Protein AF-A0A7J6L6B4-F1 (afdb_monomer)

Foldseek 3Di:
DDDDDDDDDDDPPDDDDDDPPPDDPDPDDDPDPLVVVVVVLLVVLVVLLVVLVVLLVVLVVLLVVLVVVVVPPPDDPDDDPPPDDDPNPVSLVVSVVSLVVSVVSLVVSVVSLVVLVVSLVVDPDPVSNVVSVVSSVVSVVSSVVSVVSSVVSVVSSVVSVVVVVVVVVVVVVVVVVVVVVPPPDDDDDDDDDDDDDDDDDDDDDDDDDDDDDDDDDDDDDDDDDDDDDDDDDDDPDPPVVVVVVVVVVVVVVVVVVVVVVVVVVVVVVVVVVVVVVVVVVVVPPPPVVVVVVVVVVVVPPPDDDDDPVVVVVVVVVVVVVVVVVVVVVVVVVVVVVVVVVVVVVVVVVVVVVVVVVVVVVVVVVVVVVVVVVVVVVVVVVVVVVVVVVVVVVVVVVVVVVVD

Secondary structure (DSSP, 8-state):
-----PPP------------------------HHHHHHHHHHHHHHHHHHHHHHHHHHHHHHHHHHHHHHHTTSS------S--SSHHHHHHHHHHHHHHHHHHHHHHHHHHHHHHHHHHHT-SSHHHHHHHHHHHHHHHHHHHHHHHHHHHHHHHHHHHHHHHHHHHHHHHHHHHHHHHTS-SS-----------------------------------------------------THHHHHHHHHHHHHHHHHHHHHHHHHHHHHHHHHHHHHHHHHHHH--STTHHHHHHHHHHHGGGS----HHHHHHHHHHHHHHHHHHHHHHHHHHHHHHHHHHHHHHHHHHHHHHHHHHHHHHHHHHHHHHHHHHHHHHHHHHHHHHHHHHHHHHHHHHHHHHT-

Mean predicted aligned error: 19.88 Å

Radius of gyration: 38.62 Å; Cα contacts (8 Å, |Δi|>4): 68; chains: 1; bounding box: 104×87×115 Å

Sequence (403 aa):
MSYYQHPSFEGGRGRAADNPYDDDGYGGGGRSSADSFYIKDSRTLQKEIRDINQHIISISKRLDDNATTTSSGGGGNVELSSYSSSSGGYALDDVRSMIDKAVTLTSCAQKDVNEFKEYVCNAPTPQDAMNRQQMLNKFTNNVSTLAKQLEDVVRRYATLKKETAAAAEQQQGYSNKKKKTNKRGNSGGPRSTTSSSSSRSHHHHSTTATTTSSIRSSSTSRRRGNDDSSRNSDSKIGGDGLWQQQHKNISSVISQNSNAVYEYGERKLRSTAAAAAELLKSSTSPIQREEHHQDRQQQQQMGGGIDLEEGLSRDKLDDIKRIGAEMGELQDIYTTLNSDMARQQDNIDSIHDAMLRTLDTTQRTNIELQQATDKRDTSLKRKVYAFTALAATAGLYMLISSI

Organism: Perkinsus olseni (NCBI:txid32597)

Solvent-accessible surface area (backbone atoms only — not comparable to full-atom values): 24856 Å² total; per-residue (Å²): 143,78,86,84,82,79,85,81,81,80,83,80,82,78,76,86,74,86,75,96,77,90,80,77,90,69,88,69,76,80,71,57,74,69,59,59,54,54,58,49,52,55,51,51,49,53,49,50,56,50,53,36,50,53,42,51,53,55,46,50,52,53,52,52,56,52,52,56,63,64,64,68,77,77,79,74,95,68,79,86,73,90,85,75,86,75,73,72,64,61,56,57,54,49,46,48,55,49,48,55,50,34,52,50,48,50,53,50,47,53,50,50,53,56,55,50,50,55,55,29,75,66,38,93,40,75,68,51,24,52,56,41,45,55,50,50,54,51,51,53,52,50,54,54,53,51,51,53,53,46,50,53,50,52,52,51,51,53,52,54,53,50,52,54,50,52,52,52,52,55,58,52,55,59,57,55,60,68,56,66,76,72,71,85,79,84,86,86,81,89,84,83,88,82,86,81,88,76,90,81,85,89,81,90,83,88,82,88,80,86,81,86,80,86,83,79,88,80,89,78,85,89,80,83,87,80,92,84,82,89,80,91,75,94,70,95,67,68,72,68,58,58,56,55,51,50,51,52,50,51,54,49,52,53,51,52,52,54,49,54,54,49,55,50,51,52,53,51,52,52,52,51,52,51,52,53,50,50,56,51,60,74,67,68,60,71,78,68,53,60,65,62,52,58,62,54,61,70,63,59,82,79,62,82,89,68,59,67,66,61,55,54,52,50,56,52,51,52,51,52,51,49,52,53,50,54,51,50,54,51,51,52,50,52,50,52,52,52,54,52,51,52,54,50,49,56,51,50,53,53,51,51,53,51,49,52,53,51,49,53,52,48,53,51,52,50,53,54,49,50,53,49,49,54,53,50,54,53,51,49,51,54,52,52,52,53,50,52,51,52,52,51,52,51,52,50,51,54,53,61,74,71,109

Nearest PDB structures (foldseek):
  4r61-assembly1_A  TM=6.062E-01  e=2.867E-02  Human immunodeficiency virus 1
  6jx6-assembly1_C  TM=5.828E-01  e=3.038E-02  Homo sapiens
  4tx5-assembly1_A  TM=6.049E-01  e=6.829E-02  Homo sapiens
  6jx6-assembly1_D  TM=5.675E-01  e=6.445E-02  Homo sapiens
  6jx6-assembly1_A  TM=5.749E-01  e=7.667E-02  Homo sapiens

pLDDT: mean 73.4, std 21.58, range [32.62, 97.75]

InterPro domains:
  IPR000727 Target SNARE coiled-coil homology domain [PS50192] (310-372)

Structure (mmCIF, N/CA/C/O backbone):
data_AF-A0A7J6L6B4-F1
#
_entry.id   AF-A0A7J6L6B4-F1
#
loop_
_atom_site.group_PDB
_atom_site.id
_atom_site.type_symbol
_atom_site.label_atom_id
_atom_site.label_alt_id
_atom_site.label_comp_id
_atom_site.label_asym_id
_atom_site.label_entity_id
_atom_site.label_seq_id
_atom_site.pdbx_PDB_ins_code
_atom_site.Cartn_x
_atom_site.Cartn_y
_atom_site.Cartn_z
_atom_site.occupancy
_atom_site.B_iso_or_equiv
_atom_site.auth_seq_id
_atom_site.auth_comp_id
_atom_site.auth_asym_id
_atom_site.auth_atom_id
_atom_site.pdbx_PDB_model_num
ATOM 1 N N . MET A 1 1 ? -1.569 55.464 7.670 1.00 43.09 1 MET A N 1
ATOM 2 C CA . MET A 1 1 ? -1.915 55.620 6.241 1.00 43.09 1 MET A CA 1
ATOM 3 C C . MET A 1 1 ? -0.910 54.829 5.421 1.00 43.09 1 MET A C 1
ATOM 5 O O . MET A 1 1 ? 0.197 55.299 5.219 1.00 43.09 1 MET A O 1
ATOM 9 N N . SER A 1 2 ? -1.262 53.605 5.039 1.00 41.06 2 SER A N 1
ATOM 10 C CA . SER A 1 2 ? -0.493 52.783 4.102 1.00 41.06 2 SER A CA 1
ATOM 11 C C . SER A 1 2 ? -1.519 52.080 3.218 1.00 41.06 2 SER A C 1
ATOM 13 O O . SER A 1 2 ? -2.385 51.375 3.736 1.00 41.06 2 SER A O 1
ATOM 15 N N . TYR A 1 3 ? -1.515 52.397 1.926 1.00 45.34 3 TYR A N 1
ATOM 16 C CA . TYR A 1 3 ? -2.482 51.893 0.955 1.00 45.34 3 TYR A CA 1
ATOM 17 C C . TYR A 1 3 ? -2.045 50.500 0.497 1.00 45.34 3 TYR A C 1
ATOM 19 O O . TYR A 1 3 ? -1.002 50.357 -0.134 1.00 45.34 3 TYR A O 1
ATOM 27 N N . TYR A 1 4 ? -2.842 49.478 0.812 1.00 49.94 4 TYR A N 1
ATOM 28 C CA . TYR A 1 4 ? -2.687 48.152 0.220 1.00 49.94 4 TYR A CA 1
ATOM 29 C C . TYR A 1 4 ? -3.412 48.109 -1.124 1.00 49.94 4 TYR A C 1
ATOM 31 O O . TYR A 1 4 ? -4.627 48.286 -1.212 1.00 49.94 4 TYR A O 1
ATOM 39 N N . GLN A 1 5 ? -2.622 47.891 -2.167 1.00 49.38 5 GLN A N 1
ATOM 40 C CA . GLN A 1 5 ? -3.044 47.778 -3.550 1.00 49.38 5 GLN A CA 1
ATOM 41 C C . GLN A 1 5 ? -3.452 46.325 -3.829 1.00 49.38 5 GLN A C 1
ATOM 43 O O . GLN A 1 5 ? -2.629 45.415 -3.753 1.00 49.38 5 GLN A O 1
ATOM 48 N N . HIS A 1 6 ? -4.738 46.105 -4.105 1.00 46.09 6 HIS A N 1
ATOM 49 C CA . HIS A 1 6 ? -5.274 44.810 -4.530 1.00 46.09 6 HIS A CA 1
ATOM 50 C C . HIS A 1 6 ? -4.918 44.532 -6.002 1.00 46.09 6 HIS A C 1
ATOM 52 O O . HIS A 1 6 ? -5.145 45.407 -6.839 1.00 46.09 6 HIS A O 1
ATOM 58 N N . PRO A 1 7 ? -4.449 43.324 -6.362 1.00 54.03 7 PRO A N 1
ATOM 59 C CA . PRO A 1 7 ? -4.414 42.895 -7.752 1.00 54.03 7 PRO A CA 1
ATOM 60 C C . PRO A 1 7 ? -5.798 42.387 -8.182 1.00 54.03 7 PRO A C 1
ATOM 62 O O . PRO A 1 7 ? -6.357 41.453 -7.605 1.00 54.03 7 PRO A O 1
ATOM 65 N N . SER A 1 8 ? -6.354 43.032 -9.204 1.00 48.31 8 SER A N 1
ATOM 66 C CA . SER A 1 8 ? -7.568 42.622 -9.905 1.00 48.31 8 SER A CA 1
ATOM 67 C C . SER A 1 8 ? -7.292 41.355 -10.721 1.00 48.31 8 SER A C 1
ATOM 69 O O . SER A 1 8 ? -6.406 41.342 -11.571 1.00 48.31 8 SER A O 1
ATOM 71 N N . PHE A 1 9 ? -8.042 40.284 -10.456 1.00 47.41 9 PHE A N 1
ATOM 72 C CA . PHE A 1 9 ? -7.991 39.045 -11.230 1.00 47.41 9 PHE A CA 1
ATOM 73 C C . PHE A 1 9 ? -8.980 39.165 -12.396 1.00 47.41 9 PHE A C 1
ATOM 75 O O . PHE A 1 9 ? -10.195 39.081 -12.211 1.00 47.41 9 PHE A O 1
ATOM 82 N N . GLU A 1 10 ? -8.460 39.438 -13.590 1.00 46.66 10 GLU A N 1
ATOM 83 C CA . GLU A 1 10 ? -9.243 39.528 -14.821 1.00 46.66 10 GLU A CA 1
ATOM 84 C C . GLU A 1 10 ? -9.702 38.125 -15.249 1.00 46.66 10 GLU A C 1
ATOM 86 O O . GLU A 1 10 ? -8.909 37.241 -15.575 1.00 46.66 10 GLU A O 1
ATOM 91 N N . GLY A 1 11 ? -11.017 37.905 -15.203 1.00 48.41 11 GLY A N 1
ATOM 92 C CA . GLY A 1 11 ? -11.660 36.667 -15.623 1.00 48.41 11 GLY A CA 1
ATOM 93 C C . GLY A 1 11 ? -11.683 36.522 -17.143 1.00 48.41 11 GLY A C 1
ATOM 94 O O . GLY A 1 11 ? -12.590 37.020 -17.808 1.00 48.41 11 GLY A O 1
ATOM 95 N N . GLY A 1 12 ? -10.733 35.765 -17.688 1.00 45.53 12 GLY A N 1
ATOM 96 C CA . GLY A 1 12 ? -10.759 35.297 -19.073 1.00 45.53 12 GLY A CA 1
ATOM 97 C C . GLY A 1 12 ? -11.783 34.177 -19.272 1.00 45.53 12 GLY A C 1
ATOM 98 O O . GLY A 1 12 ? -11.470 32.999 -19.118 1.00 45.53 12 GLY A O 1
ATOM 99 N N . ARG A 1 13 ? -13.021 34.532 -19.639 1.00 47.09 13 ARG A N 1
ATOM 100 C CA . ARG A 1 13 ? -14.014 33.589 -20.182 1.00 47.09 13 ARG A CA 1
ATOM 101 C C . ARG A 1 13 ? -13.620 33.198 -21.612 1.00 47.09 13 ARG A C 1
ATOM 103 O O . ARG A 1 13 ? -14.043 33.838 -22.571 1.00 47.09 13 ARG A O 1
ATOM 110 N N . GLY A 1 14 ? -12.823 32.142 -21.753 1.00 46.59 14 GLY A N 1
ATOM 111 C CA . GLY A 1 14 ? -12.591 31.473 -23.033 1.00 46.59 14 GLY A CA 1
ATOM 112 C C . GLY A 1 14 ? -13.818 30.655 -23.435 1.00 46.59 14 GLY A C 1
ATOM 113 O O . GLY A 1 14 ? -14.159 29.679 -22.771 1.00 46.59 14 GLY A O 1
ATOM 114 N N . ARG A 1 15 ? -14.506 31.086 -24.496 1.00 43.88 15 ARG A N 1
ATOM 115 C CA . ARG A 1 15 ? -15.607 30.355 -25.135 1.00 43.88 15 ARG A CA 1
ATOM 116 C C . ARG A 1 15 ? -15.083 29.039 -25.716 1.00 43.88 15 ARG A C 1
ATOM 118 O O . ARG A 1 15 ? -14.115 29.052 -26.471 1.00 43.88 15 ARG A O 1
ATOM 125 N N . ALA A 1 16 ? -15.757 27.939 -25.390 1.00 46.09 16 ALA A N 1
ATOM 126 C CA . ALA A 1 16 ? -15.660 26.691 -26.131 1.00 46.09 16 ALA A CA 1
ATOM 127 C C . ALA A 1 16 ? -16.130 26.956 -27.569 1.00 46.09 16 ALA A C 1
ATOM 129 O O . ALA A 1 16 ? -17.291 27.295 -27.790 1.00 46.09 16 ALA A O 1
ATOM 130 N N . ALA A 1 17 ? -15.201 26.896 -28.519 1.00 46.97 17 ALA A N 1
ATOM 131 C CA . ALA A 1 17 ? -15.526 26.778 -29.927 1.00 46.97 17 ALA A CA 1
ATOM 132 C C . ALA A 1 17 ? -15.666 25.284 -30.223 1.00 46.97 17 ALA A C 1
ATOM 134 O O . ALA A 1 17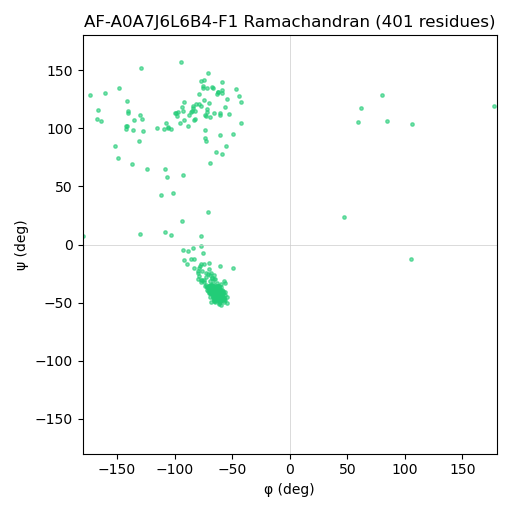 ? -14.688 24.539 -30.144 1.00 46.97 17 ALA A O 1
ATOM 135 N N . ASP A 1 18 ? -16.895 24.870 -30.512 1.00 49.94 18 ASP A N 1
ATOM 136 C CA . ASP A 1 18 ? -17.200 23.606 -31.164 1.00 49.94 18 ASP A CA 1
ATOM 137 C C . ASP A 1 18 ? -16.435 23.558 -32.492 1.00 49.94 18 ASP A C 1
ATOM 139 O O . ASP A 1 18 ? -16.625 24.419 -33.354 1.00 49.94 18 ASP A O 1
ATOM 143 N N . ASN A 1 19 ? -15.533 22.588 -32.636 1.00 42.84 19 ASN A N 1
ATOM 144 C CA . ASN A 1 19 ? -14.743 22.386 -33.845 1.00 42.84 19 ASN A CA 1
ATOM 145 C C . ASN A 1 19 ? -15.241 21.102 -34.537 1.00 42.84 19 ASN A C 1
ATOM 147 O O . ASN A 1 19 ? -14.893 20.012 -34.085 1.00 42.84 19 ASN A O 1
ATOM 151 N N . PRO A 1 20 ? -16.088 21.190 -35.581 1.00 56.56 20 PRO A N 1
ATOM 152 C CA . PRO A 1 20 ? -16.701 20.035 -36.232 1.00 56.56 20 PRO A CA 1
ATOM 153 C C . PRO A 1 20 ? -15.854 19.556 -37.421 1.00 56.56 20 PRO A C 1
ATOM 155 O O . PRO A 1 20 ? -16.319 19.547 -38.557 1.00 56.56 20 PRO A O 1
ATOM 158 N N . TYR A 1 21 ? -14.602 19.181 -37.161 1.00 46.81 21 TYR A N 1
ATOM 159 C CA . TYR A 1 21 ? -13.715 18.557 -38.149 1.00 46.81 21 TYR A CA 1
ATOM 160 C C . TYR A 1 21 ? -12.954 17.395 -37.502 1.00 46.81 21 TYR A C 1
ATOM 162 O O . TYR A 1 21 ? -11.751 17.467 -37.278 1.00 46.81 21 TYR A O 1
ATOM 170 N N . ASP A 1 22 ? -13.693 16.331 -37.190 1.00 46.53 22 ASP A N 1
ATOM 171 C CA . ASP A 1 22 ? -13.155 14.990 -36.938 1.00 46.53 22 ASP A CA 1
ATOM 172 C C . ASP A 1 22 ? -13.545 14.091 -38.126 1.00 46.53 22 ASP A C 1
ATOM 174 O O . ASP A 1 22 ? -14.350 13.173 -37.993 1.00 46.53 22 ASP A O 1
ATOM 178 N N . ASP A 1 23 ? -13.029 14.393 -39.318 1.00 57.88 23 ASP A N 1
ATOM 179 C CA . ASP A 1 23 ? -13.040 13.450 -40.443 1.00 57.88 23 ASP A CA 1
ATOM 180 C C . ASP A 1 23 ? -11.824 13.693 -41.334 1.00 57.88 23 ASP A C 1
ATOM 182 O O . ASP A 1 23 ? -11.911 14.276 -42.406 1.00 57.88 23 ASP A O 1
ATOM 186 N N . ASP A 1 24 ? -10.661 13.270 -40.847 1.00 42.97 24 ASP A N 1
ATOM 187 C CA . ASP A 1 24 ? -9.510 13.011 -41.700 1.00 42.97 24 ASP A CA 1
ATOM 188 C C . ASP A 1 24 ? -8.966 11.633 -41.337 1.00 42.97 24 ASP A C 1
ATOM 190 O O . ASP A 1 24 ? -8.108 11.450 -40.466 1.00 42.97 24 ASP A O 1
ATOM 194 N N . GLY A 1 25 ? -9.516 10.638 -42.034 1.00 50.94 25 GLY A N 1
ATOM 195 C CA . GLY A 1 25 ? -8.973 9.296 -42.153 1.00 50.94 25 GLY A CA 1
ATOM 196 C C . GLY A 1 25 ? -7.573 9.319 -42.760 1.00 50.94 25 GLY A C 1
ATOM 197 O O . GLY A 1 25 ? -7.374 8.979 -43.922 1.00 50.94 25 GLY A O 1
ATOM 198 N N . TYR A 1 26 ? -6.572 9.663 -41.956 1.00 45.91 26 TYR A N 1
ATOM 199 C CA . TYR A 1 26 ? -5.194 9.299 -42.237 1.00 45.91 26 TYR A CA 1
ATOM 200 C C . TYR A 1 26 ? -4.950 7.892 -41.710 1.00 45.91 26 TYR A C 1
ATOM 202 O O . TYR A 1 26 ? -5.066 7.628 -40.513 1.00 45.91 26 TYR A O 1
ATOM 210 N N . GLY A 1 27 ? -4.603 6.990 -42.632 1.00 48.81 27 GLY A N 1
ATOM 211 C CA . GLY A 1 27 ? -4.151 5.629 -42.365 1.00 48.81 27 GLY A CA 1
ATOM 212 C C . GLY A 1 27 ? -2.949 5.620 -41.423 1.00 48.81 27 GLY A C 1
ATOM 213 O O . GLY A 1 27 ? -1.796 5.594 -41.848 1.00 48.81 27 GLY A O 1
ATOM 214 N N . GLY A 1 28 ? -3.228 5.663 -40.124 1.00 44.25 28 GLY A N 1
ATOM 215 C CA . GLY A 1 28 ? -2.244 5.522 -39.071 1.00 44.25 28 GLY A CA 1
ATOM 216 C C . GLY A 1 28 ? -1.744 4.091 -39.077 1.00 44.25 28 GLY A C 1
ATOM 217 O O . GLY A 1 28 ? -2.487 3.176 -38.721 1.00 44.25 28 GLY A O 1
ATOM 218 N N . GLY A 1 29 ? -0.489 3.903 -39.495 1.00 48.81 29 GLY A N 1
ATOM 219 C CA . GLY A 1 29 ? 0.219 2.633 -39.371 1.00 48.81 29 GLY A CA 1
ATOM 220 C C . GLY A 1 29 ? -0.060 2.033 -37.998 1.00 48.81 29 GLY A C 1
ATOM 221 O O . GLY A 1 29 ? 0.124 2.715 -36.989 1.00 48.81 29 GLY A O 1
ATOM 222 N N . GLY A 1 30 ? -0.596 0.808 -37.994 1.00 48.19 30 GLY A N 1
ATOM 223 C CA . GLY A 1 30 ? -1.169 0.150 -36.827 1.00 48.19 30 GLY A CA 1
ATOM 224 C C . GLY A 1 30 ? -0.237 0.222 -35.628 1.00 48.19 30 GLY A C 1
ATOM 225 O O . GLY A 1 30 ? 0.662 -0.603 -35.473 1.00 48.19 30 GLY A O 1
ATOM 226 N N . ARG A 1 31 ? -0.453 1.223 -34.769 1.00 50.75 31 ARG A N 1
ATOM 227 C CA . ARG A 1 31 ? 0.154 1.271 -33.447 1.00 50.75 31 ARG A CA 1
ATOM 228 C C . ARG A 1 31 ? -0.348 0.028 -32.736 1.00 50.75 31 ARG A C 1
ATOM 230 O O . ARG A 1 31 ? -1.552 -0.131 -32.549 1.00 50.75 31 ARG A O 1
ATOM 237 N N . SER A 1 32 ? 0.587 -0.877 -32.465 1.00 58.19 32 SER A N 1
ATOM 238 C CA . SER A 1 32 ? 0.331 -2.194 -31.895 1.00 58.19 32 SER A CA 1
ATOM 239 C C . SER A 1 32 ? -0.678 -2.076 -30.753 1.00 58.19 32 SER A C 1
ATOM 241 O O . SER A 1 32 ? -0.501 -1.254 -29.853 1.00 58.19 32 SER A O 1
ATOM 243 N N . SER A 1 33 ? -1.748 -2.875 -30.800 1.00 62.28 33 SER A N 1
ATOM 244 C CA . SER A 1 33 ? -2.870 -2.854 -29.845 1.00 62.28 33 SER A CA 1
ATOM 245 C C . SER A 1 33 ? -2.433 -2.879 -28.368 1.00 62.28 33 SER A C 1
ATOM 247 O O . SER A 1 33 ? -3.195 -2.469 -27.495 1.00 62.28 33 SER A O 1
ATOM 249 N N . ALA A 1 34 ? -1.205 -3.324 -28.088 1.00 61.53 34 ALA A N 1
ATOM 250 C CA . ALA A 1 34 ? -0.583 -3.327 -26.768 1.00 61.53 34 ALA A CA 1
ATOM 251 C C . ALA A 1 34 ? -0.317 -1.921 -26.181 1.00 61.53 34 ALA A C 1
ATOM 253 O O . ALA A 1 34 ? -0.369 -1.755 -24.964 1.00 61.53 34 ALA A O 1
ATOM 254 N N . ASP A 1 35 ? -0.073 -0.896 -27.005 1.00 65.44 35 ASP A N 1
ATOM 255 C CA . ASP A 1 35 ? 0.203 0.467 -26.513 1.00 65.44 35 ASP A CA 1
ATOM 256 C C . ASP A 1 35 ? -1.069 1.227 -26.115 1.00 65.44 35 ASP A C 1
ATOM 258 O O . ASP A 1 35 ? -1.048 2.054 -25.202 1.00 65.44 35 ASP A O 1
ATOM 262 N N . SER A 1 36 ? -2.203 0.924 -26.756 1.00 69.44 36 SER A N 1
ATOM 263 C CA . SER A 1 36 ? -3.504 1.501 -26.390 1.00 69.44 36 SER A CA 1
ATOM 264 C C . SER A 1 36 ? -3.919 1.091 -24.973 1.00 69.44 36 SER A C 1
ATOM 266 O O . SER A 1 36 ? -4.389 1.920 -24.190 1.00 69.44 36 SER A O 1
ATOM 268 N N . PHE A 1 37 ? -3.670 -0.173 -24.630 1.00 69.69 37 PHE A N 1
ATOM 269 C CA . PHE A 1 37 ? -3.974 -0.740 -23.323 1.00 69.69 37 PHE A CA 1
ATOM 270 C C . PHE A 1 37 ? -3.160 -0.060 -22.205 1.00 69.69 37 PHE A C 1
ATOM 272 O O . PHE A 1 37 ? -3.719 0.432 -21.228 1.00 69.69 37 PHE A O 1
ATOM 279 N N . TYR A 1 38 ? -1.852 0.114 -22.417 1.00 77.56 38 TYR A N 1
ATOM 280 C CA . TYR A 1 38 ? -0.946 0.796 -21.485 1.00 77.56 38 TYR A CA 1
ATOM 281 C C . TYR A 1 38 ? -1.368 2.236 -21.133 1.00 77.56 38 TYR A C 1
ATOM 283 O O . TYR A 1 38 ? -1.315 2.667 -19.974 1.00 77.56 38 TYR A O 1
ATOM 291 N N . ILE A 1 39 ? -1.789 3.008 -22.136 1.00 81.62 39 ILE A N 1
ATOM 292 C CA . ILE A 1 39 ? -2.205 4.404 -21.941 1.00 81.62 39 ILE A CA 1
ATOM 293 C C . ILE A 1 39 ? -3.521 4.470 -21.161 1.00 81.62 39 ILE A C 1
ATOM 295 O O . ILE A 1 39 ? -3.717 5.387 -20.361 1.00 81.62 39 ILE A O 1
ATOM 299 N N . LYS A 1 40 ? -4.425 3.513 -21.380 1.00 85.88 40 LYS A N 1
ATOM 300 C CA . LYS A 1 40 ? -5.713 3.473 -20.691 1.00 85.88 40 LYS A CA 1
ATOM 301 C C . LYS A 1 40 ? -5.531 3.161 -19.208 1.00 85.88 40 LYS A C 1
ATOM 303 O O . LYS A 1 40 ? -6.010 3.932 -18.379 1.00 85.88 40 LYS A O 1
ATOM 308 N N . ASP A 1 41 ? -4.769 2.126 -18.882 1.00 87.44 41 ASP A N 1
ATOM 309 C CA . ASP A 1 41 ? -4.586 1.679 -17.498 1.00 87.44 41 ASP A CA 1
ATOM 310 C C . ASP A 1 41 ? -3.813 2.694 -16.662 1.00 87.44 41 ASP A C 1
ATOM 312 O O . ASP A 1 41 ? -4.199 3.011 -15.539 1.00 87.44 41 ASP A O 1
ATOM 316 N N . SER A 1 42 ? -2.781 3.315 -17.240 1.00 91.69 42 SER A N 1
ATOM 317 C CA . SER A 1 42 ? -2.049 4.383 -16.551 1.00 91.69 42 SER A CA 1
ATOM 318 C C . SER A 1 42 ? -2.925 5.604 -16.247 1.00 91.69 42 SER A C 1
ATOM 320 O O . SER A 1 42 ? -2.780 6.208 -15.184 1.00 91.69 42 SER A O 1
ATOM 322 N N . ARG A 1 43 ? -3.864 5.969 -17.132 1.00 93.25 43 ARG A N 1
ATOM 323 C CA . ARG A 1 43 ? -4.827 7.058 -16.881 1.00 93.25 43 ARG A CA 1
ATOM 324 C C . ARG A 1 43 ? -5.866 6.678 -15.832 1.00 93.25 43 ARG A C 1
ATOM 326 O O . ARG A 1 43 ? -6.201 7.522 -15.001 1.00 93.25 43 ARG A O 1
ATOM 333 N N . THR A 1 44 ? -6.358 5.441 -15.861 1.00 93.56 44 THR A N 1
ATOM 334 C CA . THR A 1 44 ? -7.280 4.915 -14.846 1.00 93.56 44 THR A CA 1
ATOM 335 C C . THR A 1 44 ? -6.625 4.960 -13.470 1.00 93.56 44 THR A C 1
ATOM 337 O O . THR A 1 44 ? -7.149 5.620 -12.578 1.00 93.56 44 THR A O 1
ATOM 340 N N . LEU A 1 45 ? -5.415 4.416 -13.332 1.00 94.19 45 LEU A N 1
ATOM 341 C CA . LEU A 1 45 ? -4.676 4.414 -12.071 1.00 94.19 45 LEU A CA 1
ATOM 342 C C . LEU A 1 45 ? -4.369 5.834 -11.565 1.00 94.19 45 LEU A C 1
ATOM 344 O O . LEU A 1 45 ? -4.494 6.125 -10.377 1.00 94.19 45 LEU A O 1
ATOM 348 N N . GLN A 1 46 ? -4.027 6.770 -12.457 1.00 96.12 46 GLN A N 1
ATOM 349 C CA . GLN A 1 46 ? -3.870 8.184 -12.085 1.00 96.12 46 GLN A CA 1
ATOM 350 C C . GLN A 1 46 ? -5.161 8.808 -11.551 1.00 96.12 46 GLN A C 1
ATOM 352 O O . GLN A 1 46 ? -5.109 9.639 -10.639 1.00 96.12 46 GLN A O 1
ATOM 357 N N . LYS A 1 47 ? -6.309 8.452 -12.135 1.00 96.19 47 LYS A N 1
ATOM 358 C CA . LYS A 1 47 ? -7.616 8.906 -11.664 1.00 96.19 47 LYS A CA 1
ATOM 359 C C . LYS A 1 47 ? -7.908 8.327 -10.280 1.00 96.19 47 LYS A C 1
ATOM 361 O O . LYS A 1 47 ? -8.238 9.096 -9.387 1.00 96.19 47 LYS A O 1
ATOM 366 N N . GLU A 1 48 ? -7.698 7.031 -10.075 1.00 95.06 48 GLU A N 1
ATOM 367 C CA . GLU A 1 48 ? -7.905 6.389 -8.771 1.00 95.06 48 GLU A CA 1
ATOM 368 C C . GLU A 1 48 ? -7.031 7.006 -7.677 1.00 95.06 48 GLU A C 1
ATOM 370 O O . GLU A 1 48 ? -7.535 7.372 -6.619 1.00 95.06 48 GLU A O 1
ATOM 375 N N . ILE A 1 49 ? -5.741 7.227 -7.950 1.00 97.12 49 ILE A N 1
ATOM 376 C CA . ILE A 1 49 ? -4.816 7.914 -7.032 1.00 97.12 49 ILE A CA 1
ATOM 377 C C . ILE A 1 49 ? -5.345 9.306 -6.654 1.00 97.12 49 ILE A C 1
ATOM 379 O O . ILE A 1 49 ? -5.267 9.716 -5.493 1.00 97.12 49 ILE A O 1
ATOM 383 N N . ARG A 1 50 ? -5.901 10.046 -7.620 1.00 97.56 50 ARG A N 1
ATOM 384 C CA . ARG A 1 50 ? -6.495 11.365 -7.374 1.00 97.56 50 ARG A CA 1
ATOM 385 C C . ARG A 1 50 ? -7.745 11.263 -6.503 1.00 97.56 50 ARG A C 1
ATOM 387 O O . ARG A 1 50 ? -7.880 12.053 -5.570 1.00 97.56 50 ARG A O 1
ATOM 394 N N . ASP A 1 51 ? -8.620 10.306 -6.789 1.00 95.62 51 ASP A N 1
ATOM 395 C CA . ASP A 1 51 ? -9.874 10.097 -6.065 1.00 95.62 51 ASP A CA 1
ATOM 396 C C . ASP A 1 51 ? -9.603 9.672 -4.608 1.00 95.62 51 ASP A C 1
ATOM 398 O O . ASP A 1 51 ? -10.195 10.232 -3.683 1.00 95.62 51 ASP A O 1
ATOM 402 N N . ILE A 1 52 ? -8.628 8.781 -4.376 1.00 97.12 52 ILE A N 1
ATOM 403 C CA . ILE A 1 52 ? -8.152 8.405 -3.032 1.00 97.12 52 ILE A CA 1
ATOM 404 C C . ILE A 1 52 ? -7.685 9.645 -2.263 1.00 97.12 52 ILE A C 1
ATOM 406 O O . ILE A 1 52 ? -8.115 9.873 -1.132 1.00 97.12 52 ILE A O 1
ATOM 410 N N . ASN A 1 53 ? -6.842 10.477 -2.880 1.00 97.56 53 ASN A N 1
ATOM 411 C CA . ASN A 1 53 ? -6.327 11.686 -2.240 1.00 97.56 53 ASN A CA 1
ATOM 412 C C . ASN A 1 53 ? -7.455 12.668 -1.863 1.00 97.56 53 ASN A C 1
ATOM 414 O O . ASN A 1 53 ? -7.469 13.209 -0.758 1.00 97.56 53 ASN A O 1
ATOM 418 N N . GLN A 1 54 ? -8.445 12.860 -2.742 1.00 97.12 54 GLN A N 1
ATOM 419 C CA . GLN A 1 54 ? -9.614 13.701 -2.452 1.00 97.12 54 GLN A CA 1
ATOM 420 C C . GLN A 1 54 ? -10.444 13.163 -1.281 1.00 97.12 54 GLN A C 1
ATOM 422 O O . GLN A 1 54 ? -10.895 13.940 -0.431 1.00 97.12 54 GLN A O 1
ATOM 427 N N . HIS A 1 55 ? -10.610 11.842 -1.190 1.00 95.69 55 HIS A N 1
ATOM 428 C CA . HIS A 1 55 ? -11.269 11.216 -0.049 1.00 95.69 55 HIS A CA 1
ATOM 429 C C . HIS A 1 55 ? -10.496 11.440 1.252 1.00 95.69 55 HIS A C 1
ATOM 431 O O . HIS A 1 55 ? -11.103 11.875 2.228 1.00 95.69 55 HIS A O 1
ATOM 437 N N . ILE A 1 56 ? -9.176 11.232 1.269 1.00 97.12 56 ILE A N 1
ATOM 438 C CA . ILE A 1 56 ? -8.328 11.453 2.455 1.00 97.12 56 ILE A CA 1
ATOM 439 C C . ILE A 1 56 ? -8.437 12.900 2.955 1.00 97.12 56 ILE A C 1
ATOM 441 O O . ILE A 1 56 ? -8.644 13.122 4.151 1.00 97.12 56 ILE A O 1
ATOM 445 N N . ILE A 1 57 ? -8.365 13.885 2.053 1.00 97.31 57 ILE A N 1
ATOM 446 C CA . ILE A 1 57 ? -8.513 15.311 2.392 1.00 97.31 57 ILE A CA 1
ATOM 447 C C . ILE A 1 57 ? -9.900 15.583 2.987 1.00 97.31 57 ILE A C 1
ATOM 449 O O . ILE A 1 57 ? -10.021 16.230 4.029 1.00 97.31 57 ILE A O 1
ATOM 453 N N . SER A 1 58 ? -10.949 15.056 2.355 1.00 96.25 58 SER A N 1
ATOM 454 C CA . SER A 1 58 ? -12.331 15.265 2.798 1.00 96.25 58 SER A CA 1
ATOM 455 C C . SER A 1 58 ? -12.618 14.615 4.155 1.00 96.25 58 SER A C 1
ATOM 457 O O . SER A 1 58 ? -13.332 15.197 4.972 1.00 96.25 58 SER A O 1
ATOM 459 N N . IL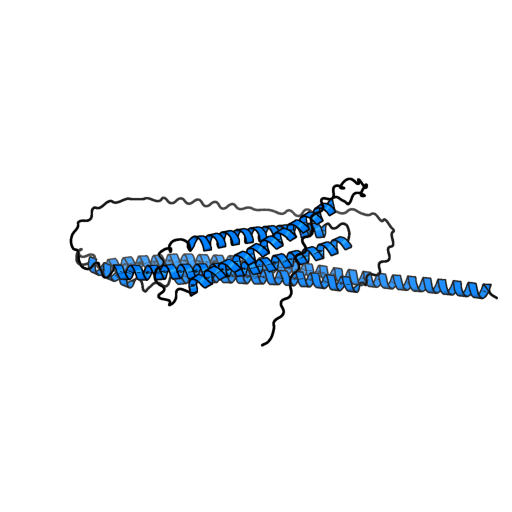E A 1 59 ? -12.051 13.431 4.416 1.00 96.75 59 ILE A N 1
ATOM 460 C CA . ILE A 1 59 ? -12.149 12.753 5.714 1.00 96.75 59 ILE A CA 1
ATOM 461 C C . ILE A 1 59 ? -11.420 13.569 6.782 1.00 96.75 59 ILE A C 1
ATOM 463 O O . ILE A 1 59 ? -11.993 13.831 7.836 1.00 96.75 59 ILE A O 1
ATOM 467 N N . SER A 1 60 ? -10.186 13.997 6.499 1.00 96.62 60 SER A N 1
ATOM 468 C CA . SER A 1 60 ? -9.367 14.768 7.442 1.00 96.62 60 SER A CA 1
ATOM 469 C C . SER A 1 60 ? -10.083 16.043 7.880 1.00 96.62 60 SER A C 1
ATOM 471 O O . SER A 1 60 ? -10.241 16.276 9.073 1.00 96.62 60 SER A O 1
ATOM 473 N N . LYS A 1 61 ? -10.637 16.798 6.922 1.00 96.31 61 LYS A N 1
ATOM 474 C CA . LYS A 1 61 ? -11.414 18.008 7.210 1.00 96.31 61 LYS A CA 1
ATOM 475 C C . LYS A 1 61 ? -12.608 17.734 8.132 1.00 96.31 61 LYS A C 1
ATOM 477 O O . LYS A 1 61 ? -12.800 18.436 9.115 1.00 96.31 61 LYS A O 1
ATOM 482 N N . ARG A 1 62 ? -13.388 16.684 7.853 1.00 94.56 62 ARG A N 1
ATOM 483 C CA . ARG A 1 62 ? -14.551 16.315 8.681 1.00 94.56 62 ARG A CA 1
ATOM 484 C C . ARG A 1 62 ? -14.160 15.849 10.083 1.00 94.56 62 ARG A C 1
ATOM 486 O O . ARG A 1 62 ? -14.915 16.062 11.027 1.00 94.56 62 ARG A O 1
ATOM 493 N N . LEU A 1 63 ? -13.005 15.201 10.231 1.00 94.81 63 LEU A N 1
ATOM 494 C CA . LEU A 1 63 ? -12.469 14.846 11.545 1.00 94.81 63 LEU A CA 1
ATOM 495 C C . LEU A 1 63 ? -12.101 16.097 12.352 1.00 94.81 63 LEU A C 1
ATOM 497 O O . LEU A 1 63 ? -12.436 16.158 13.533 1.00 94.81 63 LEU A O 1
ATOM 501 N N . ASP A 1 64 ? -11.487 17.096 11.717 1.00 94.31 64 ASP A N 1
ATOM 502 C CA . ASP A 1 64 ? -11.133 18.363 12.365 1.00 94.31 64 ASP A CA 1
ATOM 503 C C . ASP A 1 64 ? -12.390 19.160 12.785 1.00 94.31 64 ASP A C 1
ATOM 505 O O . ASP A 1 64 ? -12.472 19.662 13.912 1.00 94.31 64 ASP A O 1
ATOM 509 N N . ASP A 1 65 ? -13.423 19.195 11.936 1.00 91.75 65 ASP A N 1
ATOM 510 C CA . ASP A 1 65 ? -14.721 19.822 12.244 1.00 91.75 65 ASP A CA 1
ATOM 511 C C . ASP A 1 65 ? -15.415 19.146 13.455 1.00 91.75 65 ASP A C 1
ATOM 513 O O . ASP A 1 65 ? -15.991 19.805 14.329 1.00 91.75 65 ASP A O 1
ATOM 517 N N . ASN A 1 66 ? -15.307 17.820 13.578 1.00 89.56 66 ASN A N 1
ATOM 518 C CA . ASN A 1 66 ? -15.859 17.082 14.720 1.00 89.56 66 ASN A CA 1
ATOM 519 C C . ASN A 1 66 ? -15.044 17.289 16.011 1.00 89.56 66 ASN A C 1
ATOM 521 O O . ASN A 1 66 ? -15.611 17.357 17.108 1.00 89.56 66 ASN A O 1
ATOM 525 N N . ALA A 1 67 ? -13.719 17.408 15.899 1.00 90.00 67 ALA A N 1
ATOM 526 C CA . ALA A 1 67 ? -12.843 17.656 17.041 1.00 90.00 67 ALA A CA 1
ATOM 527 C C . ALA A 1 67 ? -13.100 19.041 17.663 1.00 90.00 67 ALA A C 1
ATOM 529 O O . ALA A 1 67 ? -13.212 19.163 18.885 1.00 90.00 67 ALA A O 1
ATOM 530 N N . THR A 1 68 ? -13.275 20.075 16.834 1.00 88.00 68 THR A N 1
ATOM 531 C CA . THR A 1 68 ? -13.582 21.445 17.295 1.00 88.00 68 THR A CA 1
ATOM 532 C C . THR A 1 68 ? -14.953 21.554 17.966 1.00 88.00 68 THR A C 1
ATOM 534 O O . THR A 1 68 ? -15.092 22.236 18.982 1.00 88.00 68 THR A O 1
ATOM 537 N N . THR A 1 69 ? -15.954 20.822 17.470 1.00 82.62 69 THR A N 1
ATOM 538 C CA . THR A 1 69 ? -17.294 20.784 18.081 1.00 82.62 69 THR A CA 1
ATOM 539 C C . THR A 1 69 ? -17.262 20.198 19.499 1.00 82.62 69 THR A C 1
ATOM 541 O O . THR A 1 69 ? -18.012 20.628 20.375 1.00 82.62 69 THR A O 1
ATOM 544 N N . THR A 1 70 ? -16.359 19.248 19.755 1.00 78.19 70 THR A N 1
ATOM 545 C CA . THR A 1 70 ? -16.252 18.566 21.054 1.00 78.19 70 THR A CA 1
ATOM 546 C C . THR A 1 70 ? -15.554 19.432 22.114 1.00 78.19 70 THR A C 1
ATOM 548 O O . THR A 1 70 ? -15.915 19.369 23.289 1.00 78.19 70 THR A O 1
ATOM 551 N N . SER A 1 71 ? -14.595 20.286 21.732 1.00 75.62 71 SER A N 1
ATOM 552 C CA . SER A 1 71 ? -13.837 21.118 22.685 1.00 75.62 71 SER A CA 1
ATOM 553 C C . SER A 1 71 ? -14.583 22.373 23.160 1.00 75.62 71 SER A C 1
ATOM 555 O O . SER A 1 71 ? -14.333 22.856 24.264 1.00 75.62 71 SER A O 1
ATOM 557 N N . SER A 1 72 ? -15.540 22.887 22.378 1.00 68.94 72 SER A N 1
ATOM 558 C CA . SER A 1 72 ? -16.264 24.130 22.696 1.00 68.94 72 SER A CA 1
ATOM 559 C C . SER A 1 72 ? -17.326 23.994 23.806 1.00 68.94 72 SER A C 1
ATOM 561 O O . SER A 1 72 ? -17.878 25.004 24.243 1.00 68.94 72 SER A O 1
ATOM 563 N N . GLY A 1 73 ? -17.624 22.787 24.296 1.00 61.16 73 GLY A N 1
ATOM 564 C CA . GLY A 1 73 ? -18.677 22.541 25.296 1.00 61.16 73 GLY A CA 1
ATOM 565 C C . GLY A 1 73 ? -18.330 22.899 26.752 1.00 61.16 73 GLY A C 1
ATOM 566 O O . GLY A 1 73 ? -19.089 22.557 27.655 1.00 61.16 73 GLY A O 1
ATOM 567 N N . GLY A 1 74 ? -17.183 23.538 27.008 1.00 54.78 74 GLY A N 1
ATOM 568 C CA . GLY A 1 74 ? -16.551 23.569 28.333 1.00 54.78 74 GLY A CA 1
ATOM 569 C C . GLY A 1 74 ? -16.859 24.733 29.288 1.00 54.78 74 GLY A C 1
ATOM 570 O O . GLY A 1 74 ? -16.382 24.677 30.416 1.00 54.78 74 GLY A O 1
ATOM 571 N N . GLY A 1 75 ? -17.610 25.786 28.932 1.00 51.28 75 GLY A N 1
ATOM 572 C CA . GLY A 1 75 ? -17.758 26.891 29.905 1.00 51.28 75 GLY A CA 1
ATOM 573 C C . GLY A 1 75 ? -18.612 28.110 29.565 1.00 51.28 75 GLY A C 1
ATOM 574 O O . GLY A 1 75 ? -18.606 29.069 30.332 1.00 51.28 75 GLY A O 1
ATOM 575 N N . GLY A 1 76 ? -19.350 28.113 28.456 1.00 52.84 76 GLY A N 1
ATOM 576 C CA . GLY A 1 76 ? -20.222 29.233 28.100 1.00 52.84 76 GLY A CA 1
ATOM 577 C C . GLY A 1 76 ? -21.667 28.952 28.483 1.00 52.84 76 GLY A C 1
ATOM 578 O O . GLY A 1 76 ? -22.299 28.091 27.879 1.00 52.84 76 GLY A O 1
ATOM 579 N N . ASN A 1 77 ? -22.200 29.694 29.452 1.00 51.75 77 ASN A N 1
ATOM 580 C CA . ASN A 1 77 ? -23.624 29.748 29.780 1.00 51.75 77 ASN A CA 1
ATOM 581 C C . ASN A 1 77 ? -24.366 30.472 28.633 1.00 51.75 77 ASN A C 1
ATOM 583 O O . ASN A 1 77 ? -24.732 31.636 28.759 1.00 51.75 77 ASN A O 1
ATOM 587 N N . VAL A 1 78 ? -24.465 29.836 27.463 1.00 53.19 78 VAL A N 1
ATOM 588 C CA . VAL A 1 78 ? -25.169 30.379 26.295 1.00 53.19 78 VAL A CA 1
ATOM 589 C C . VAL A 1 78 ? -26.596 29.857 26.353 1.00 53.19 78 VAL A C 1
ATOM 591 O O . VAL A 1 78 ? -26.827 28.649 26.309 1.00 53.19 78 VAL A O 1
ATOM 594 N N . GLU A 1 79 ? -27.533 30.785 26.528 1.00 53.66 79 GLU A N 1
ATOM 595 C CA . GLU A 1 79 ? -28.965 30.524 26.619 1.00 53.66 79 GLU A CA 1
ATOM 596 C C . GLU A 1 79 ? -29.455 29.580 25.515 1.00 53.66 79 GLU A C 1
ATOM 598 O O . GLU A 1 79 ? -29.132 29.720 24.334 1.00 53.66 79 GLU A O 1
ATOM 603 N N . LEU A 1 80 ? -30.252 28.606 25.960 1.00 50.34 80 LEU A N 1
ATOM 604 C CA . LEU A 1 80 ? -30.933 27.580 25.186 1.00 50.34 80 LEU A CA 1
ATOM 605 C C . LEU A 1 80 ? -31.563 28.136 23.897 1.00 50.34 80 LEU A C 1
ATOM 607 O O . LEU A 1 80 ? -32.666 28.679 23.916 1.00 50.34 80 LEU A O 1
ATOM 611 N N . SER A 1 81 ? -30.930 27.863 22.758 1.00 46.88 81 SER A N 1
ATOM 612 C CA . SER A 1 81 ? -31.649 27.714 21.494 1.00 46.88 81 SER A CA 1
ATOM 613 C C . SER A 1 81 ? -31.983 26.231 21.322 1.00 46.88 81 SER A C 1
ATOM 615 O O . SER A 1 81 ? -31.115 25.383 21.113 1.00 46.88 81 SER A O 1
ATOM 617 N N . SER A 1 82 ? -33.259 25.908 21.501 1.00 50.22 82 SER A N 1
ATOM 618 C CA . SER A 1 82 ? -33.862 24.578 21.657 1.00 50.22 82 SER A CA 1
ATOM 619 C C . SER A 1 82 ? -33.899 23.704 20.388 1.00 50.22 82 SER A C 1
ATOM 621 O O . SER A 1 82 ? -34.730 22.805 20.276 1.00 50.22 82 SER A O 1
ATOM 623 N N . TYR A 1 83 ? -32.962 23.887 19.457 1.00 48.56 83 TYR A N 1
ATOM 624 C CA . TYR A 1 83 ? -32.811 23.056 18.256 1.00 48.56 83 TYR A CA 1
ATOM 625 C C . TYR A 1 83 ? -31.597 22.129 18.371 1.00 48.56 83 TYR A C 1
ATOM 627 O O . TYR A 1 83 ? -30.661 22.193 17.582 1.00 48.56 83 TYR A O 1
ATOM 635 N N . SER A 1 84 ? -31.558 21.280 19.394 1.00 57.38 84 SER A N 1
ATOM 636 C CA . SER A 1 84 ? -30.441 20.353 19.588 1.00 57.38 84 SER A CA 1
ATOM 637 C C . SER A 1 84 ? -30.936 19.012 20.095 1.00 57.38 84 SER A C 1
ATOM 639 O O . SER A 1 84 ? -31.236 18.860 21.272 1.00 57.38 84 SER A O 1
ATOM 641 N N . SER A 1 85 ? -31.022 18.031 19.193 1.00 49.81 85 SER A N 1
ATOM 642 C CA . SER A 1 85 ? -30.897 16.598 19.493 1.00 49.81 85 SER A CA 1
ATOM 643 C C . SER A 1 85 ? -30.893 15.794 18.191 1.00 49.81 85 SER A C 1
ATOM 645 O O . SER A 1 85 ? -31.795 15.941 17.377 1.00 49.81 85 SER A O 1
ATOM 647 N N . SER A 1 86 ? -29.896 14.915 18.033 1.00 51.50 86 SER A N 1
ATOM 648 C CA . SER A 1 86 ? -29.746 13.861 17.003 1.00 51.50 86 SER A CA 1
ATOM 649 C C . SER A 1 86 ? -28.732 14.087 15.864 1.00 51.50 86 SER A C 1
ATOM 651 O O . SER A 1 86 ? -28.335 13.115 15.232 1.00 51.50 86 SER A O 1
ATOM 653 N N . SER A 1 87 ? -28.179 15.286 15.643 1.00 56.84 87 SER A N 1
ATOM 654 C CA . SER A 1 87 ? -27.253 15.491 14.502 1.00 56.84 87 SER A CA 1
ATOM 655 C C . SER A 1 87 ? -25.838 14.899 14.670 1.00 56.84 87 SER A C 1
ATOM 657 O O . SER A 1 87 ? -25.124 14.765 13.679 1.00 56.84 87 SER A O 1
ATOM 659 N N . GLY A 1 88 ? -25.404 14.550 15.888 1.00 61.09 88 GLY A N 1
ATOM 660 C CA . GLY A 1 88 ? -24.013 14.134 16.144 1.00 61.09 88 GLY A CA 1
ATOM 661 C C . GLY A 1 88 ? -23.660 12.711 15.687 1.00 61.09 88 GLY A C 1
ATOM 662 O O . GLY A 1 88 ? -22.527 12.461 15.290 1.00 61.09 88 GLY A O 1
ATOM 663 N N . GLY A 1 89 ? -24.623 11.780 15.701 1.00 65.25 89 GLY A N 1
ATOM 664 C CA . GLY A 1 89 ? -24.377 10.381 15.318 1.00 65.25 89 GLY A CA 1
ATOM 665 C C . GLY A 1 89 ? -24.121 10.209 13.819 1.00 65.25 89 GLY A C 1
ATOM 666 O O . GLY A 1 89 ? -23.175 9.534 13.418 1.00 65.25 89 GLY A O 1
ATOM 667 N N . TYR A 1 90 ? -24.898 10.912 12.990 1.00 74.44 90 TYR A N 1
ATOM 668 C CA . TYR A 1 90 ? -24.815 10.804 11.530 1.00 74.44 90 TYR A CA 1
ATOM 669 C C . TYR A 1 90 ? -23.479 11.306 10.956 1.00 74.44 90 TYR A C 1
ATOM 671 O O . TYR A 1 90 ? -23.044 10.831 9.909 1.00 74.44 90 TYR A O 1
ATOM 679 N N . ALA A 1 91 ? -22.794 12.226 11.647 1.00 83.88 91 ALA A N 1
ATOM 680 C CA . ALA A 1 91 ? -21.523 12.778 11.184 1.00 83.88 91 ALA A CA 1
ATOM 681 C C . ALA A 1 91 ? -20.375 11.751 11.231 1.00 83.88 91 ALA A C 1
ATOM 683 O O . ALA A 1 91 ? -19.562 11.695 10.307 1.00 83.88 91 ALA A O 1
ATOM 684 N N . LEU A 1 92 ? -20.311 10.916 12.276 1.00 88.88 92 LEU A N 1
ATOM 685 C CA . LEU A 1 92 ? -19.266 9.892 12.411 1.00 88.88 92 LEU A CA 1
ATOM 686 C C . LEU A 1 92 ? -19.518 8.665 11.529 1.00 88.88 92 LEU A C 1
ATOM 688 O O . LEU A 1 92 ? -18.554 8.040 11.077 1.00 88.88 92 LEU A O 1
ATOM 692 N N . ASP A 1 93 ? -20.781 8.332 11.268 1.00 90.50 93 ASP A N 1
ATOM 693 C CA . ASP A 1 93 ? -21.142 7.246 10.354 1.00 90.50 93 ASP A CA 1
ATOM 694 C C . ASP A 1 93 ? -20.837 7.607 8.891 1.00 90.50 93 ASP A C 1
ATOM 696 O O . ASP A 1 93 ? -20.332 6.767 8.143 1.00 90.50 93 ASP A O 1
ATOM 700 N N . ASP A 1 94 ? -21.037 8.868 8.489 1.00 93.44 94 ASP A N 1
ATOM 701 C CA . ASP A 1 94 ? -20.637 9.339 7.156 1.00 93.44 94 ASP A CA 1
ATOM 702 C C . ASP A 1 94 ? -19.106 9.309 6.988 1.00 93.44 94 ASP A C 1
ATOM 704 O O . ASP A 1 94 ? -18.587 8.794 5.997 1.00 93.44 94 ASP A O 1
ATOM 708 N N . VAL A 1 95 ? -18.356 9.748 8.009 1.00 94.88 95 VAL A N 1
ATOM 709 C CA . VAL A 1 95 ? -16.884 9.640 8.021 1.00 94.88 95 VAL A CA 1
ATOM 710 C C . VAL A 1 95 ? -16.428 8.185 7.877 1.00 94.88 95 VAL A C 1
ATOM 712 O O . VAL A 1 95 ? -15.511 7.908 7.103 1.00 94.88 95 VAL A O 1
ATOM 715 N N . ARG A 1 96 ? -17.088 7.243 8.559 1.00 95.62 96 ARG A N 1
ATOM 716 C CA . ARG A 1 96 ? -16.799 5.810 8.420 1.00 95.62 96 ARG A CA 1
ATOM 717 C C . ARG A 1 96 ? -17.027 5.315 6.993 1.00 95.62 96 ARG A C 1
ATOM 719 O O . ARG A 1 96 ? -16.146 4.677 6.431 1.00 95.62 96 ARG A O 1
ATOM 726 N N . SER A 1 97 ? -18.165 5.659 6.391 1.00 96.44 97 SER A N 1
ATOM 727 C CA . SER A 1 97 ? -18.484 5.302 5.001 1.00 96.44 97 SER A CA 1
ATOM 728 C C . SER A 1 97 ? -17.444 5.847 4.014 1.00 96.44 97 SER A C 1
ATOM 730 O O . SER A 1 97 ? -17.037 5.161 3.074 1.00 96.44 97 SER A O 1
ATOM 732 N N . MET A 1 98 ? -16.954 7.069 4.240 1.00 96.06 98 MET A N 1
ATOM 733 C CA . MET A 1 98 ? -15.881 7.655 3.436 1.00 96.06 98 MET A CA 1
ATOM 734 C C . MET A 1 98 ? -14.547 6.921 3.612 1.00 96.06 98 MET A C 1
ATOM 736 O O . MET A 1 98 ? -13.854 6.701 2.618 1.00 96.06 98 MET A O 1
ATOM 740 N N . ILE A 1 99 ? -14.197 6.525 4.841 1.00 96.88 99 ILE A N 1
ATOM 741 C CA . ILE A 1 99 ? -13.008 5.710 5.129 1.00 96.88 99 ILE A CA 1
ATOM 742 C C . ILE A 1 99 ? -13.097 4.369 4.398 1.00 96.88 99 ILE A C 1
ATOM 744 O O . ILE A 1 99 ? -12.162 4.010 3.687 1.00 96.88 99 ILE A O 1
ATOM 748 N N . ASP A 1 100 ? -14.223 3.663 4.502 1.00 96.62 100 ASP A N 1
ATOM 749 C CA . ASP A 1 100 ? -14.412 2.353 3.868 1.00 96.62 100 ASP A CA 1
ATOM 750 C C . ASP A 1 100 ? -14.268 2.446 2.335 1.00 96.62 100 ASP A C 1
ATOM 752 O O . ASP A 1 100 ? -13.608 1.610 1.705 1.00 96.62 100 ASP A O 1
ATOM 756 N N . LYS A 1 101 ? -14.801 3.515 1.723 1.00 96.44 101 LYS A N 1
ATOM 757 C CA . LYS A 1 101 ? -14.600 3.811 0.293 1.00 96.44 101 LYS A CA 1
ATOM 758 C C . LYS A 1 101 ? -13.134 4.079 -0.041 1.00 96.44 101 LYS A C 1
ATOM 760 O O . LYS A 1 101 ? -12.630 3.517 -1.010 1.00 96.44 101 LYS A O 1
ATOM 765 N N . ALA A 1 102 ? -12.438 4.894 0.752 1.00 96.12 102 ALA A N 1
ATOM 766 C CA . ALA A 1 102 ? -11.024 5.203 0.537 1.00 96.12 102 ALA A CA 1
ATOM 767 C C . ALA A 1 102 ? -10.132 3.955 0.660 1.00 96.12 102 ALA A C 1
ATOM 769 O O . ALA A 1 102 ? -9.224 3.767 -0.151 1.00 96.12 102 ALA A O 1
ATOM 770 N N . VAL A 1 103 ? -10.418 3.075 1.625 1.00 97.12 103 VAL A N 1
ATOM 771 C CA . VAL A 1 103 ? -9.731 1.785 1.796 1.00 97.12 103 VAL A CA 1
ATOM 772 C C . VAL A 1 103 ? -9.967 0.889 0.585 1.00 97.12 103 VAL A C 1
ATOM 774 O O . VAL A 1 103 ? -9.012 0.341 0.037 1.00 97.12 103 VAL A O 1
ATOM 777 N N . THR A 1 104 ? -11.216 0.790 0.124 1.00 96.50 104 THR A N 1
ATOM 778 C CA . THR A 1 104 ? -11.568 -0.008 -1.060 1.00 96.50 104 THR A CA 1
ATOM 779 C C . THR A 1 104 ? -10.831 0.496 -2.301 1.00 96.50 104 THR A C 1
ATOM 781 O O . THR A 1 104 ? -10.172 -0.289 -2.975 1.00 96.50 104 THR A O 1
ATOM 784 N N . LEU A 1 105 ? -10.856 1.809 -2.560 1.00 95.31 105 LEU A N 1
ATOM 785 C CA . LEU A 1 105 ? -10.144 2.421 -3.686 1.00 95.31 105 LEU A CA 1
ATOM 786 C C . LEU A 1 105 ? -8.628 2.213 -3.595 1.00 95.31 105 LEU A C 1
ATOM 788 O O . LEU A 1 105 ? -7.995 1.887 -4.592 1.00 95.31 105 LEU A O 1
ATOM 792 N N . THR A 1 106 ? -8.042 2.342 -2.401 1.00 95.75 106 THR A N 1
ATOM 793 C CA . THR A 1 106 ? -6.605 2.096 -2.192 1.00 95.75 106 THR A CA 1
ATOM 794 C C . THR A 1 106 ? -6.245 0.639 -2.481 1.00 95.75 106 THR A C 1
ATOM 796 O O . THR A 1 106 ? -5.216 0.367 -3.096 1.00 95.75 106 THR A O 1
ATOM 799 N N . SER A 1 107 ? -7.108 -0.305 -2.093 1.00 96.12 107 SER A N 1
ATOM 800 C CA . SER A 1 107 ? -6.933 -1.722 -2.413 1.00 96.12 107 SER A CA 1
ATOM 801 C C . SER A 1 107 ? -7.043 -2.001 -3.916 1.00 96.12 107 SER A C 1
ATOM 803 O O . SER A 1 107 ? -6.267 -2.811 -4.423 1.00 96.12 107 SER A O 1
ATOM 805 N N . CYS A 1 108 ? -7.971 -1.350 -4.625 1.00 94.00 108 CYS A N 1
ATOM 806 C CA . CYS A 1 108 ? -8.077 -1.427 -6.087 1.00 94.00 108 CYS A CA 1
ATOM 807 C C . CYS A 1 108 ? -6.804 -0.894 -6.755 1.00 94.00 108 CYS A C 1
ATOM 809 O O . CYS A 1 108 ? -6.149 -1.638 -7.479 1.00 94.00 108 CYS A O 1
ATOM 811 N N . ALA A 1 109 ? -6.359 0.308 -6.386 1.00 94.69 109 ALA A N 1
ATOM 812 C CA . ALA A 1 109 ? -5.142 0.904 -6.933 1.00 94.69 109 ALA A CA 1
ATOM 813 C C . ALA A 1 109 ? -3.893 0.043 -6.672 1.00 94.69 109 ALA A C 1
ATOM 815 O O . ALA A 1 109 ? -3.006 -0.054 -7.518 1.00 94.69 109 ALA A O 1
ATOM 816 N N . GLN A 1 110 ? -3.805 -0.618 -5.511 1.00 95.50 110 GLN A N 1
ATOM 817 C CA . GLN A 1 110 ?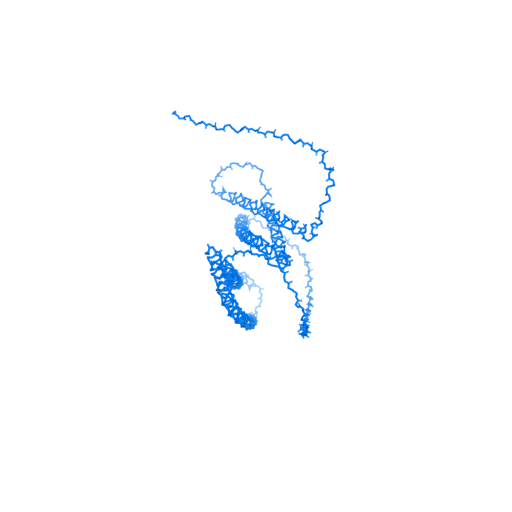 -2.705 -1.536 -5.208 1.00 95.50 110 GLN A CA 1
ATOM 818 C C . GLN A 1 110 ? -2.718 -2.772 -6.120 1.00 95.50 110 GLN A C 1
ATOM 820 O O . GLN A 1 110 ? -1.654 -3.244 -6.531 1.00 95.50 110 GLN A O 1
ATOM 825 N N . LYS A 1 111 ? -3.905 -3.298 -6.441 1.00 94.69 111 LYS A N 1
ATOM 826 C CA . LYS A 1 111 ? -4.066 -4.396 -7.398 1.00 94.69 111 LYS A CA 1
ATOM 827 C C . LYS A 1 111 ? -3.636 -3.953 -8.797 1.00 94.69 111 LYS A C 1
ATOM 829 O O . LYS A 1 111 ? -2.821 -4.635 -9.411 1.00 94.69 111 LYS A O 1
ATOM 834 N N . ASP A 1 112 ? -4.075 -2.781 -9.235 1.00 93.56 112 ASP A N 1
ATOM 835 C CA . ASP A 1 112 ? -3.734 -2.218 -10.542 1.00 93.56 112 ASP A CA 1
ATOM 836 C C . ASP A 1 112 ? -2.232 -1.932 -10.677 1.00 93.56 112 ASP A C 1
ATOM 838 O O . ASP A 1 112 ? -1.642 -2.180 -11.724 1.00 93.56 112 ASP A O 1
ATOM 842 N N . VAL A 1 113 ? -1.560 -1.491 -9.607 1.00 94.50 113 VAL A N 1
ATOM 843 C CA . VAL A 1 113 ? -0.090 -1.370 -9.572 1.00 94.50 113 VAL A CA 1
ATOM 844 C C . VAL A 1 113 ? 0.593 -2.727 -9.768 1.00 94.50 113 VAL A C 1
ATOM 846 O O . VAL A 1 113 ? 1.615 -2.806 -10.455 1.00 94.50 113 VAL A O 1
ATOM 849 N N . ASN A 1 114 ? 0.050 -3.797 -9.183 1.00 91.31 114 ASN A N 1
ATOM 850 C CA . ASN A 1 114 ? 0.590 -5.144 -9.364 1.00 91.31 114 ASN A CA 1
ATOM 851 C C . ASN A 1 114 ? 0.370 -5.649 -10.795 1.00 91.31 114 ASN A C 1
ATOM 853 O O . ASN A 1 114 ? 1.301 -6.195 -11.380 1.00 91.31 114 ASN A O 1
ATOM 857 N N . GLU A 1 115 ? -0.803 -5.412 -11.383 1.00 91.38 115 GLU A N 1
ATOM 858 C CA . GLU A 1 115 ? -1.069 -5.727 -12.793 1.00 91.38 115 GLU A CA 1
ATOM 859 C C . GLU A 1 115 ? -0.136 -4.908 -13.710 1.00 91.38 115 GLU A C 1
ATOM 861 O O . GLU A 1 115 ? 0.516 -5.455 -14.600 1.00 91.38 115 GLU A O 1
ATOM 866 N N . PHE A 1 116 ? 0.067 -3.616 -13.419 1.00 91.69 116 PHE A N 1
ATOM 867 C CA . PHE A 1 116 ? 1.009 -2.741 -14.130 1.00 91.69 116 PHE A CA 1
ATOM 868 C C . PHE A 1 116 ? 2.444 -3.281 -14.131 1.00 91.69 116 PHE A C 1
ATOM 870 O O . PHE A 1 116 ? 3.171 -3.110 -15.113 1.00 91.69 116 PHE A O 1
ATOM 877 N N . LYS A 1 117 ? 2.861 -3.971 -13.064 1.00 92.00 117 LYS A N 1
ATOM 878 C CA . LYS A 1 117 ? 4.180 -4.611 -12.978 1.00 92.00 117 LYS A CA 1
ATOM 879 C C . LYS A 1 117 ? 4.361 -5.700 -14.035 1.00 92.00 117 LYS A C 1
ATOM 881 O O . LYS A 1 117 ? 5.424 -5.757 -14.651 1.00 92.00 117 LYS A O 1
ATOM 886 N N . GLU A 1 118 ? 3.336 -6.507 -14.297 1.00 89.44 118 GLU A N 1
ATOM 887 C CA . GLU A 1 118 ? 3.381 -7.523 -15.357 1.00 89.44 118 GLU A CA 1
ATOM 888 C C . GLU A 1 118 ? 3.536 -6.873 -16.741 1.00 89.44 118 GLU A C 1
ATOM 890 O O . GLU A 1 118 ? 4.327 -7.331 -17.570 1.00 89.44 118 GLU A O 1
ATOM 895 N N . TYR A 1 119 ? 2.882 -5.729 -16.971 1.00 88.25 119 TYR A N 1
ATOM 896 C CA . TYR A 1 119 ? 3.030 -4.959 -18.213 1.00 88.25 119 TYR A CA 1
ATOM 897 C C . TYR A 1 119 ? 4.417 -4.338 -18.404 1.00 88.25 119 TYR A C 1
ATOM 899 O O . TYR A 1 119 ? 4.851 -4.142 -19.547 1.00 88.25 119 TYR A O 1
ATOM 907 N N . VAL A 1 120 ? 5.123 -4.019 -17.315 1.00 89.94 120 VAL A N 1
ATOM 908 C CA . VAL A 1 120 ? 6.523 -3.572 -17.385 1.00 89.94 120 VAL A CA 1
ATOM 909 C C . VAL A 1 120 ? 7.425 -4.719 -17.840 1.00 89.94 120 VAL A C 1
ATOM 911 O O . VAL A 1 120 ? 8.284 -4.508 -18.695 1.00 89.94 120 VAL A O 1
ATOM 914 N N . CYS A 1 121 ? 7.201 -5.934 -17.331 1.00 88.81 121 CYS A N 1
ATOM 915 C CA . CYS A 1 121 ? 7.967 -7.123 -17.714 1.00 88.81 121 CYS A CA 1
ATOM 916 C C . CYS A 1 121 ? 7.764 -7.524 -19.185 1.00 88.81 121 CYS A C 1
ATOM 918 O O . CYS A 1 121 ? 8.689 -8.040 -19.804 1.00 88.81 121 CYS A O 1
ATOM 920 N N . ASN A 1 122 ? 6.590 -7.238 -19.754 1.00 88.38 122 ASN A N 1
ATOM 921 C CA . ASN A 1 122 ? 6.228 -7.570 -21.137 1.00 88.38 122 ASN A CA 1
ATOM 922 C C . ASN A 1 122 ? 6.496 -6.431 -22.143 1.00 88.38 122 ASN A C 1
ATOM 924 O O . ASN A 1 122 ? 5.874 -6.371 -23.206 1.00 88.38 122 ASN A O 1
ATOM 928 N N . ALA A 1 123 ? 7.365 -5.473 -21.812 1.00 89.50 123 ALA A N 1
ATOM 929 C CA . ALA A 1 123 ? 7.657 -4.355 -22.702 1.00 89.50 123 ALA A CA 1
ATOM 930 C C . ALA A 1 123 ? 8.391 -4.814 -23.984 1.00 89.50 123 ALA A C 1
ATOM 932 O O . ALA A 1 123 ? 9.353 -5.578 -23.892 1.00 89.50 123 ALA A O 1
ATOM 933 N N . PRO A 1 124 ? 7.985 -4.336 -25.178 1.00 87.81 124 PRO A N 1
ATOM 934 C CA . PRO A 1 124 ? 8.538 -4.803 -26.453 1.00 87.81 124 PRO A CA 1
ATOM 935 C C . PRO A 1 124 ? 9.977 -4.337 -26.689 1.00 87.81 124 PRO A C 1
ATOM 937 O O . PRO A 1 124 ? 10.721 -4.978 -27.429 1.00 87.81 124 PRO A O 1
ATOM 940 N N . THR A 1 125 ? 10.378 -3.224 -26.070 1.00 90.31 125 THR A N 1
ATOM 941 C CA . THR A 1 125 ? 11.733 -2.686 -26.174 1.00 90.31 125 THR A CA 1
ATOM 942 C C . THR A 1 125 ? 12.323 -2.400 -24.789 1.00 90.31 125 THR A C 1
ATOM 944 O O . THR A 1 125 ? 11.580 -2.076 -23.855 1.00 90.31 125 THR A O 1
ATOM 947 N N . PRO A 1 126 ? 13.661 -2.452 -24.626 1.00 86.31 126 PRO A N 1
ATOM 948 C CA . PRO A 1 126 ? 14.315 -2.079 -23.369 1.00 86.31 126 PRO A CA 1
ATOM 949 C C . PRO A 1 126 ? 14.044 -0.629 -22.944 1.00 86.31 126 PRO A C 1
ATOM 951 O O . PRO A 1 126 ? 13.922 -0.339 -21.754 1.00 86.31 126 PRO A O 1
ATOM 954 N N . GLN A 1 127 ? 13.924 0.284 -23.912 1.00 89.81 127 GLN A N 1
ATOM 955 C CA . GLN A 1 127 ? 13.607 1.685 -23.643 1.00 89.81 127 GLN A CA 1
ATOM 956 C C . GLN A 1 127 ? 12.187 1.832 -23.081 1.00 89.81 127 GLN A C 1
ATOM 958 O O . GLN A 1 127 ? 11.985 2.555 -22.103 1.00 89.81 127 GLN A O 1
ATOM 963 N N . ASP A 1 128 ? 11.216 1.108 -23.646 1.00 86.75 128 ASP A N 1
ATOM 964 C CA . ASP A 1 128 ? 9.852 1.073 -23.118 1.00 86.75 128 ASP A CA 1
ATOM 965 C C . ASP A 1 128 ? 9.821 0.440 -21.733 1.00 86.75 128 ASP A C 1
ATOM 967 O O . ASP A 1 128 ? 9.187 0.990 -20.839 1.00 86.75 128 ASP A O 1
ATOM 971 N N . ALA A 1 129 ? 10.556 -0.655 -21.513 1.00 89.06 129 ALA A N 1
ATOM 972 C CA . ALA A 1 129 ? 10.678 -1.279 -20.197 1.00 89.06 129 ALA A CA 1
ATOM 973 C C . ALA A 1 129 ? 11.154 -0.264 -19.149 1.00 89.06 129 ALA A C 1
ATOM 975 O O . ALA A 1 129 ? 10.560 -0.149 -18.078 1.00 89.06 129 ALA A O 1
ATOM 976 N N . MET A 1 130 ? 12.171 0.539 -19.478 1.00 90.31 130 MET A N 1
ATOM 977 C CA . MET A 1 130 ? 12.685 1.576 -18.586 1.00 90.31 130 MET A CA 1
ATOM 978 C C . MET A 1 130 ? 11.651 2.681 -18.320 1.00 90.31 130 MET A C 1
ATOM 980 O O . MET A 1 130 ? 11.438 3.052 -17.164 1.00 90.31 130 MET A O 1
ATOM 984 N N . ASN A 1 131 ? 10.974 3.187 -19.354 1.00 91.00 131 ASN A N 1
ATOM 985 C CA . ASN A 1 131 ? 9.934 4.212 -19.209 1.00 91.00 131 ASN A CA 1
ATOM 986 C C . ASN A 1 131 ? 8.755 3.702 -18.357 1.00 91.00 131 ASN A C 1
ATOM 988 O O . ASN A 1 131 ? 8.281 4.386 -17.445 1.00 91.00 131 ASN A O 1
ATOM 992 N N . ARG A 1 132 ? 8.313 2.465 -18.612 1.00 92.88 132 ARG A N 1
ATOM 993 C CA . ARG A 1 132 ? 7.260 1.774 -17.857 1.00 92.88 132 ARG A CA 1
ATOM 994 C C . ARG A 1 132 ? 7.675 1.544 -16.407 1.00 92.88 132 ARG A C 1
ATOM 996 O O . ARG A 1 132 ? 6.893 1.840 -15.509 1.00 92.88 132 ARG A O 1
ATOM 1003 N N . GLN A 1 133 ? 8.916 1.129 -16.165 1.00 94.69 133 GLN A N 1
ATOM 1004 C CA . GLN A 1 133 ? 9.468 0.955 -14.821 1.00 94.69 133 GLN A CA 1
ATOM 1005 C C . GLN A 1 133 ? 9.492 2.271 -14.033 1.00 94.69 133 GLN A C 1
ATOM 1007 O O . GLN A 1 133 ? 9.157 2.288 -12.850 1.00 94.69 133 GLN A O 1
ATOM 1012 N N . GLN A 1 134 ? 9.851 3.390 -14.668 1.00 94.06 134 GLN A N 1
ATOM 1013 C CA . GLN A 1 134 ? 9.812 4.700 -14.013 1.00 94.06 134 GLN A CA 1
ATOM 1014 C C . GLN A 1 134 ? 8.388 5.097 -13.608 1.00 94.06 134 GLN A C 1
ATOM 1016 O O . GLN A 1 134 ? 8.194 5.631 -12.515 1.00 94.06 134 GLN A O 1
ATOM 1021 N N . MET A 1 135 ? 7.390 4.831 -14.456 1.00 93.00 135 MET A N 1
ATOM 1022 C CA . MET A 1 135 ? 5.984 5.053 -14.101 1.00 93.00 135 MET A CA 1
ATOM 1023 C C . MET A 1 135 ? 5.516 4.129 -12.979 1.00 93.00 135 MET A C 1
ATOM 1025 O O . MET A 1 135 ? 4.901 4.620 -12.036 1.00 93.00 135 MET A O 1
ATOM 1029 N N . LEU A 1 136 ? 5.859 2.838 -13.031 1.00 94.50 136 LEU A N 1
ATOM 1030 C CA . LEU A 1 136 ? 5.544 1.884 -11.966 1.00 94.50 136 LEU A CA 1
ATOM 1031 C C . LEU A 1 136 ? 6.073 2.394 -10.623 1.00 94.50 136 LEU A C 1
ATOM 1033 O O . LEU A 1 136 ? 5.304 2.528 -9.679 1.00 94.50 136 LEU A O 1
ATOM 1037 N N . ASN A 1 137 ? 7.350 2.784 -10.564 1.00 93.69 137 ASN A N 1
ATOM 1038 C CA . ASN A 1 137 ? 7.962 3.309 -9.343 1.00 93.69 137 ASN A CA 1
ATOM 1039 C C . ASN A 1 137 ? 7.223 4.553 -8.816 1.00 93.69 137 ASN A C 1
ATOM 1041 O O . ASN A 1 137 ? 7.011 4.681 -7.610 1.00 93.69 137 ASN A O 1
ATOM 1045 N N . LYS A 1 138 ? 6.794 5.464 -9.704 1.00 95.44 138 LYS A N 1
ATOM 1046 C CA . LYS A 1 138 ? 5.987 6.634 -9.319 1.00 95.44 138 LYS A CA 1
ATOM 1047 C C . LYS A 1 138 ? 4.635 6.220 -8.736 1.00 95.44 138 LYS A C 1
ATOM 1049 O O . LYS A 1 138 ? 4.256 6.736 -7.688 1.00 95.44 138 LYS A O 1
ATOM 1054 N N . PHE A 1 139 ? 3.924 5.295 -9.377 1.00 96.00 139 PHE A N 1
ATOM 1055 C CA . PHE A 1 139 ? 2.634 4.814 -8.883 1.00 96.00 139 PHE A CA 1
ATOM 1056 C C . PHE A 1 139 ? 2.763 4.087 -7.548 1.00 96.00 139 PHE A C 1
ATOM 1058 O O . PHE A 1 139 ? 2.035 4.419 -6.618 1.00 96.00 139 PHE A O 1
ATOM 1065 N N . THR A 1 140 ? 3.733 3.182 -7.410 1.00 96.06 140 THR A N 1
ATOM 1066 C CA . THR A 1 140 ? 4.005 2.475 -6.154 1.00 96.06 140 THR A CA 1
ATOM 1067 C C . THR A 1 140 ? 4.291 3.450 -5.011 1.00 96.06 140 THR A C 1
ATOM 1069 O O . THR A 1 140 ? 3.707 3.321 -3.937 1.00 96.06 140 THR A O 1
ATOM 1072 N N . ASN A 1 141 ? 5.129 4.466 -5.240 1.00 95.50 141 ASN A N 1
ATOM 1073 C CA . ASN A 1 141 ? 5.439 5.472 -4.222 1.00 95.50 141 ASN A CA 1
ATOM 1074 C C . ASN A 1 141 ? 4.214 6.319 -3.847 1.00 95.50 141 ASN A C 1
ATOM 1076 O O . ASN A 1 141 ? 3.987 6.574 -2.663 1.00 95.50 141 ASN A O 1
ATOM 1080 N N . ASN A 1 142 ? 3.409 6.725 -4.833 1.00 95.94 142 ASN A N 1
ATOM 1081 C CA . ASN A 1 142 ? 2.193 7.501 -4.595 1.00 95.94 142 ASN A CA 1
ATOM 1082 C C . ASN A 1 142 ? 1.161 6.694 -3.797 1.00 95.94 142 ASN A C 1
ATOM 1084 O O . ASN A 1 142 ? 0.677 7.179 -2.778 1.00 95.94 142 ASN A O 1
ATOM 1088 N N . VAL A 1 143 ? 0.864 5.458 -4.213 1.00 96.06 143 VAL A N 1
ATOM 1089 C CA . VAL A 1 143 ? -0.098 4.584 -3.522 1.00 96.06 143 VAL A CA 1
ATOM 1090 C C . VAL A 1 143 ? 0.382 4.264 -2.107 1.00 96.06 143 VAL A C 1
ATOM 1092 O O . VAL A 1 143 ? -0.397 4.374 -1.167 1.00 96.06 143 VAL A O 1
ATOM 1095 N N . SER A 1 144 ? 1.674 3.972 -1.914 1.00 95.88 144 SER A N 1
ATOM 1096 C CA . SER A 1 144 ? 2.243 3.743 -0.579 1.00 95.88 144 SER A CA 1
ATOM 1097 C C . SER A 1 144 ? 2.135 4.975 0.329 1.00 95.88 144 SER A C 1
ATOM 1099 O O . SER A 1 144 ? 1.778 4.849 1.500 1.00 95.88 144 SER A O 1
ATOM 1101 N N . THR A 1 145 ? 2.388 6.173 -0.205 1.00 95.75 145 THR A N 1
ATOM 1102 C CA . THR A 1 145 ? 2.243 7.427 0.551 1.00 95.75 145 THR A CA 1
ATOM 1103 C C . THR A 1 145 ? 0.787 7.665 0.952 1.00 95.75 145 THR A C 1
ATOM 1105 O O . THR A 1 145 ? 0.519 7.966 2.115 1.00 95.75 145 THR A O 1
ATOM 1108 N N . LEU A 1 146 ? -0.158 7.472 0.026 1.00 96.19 146 LEU A N 1
ATOM 1109 C CA . LEU A 1 146 ? -1.591 7.614 0.302 1.00 96.19 146 LEU A CA 1
ATOM 1110 C C . LEU A 1 146 ? -2.087 6.570 1.308 1.00 96.19 146 LEU A C 1
ATOM 1112 O O . LEU A 1 146 ? -2.857 6.911 2.199 1.00 96.19 146 LEU A O 1
ATOM 1116 N N . ALA A 1 147 ? -1.611 5.325 1.226 1.00 96.06 147 ALA A N 1
ATOM 1117 C CA . ALA A 1 147 ? -1.956 4.274 2.181 1.00 96.06 147 ALA A CA 1
ATOM 1118 C C . ALA A 1 147 ? -1.524 4.635 3.612 1.00 96.06 147 ALA A C 1
ATOM 1120 O O . ALA A 1 147 ? -2.306 4.467 4.545 1.00 96.06 147 ALA A O 1
ATOM 1121 N N . LYS A 1 148 ? -0.320 5.200 3.785 1.00 95.38 148 LYS A N 1
ATOM 1122 C CA . LYS A 1 148 ? 0.157 5.695 5.089 1.00 95.38 148 LYS A CA 1
ATOM 1123 C C . LYS A 1 148 ? -0.690 6.855 5.613 1.00 95.38 148 LYS A C 1
ATOM 1125 O O . LYS A 1 148 ? -1.083 6.853 6.773 1.00 95.38 148 LYS A O 1
ATOM 1130 N N . GLN A 1 149 ? -1.024 7.817 4.753 1.00 97.06 149 GLN A N 1
ATOM 1131 C CA . GLN A 1 149 ? -1.907 8.926 5.129 1.00 97.06 149 GLN A CA 1
ATOM 1132 C C . GLN A 1 149 ? -3.303 8.435 5.533 1.00 97.06 149 GLN A C 1
ATOM 1134 O O . GLN A 1 149 ? -3.868 8.913 6.516 1.00 97.06 149 GLN A O 1
ATOM 1139 N N . LEU A 1 150 ? -3.851 7.461 4.804 1.00 97.19 150 LEU A N 1
ATOM 1140 C CA . LEU A 1 150 ? -5.126 6.838 5.139 1.00 97.19 150 LEU A CA 1
ATOM 1141 C C . LEU A 1 150 ? -5.050 6.101 6.482 1.00 97.19 150 LEU A C 1
ATOM 1143 O O . LEU A 1 150 ? -5.976 6.213 7.281 1.00 97.19 150 LEU A O 1
ATOM 1147 N N . GLU A 1 151 ? -3.951 5.402 6.769 1.00 96.75 151 GLU A N 1
ATOM 1148 C CA . GLU A 1 151 ? -3.729 4.759 8.067 1.00 96.75 151 GLU A CA 1
ATOM 1149 C C . GLU A 1 151 ? -3.745 5.775 9.219 1.00 96.75 151 GLU A C 1
ATOM 1151 O O . GLU A 1 151 ? -4.430 5.561 10.223 1.00 96.75 151 GLU A O 1
ATOM 1156 N N . ASP A 1 152 ? -3.058 6.907 9.067 1.00 96.38 152 ASP A N 1
ATOM 1157 C CA . ASP A 1 152 ? -3.056 7.977 10.069 1.00 96.38 152 ASP A CA 1
ATOM 1158 C C . ASP A 1 152 ? -4.461 8.553 10.295 1.00 96.38 152 ASP A C 1
ATOM 1160 O O . ASP A 1 152 ? -4.874 8.775 11.437 1.00 96.38 152 ASP A O 1
ATOM 1164 N N . VAL A 1 153 ? -5.231 8.743 9.222 1.00 96.81 153 VAL A N 1
ATOM 1165 C CA . VAL A 1 153 ? -6.628 9.193 9.284 1.00 96.81 153 VAL A CA 1
ATOM 1166 C C . VAL A 1 153 ? -7.516 8.181 10.015 1.00 96.81 153 VAL A C 1
ATOM 1168 O O . VAL A 1 153 ? -8.302 8.567 10.883 1.00 96.81 153 VAL A O 1
ATOM 1171 N N . VAL A 1 154 ? -7.367 6.885 9.730 1.00 96.44 154 VAL A N 1
ATOM 1172 C CA . VAL A 1 154 ? -8.104 5.808 10.412 1.00 96.44 154 VAL A CA 1
ATOM 1173 C C . VAL A 1 154 ? -7.770 5.775 11.904 1.00 96.44 154 VAL A C 1
ATOM 1175 O O . VAL A 1 154 ? -8.675 5.656 12.734 1.00 96.44 154 VAL A O 1
ATOM 1178 N N . ARG A 1 155 ? -6.492 5.935 12.271 1.00 96.44 155 ARG A N 1
ATOM 1179 C CA . ARG A 1 155 ? -6.070 6.021 13.679 1.00 96.44 155 ARG A CA 1
ATOM 1180 C C . ARG A 1 155 ? -6.705 7.221 14.380 1.00 96.44 155 ARG A C 1
ATOM 1182 O O . ARG A 1 155 ? -7.237 7.059 15.476 1.00 96.44 155 ARG A O 1
ATOM 1189 N N . ARG A 1 156 ? -6.713 8.403 13.749 1.00 96.38 156 ARG A N 1
ATOM 1190 C CA . ARG A 1 156 ? -7.382 9.600 14.298 1.00 96.38 156 ARG A CA 1
ATOM 1191 C C . ARG A 1 156 ? -8.879 9.378 14.493 1.00 96.38 156 ARG A C 1
ATOM 1193 O O . ARG A 1 156 ? -9.397 9.692 15.561 1.00 96.38 156 ARG A O 1
ATOM 1200 N N . TYR A 1 157 ? -9.559 8.790 13.507 1.00 96.06 157 TYR A N 1
ATOM 1201 C CA . TYR A 1 157 ? -10.975 8.435 13.621 1.00 96.06 157 TYR A CA 1
ATOM 1202 C C . TYR A 1 157 ? -11.234 7.487 14.801 1.00 96.06 157 TYR A C 1
ATOM 1204 O O . TYR A 1 157 ? -12.168 7.708 15.570 1.00 96.06 157 TYR A O 1
ATOM 1212 N N . ALA A 1 158 ? -10.398 6.461 14.990 1.00 94.75 158 ALA A N 1
ATOM 1213 C CA . ALA A 1 158 ? -10.533 5.523 16.103 1.00 94.75 158 ALA A CA 1
ATOM 1214 C C . ALA A 1 158 ? -10.377 6.209 17.471 1.00 94.75 158 ALA A C 1
ATOM 1216 O O . ALA A 1 158 ? -11.161 5.937 18.384 1.00 94.75 158 ALA A O 1
ATOM 1217 N N . THR A 1 159 ? -9.415 7.127 17.605 1.00 95.12 159 THR A N 1
ATOM 1218 C CA . THR A 1 159 ? -9.237 7.941 18.818 1.00 95.12 159 THR A CA 1
ATOM 1219 C C . THR A 1 159 ? -10.464 8.810 19.085 1.00 95.12 159 THR A C 1
ATOM 1221 O O . THR A 1 159 ? -11.041 8.722 20.168 1.00 95.12 159 THR A O 1
ATOM 1224 N N . LEU A 1 160 ? -10.936 9.558 18.083 1.00 92.81 160 LEU A N 1
ATOM 1225 C CA . LEU A 1 160 ? -12.112 10.426 18.205 1.00 92.81 160 LEU A CA 1
ATOM 1226 C C . LEU A 1 160 ? -13.378 9.627 18.566 1.00 92.81 160 LEU A C 1
ATOM 1228 O O . LEU A 1 160 ? -14.177 10.032 19.412 1.00 92.81 160 LEU A O 1
ATOM 1232 N N . LYS A 1 161 ? -13.554 8.443 17.969 1.00 93.94 161 LYS A N 1
ATOM 1233 C CA . LYS A 1 161 ? -14.660 7.531 18.288 1.00 93.94 161 LYS A CA 1
ATOM 1234 C C . LYS A 1 161 ? -14.598 7.033 19.737 1.00 93.94 161 LYS A C 1
ATOM 1236 O O . LYS A 1 161 ? -15.629 6.894 20.390 1.00 93.94 161 LYS A O 1
ATOM 1241 N N . LYS A 1 162 ? -13.399 6.765 20.256 1.00 93.50 162 LYS A N 1
ATOM 1242 C CA . LYS A 1 162 ? -13.203 6.347 21.649 1.00 93.50 162 LYS A CA 1
ATOM 1243 C C . LYS A 1 162 ? -13.500 7.486 22.628 1.00 93.50 162 LYS A C 1
ATOM 1245 O O . LYS A 1 162 ? -14.147 7.251 23.644 1.00 93.50 162 LYS A O 1
ATOM 1250 N N . GLU A 1 163 ? -13.062 8.703 22.321 1.00 91.69 163 GLU A N 1
ATOM 1251 C CA . GLU A 1 163 ? -13.326 9.896 23.137 1.00 91.69 163 GLU A CA 1
ATOM 1252 C C . GLU A 1 163 ? -14.819 10.228 23.195 1.00 91.69 163 GLU A C 1
ATOM 1254 O O . GLU A 1 163 ? -15.363 10.461 24.273 1.00 91.69 163 GLU A O 1
ATOM 1259 N N . THR A 1 164 ? -15.506 10.171 22.052 1.00 88.94 164 THR A N 1
ATOM 1260 C CA . THR A 1 164 ? -16.959 10.395 21.980 1.00 88.94 164 THR A CA 1
ATOM 1261 C C . THR A 1 164 ? -17.752 9.327 22.737 1.00 88.94 164 THR A C 1
ATOM 1263 O O . THR A 1 164 ? -18.698 9.667 23.448 1.00 88.94 164 THR A O 1
ATOM 1266 N N . ALA A 1 165 ? -17.343 8.055 22.670 1.00 88.44 165 ALA A N 1
ATOM 1267 C CA . ALA A 1 165 ? -17.939 6.990 23.479 1.00 88.44 165 ALA A CA 1
ATOM 1268 C C . ALA A 1 165 ? -17.725 7.219 24.989 1.00 88.44 165 ALA A C 1
ATOM 1270 O O . ALA A 1 165 ? -18.679 7.143 25.763 1.00 88.44 165 ALA A O 1
ATOM 1271 N N . ALA A 1 166 ? -16.507 7.583 25.404 1.00 90.25 166 ALA A N 1
ATOM 1272 C CA . ALA A 1 166 ? -16.198 7.877 26.803 1.00 90.25 166 ALA A CA 1
ATOM 1273 C C . ALA A 1 166 ? -16.985 9.091 27.337 1.00 90.25 166 ALA A C 1
ATOM 1275 O O . ALA A 1 166 ? -17.479 9.068 28.466 1.00 90.25 166 ALA A O 1
ATOM 1276 N N . ALA A 1 167 ? -17.156 10.138 26.525 1.00 87.62 167 ALA A N 1
ATOM 1277 C CA . ALA A 1 167 ? -17.968 11.301 26.880 1.00 87.62 167 ALA A CA 1
ATOM 1278 C C . ALA A 1 167 ? -19.455 10.937 27.053 1.00 87.62 167 ALA A C 1
ATOM 1280 O O . ALA A 1 167 ? -20.106 11.409 27.990 1.00 87.62 167 ALA A O 1
ATOM 1281 N N . ALA A 1 168 ? -19.990 10.061 26.195 1.00 86.88 168 ALA A N 1
ATOM 1282 C CA . ALA A 1 168 ? -21.363 9.574 26.308 1.00 86.88 168 ALA A CA 1
ATOM 1283 C C . ALA A 1 168 ? -21.588 8.760 27.598 1.00 86.88 168 ALA A C 1
ATOM 1285 O O . ALA A 1 168 ? -22.598 8.951 28.281 1.00 86.88 168 ALA A O 1
ATOM 1286 N N . GLU A 1 169 ? -20.634 7.906 27.980 1.00 88.12 169 GLU A N 1
ATOM 1287 C CA . GLU A 1 169 ? -20.685 7.150 29.241 1.00 88.12 169 GLU A CA 1
ATOM 1288 C C . GLU A 1 169 ? -20.662 8.073 30.470 1.00 88.12 169 GLU A C 1
ATOM 1290 O O . GLU A 1 169 ? -21.458 7.896 31.399 1.00 88.12 169 GLU A O 1
ATOM 1295 N N . GLN A 1 170 ? -19.817 9.113 30.463 1.00 86.31 170 GLN A N 1
ATOM 1296 C CA . GLN A 1 170 ? -19.775 10.100 31.547 1.00 86.31 170 GLN A CA 1
ATOM 1297 C C . GLN A 1 170 ? -21.123 10.817 31.714 1.00 86.31 170 GLN A C 1
ATOM 1299 O O . GLN A 1 170 ? -21.621 10.935 32.837 1.00 86.31 170 GLN A O 1
ATOM 1304 N N . GLN A 1 171 ? -21.769 11.230 30.618 1.00 82.81 171 GLN A N 1
ATOM 1305 C CA . GLN A 1 171 ? -23.084 11.886 30.665 1.00 82.81 171 GLN A CA 1
ATOM 1306 C C . GLN A 1 171 ? -24.196 10.972 31.214 1.00 82.81 171 GLN A C 1
ATOM 1308 O O . GLN A 1 171 ? -25.065 11.427 31.972 1.00 82.81 171 GLN A O 1
ATOM 1313 N N . GLN A 1 172 ? -24.163 9.672 30.906 1.00 82.75 172 GLN A N 1
ATOM 1314 C CA . GLN A 1 172 ? -25.114 8.706 31.472 1.00 82.75 172 GLN A CA 1
ATOM 1315 C C . GLN A 1 172 ? -24.902 8.502 32.982 1.00 82.75 172 GLN A C 1
ATOM 1317 O O . GLN A 1 172 ? -25.874 8.406 33.741 1.00 82.75 172 GLN A O 1
ATOM 1322 N N . GLY A 1 173 ? -23.649 8.521 33.449 1.00 80.12 173 GLY A N 1
ATOM 1323 C CA . GLY A 1 173 ? -23.303 8.398 34.868 1.00 80.12 173 GLY A CA 1
ATOM 1324 C C . GLY A 1 173 ? -23.899 9.503 35.754 1.00 80.12 173 GLY A C 1
ATOM 1325 O O . GLY A 1 173 ? -24.426 9.217 36.836 1.00 80.12 173 GLY A O 1
ATOM 1326 N N . TYR A 1 174 ? -23.892 10.760 35.295 1.00 76.44 174 TYR A N 1
ATOM 1327 C CA . TYR A 1 174 ? -24.472 11.887 36.047 1.00 76.44 174 TYR A CA 1
ATOM 1328 C C . TYR A 1 174 ? -26.003 11.815 36.148 1.00 76.44 174 TYR A C 1
ATOM 1330 O O . TYR A 1 174 ? -26.580 12.144 37.190 1.00 76.44 174 TYR A O 1
ATOM 1338 N N . SER A 1 175 ? -26.666 11.318 35.104 1.00 72.62 175 SER A N 1
ATOM 1339 C CA . SER A 1 175 ? -28.129 11.202 35.051 1.00 72.62 175 SER A CA 1
ATOM 1340 C C . SER A 1 175 ? -28.672 10.159 36.036 1.00 72.62 175 SER A C 1
ATOM 1342 O O . SER A 1 175 ? -29.709 10.368 36.673 1.00 72.62 175 SER A O 1
ATOM 1344 N N . ASN A 1 176 ? -27.937 9.061 36.239 1.00 69.06 176 ASN A N 1
ATOM 1345 C CA . ASN A 1 176 ? -28.331 7.999 37.167 1.00 69.06 176 ASN A CA 1
ATOM 1346 C C . ASN A 1 176 ? -28.145 8.386 38.645 1.00 69.06 176 ASN A C 1
ATOM 1348 O O . ASN A 1 176 ? -28.971 8.008 39.480 1.00 69.06 176 ASN A O 1
ATOM 1352 N N . LYS A 1 177 ? -27.138 9.207 38.986 1.00 64.56 177 LYS A N 1
ATOM 1353 C CA . LYS A 1 177 ? -26.958 9.715 40.363 1.00 64.56 177 LYS A CA 1
ATOM 1354 C C . LYS A 1 177 ? -28.101 10.637 40.803 1.00 64.56 177 LYS A C 1
ATOM 1356 O O . LYS A 1 177 ? -28.541 10.544 41.947 1.00 64.56 177 LYS A O 1
ATOM 1361 N N . LYS A 1 178 ? -28.651 11.458 39.899 1.00 58.59 178 LYS A N 1
ATOM 1362 C CA . LYS A 1 178 ? -29.741 12.402 40.221 1.00 58.59 178 LYS A CA 1
ATOM 1363 C C . LYS A 1 178 ? -31.103 11.721 40.440 1.00 58.59 178 LYS A C 1
ATOM 1365 O O . LYS A 1 178 ? -31.938 12.249 41.163 1.00 58.59 178 LYS A O 1
ATOM 1370 N N . LYS A 1 179 ? -31.329 10.528 39.871 1.00 58.56 179 LYS A N 1
ATOM 1371 C CA . LYS A 1 179 ? -32.554 9.734 40.111 1.00 58.56 179 LYS A CA 1
ATOM 1372 C C . LYS A 1 179 ? -32.537 8.955 41.433 1.00 58.56 179 LYS A C 1
ATOM 1374 O O . LYS A 1 179 ? -33.608 8.646 41.952 1.00 58.56 179 LYS A O 1
ATOM 1379 N N . LYS A 1 180 ? -31.364 8.652 42.005 1.00 54.28 180 LYS A N 1
ATOM 1380 C CA . LYS A 1 180 ? -31.255 7.843 43.237 1.00 54.28 180 LYS A CA 1
ATOM 1381 C C . LYS A 1 180 ? -31.575 8.626 44.522 1.00 54.28 180 LYS A C 1
ATOM 1383 O O . LYS A 1 180 ? -31.921 8.008 45.521 1.00 54.28 180 LYS A O 1
ATOM 1388 N N . THR A 1 181 ? -31.554 9.961 44.501 1.00 54.84 181 THR A N 1
ATOM 1389 C CA . THR A 1 181 ? -31.883 10.802 45.669 1.00 54.84 181 THR A CA 1
ATOM 1390 C C . THR A 1 181 ? -33.375 11.102 45.849 1.00 54.84 181 THR A C 1
ATOM 1392 O O . THR A 1 181 ? -33.762 11.506 46.939 1.00 54.84 181 THR A O 1
ATOM 1395 N N . ASN A 1 182 ? -34.237 10.831 44.859 1.00 53.50 182 ASN A N 1
ATOM 1396 C CA . ASN A 1 182 ? -35.681 11.117 44.949 1.00 53.50 182 ASN A CA 1
ATOM 1397 C C . ASN A 1 182 ? -36.577 9.891 45.216 1.00 53.50 182 ASN A C 1
ATOM 1399 O O . ASN A 1 182 ? -37.798 10.004 45.184 1.00 53.50 182 ASN A O 1
ATOM 1403 N N . LYS A 1 183 ? -36.005 8.713 45.502 1.00 50.50 183 LYS A N 1
ATOM 1404 C CA . LYS A 1 183 ? -36.770 7.474 45.748 1.00 50.50 183 LYS A CA 1
ATOM 1405 C C . LYS A 1 183 ? -36.687 7.001 47.203 1.00 50.50 183 LYS A C 1
ATOM 1407 O O . LYS A 1 183 ? -36.511 5.815 47.462 1.00 50.50 183 LYS A O 1
ATOM 1412 N N . ARG A 1 184 ? -36.802 7.934 48.154 1.00 47.62 184 ARG A N 1
ATOM 1413 C CA . ARG A 1 184 ? -36.900 7.633 49.596 1.00 47.62 184 ARG A CA 1
ATOM 1414 C C . ARG A 1 184 ? -38.288 7.878 50.202 1.00 47.62 184 ARG A C 1
ATOM 1416 O O . ARG A 1 184 ? -38.439 7.784 51.410 1.00 47.62 184 ARG A O 1
ATOM 1423 N N . GLY A 1 185 ? -39.310 8.114 49.380 1.00 52.09 185 GLY A N 1
ATOM 1424 C CA . GLY A 1 185 ? -40.690 8.217 49.851 1.00 52.09 185 GLY A CA 1
ATOM 1425 C C . GLY A 1 185 ? -41.688 7.799 48.784 1.00 52.09 185 GLY A C 1
ATOM 1426 O O . GLY A 1 185 ? -42.168 8.651 48.055 1.00 52.09 185 GLY A O 1
ATOM 1427 N N . ASN A 1 186 ? -41.967 6.499 48.666 1.00 43.22 186 ASN A N 1
ATOM 1428 C CA . ASN A 1 186 ? -43.334 6.022 48.445 1.00 43.22 186 ASN A CA 1
ATOM 1429 C C . ASN A 1 186 ? -43.390 4.504 48.664 1.00 43.22 186 ASN A C 1
ATOM 1431 O O . ASN A 1 186 ? -42.844 3.718 47.887 1.00 43.22 186 ASN A O 1
ATOM 1435 N N . SER A 1 187 ? -44.013 4.119 49.768 1.00 49.34 187 SER A N 1
ATOM 1436 C CA . SER A 1 187 ? -44.372 2.759 50.143 1.00 49.34 187 SER A CA 1
ATOM 1437 C C . SER A 1 187 ? -45.609 2.286 49.377 1.00 49.34 187 SER A C 1
ATOM 1439 O O . SER A 1 187 ? -46.583 3.026 49.287 1.00 49.34 187 SER A O 1
ATOM 1441 N N . GLY A 1 188 ? -45.611 1.019 48.955 1.00 48.88 188 GLY A N 1
ATOM 1442 C CA . GLY A 1 188 ? -46.841 0.243 48.754 1.00 48.88 188 GLY A CA 1
ATOM 1443 C C . GLY A 1 188 ? -47.258 0.007 47.302 1.00 48.88 188 GLY A C 1
ATOM 1444 O O . GLY A 1 188 ? -47.844 0.872 46.662 1.00 48.88 188 GLY A O 1
ATOM 1445 N N . GLY A 1 189 ? -47.025 -1.212 46.809 1.00 37.78 189 GLY A N 1
ATOM 1446 C CA . GLY A 1 189 ? -47.647 -1.717 45.583 1.00 37.78 189 GLY A CA 1
ATOM 1447 C C . GLY A 1 189 ? -47.152 -3.124 45.218 1.00 37.78 189 GLY A C 1
ATOM 1448 O O . GLY A 1 189 ? -45.946 -3.286 45.025 1.00 37.78 189 GLY A O 1
ATOM 1449 N N . PRO A 1 190 ? -48.029 -4.146 45.150 1.00 48.91 190 PRO A N 1
ATOM 1450 C CA . PRO A 1 190 ? -47.641 -5.540 44.951 1.00 48.91 190 PRO A CA 1
ATOM 1451 C C . PRO A 1 190 ? -47.205 -5.810 43.507 1.00 48.91 190 PRO A C 1
ATOM 1453 O O . PRO A 1 190 ? -47.763 -5.285 42.545 1.00 48.91 190 PRO A O 1
ATOM 1456 N N . ARG A 1 191 ? -46.177 -6.651 43.377 1.00 39.41 191 ARG A N 1
ATOM 1457 C CA . ARG A 1 191 ? -45.505 -7.013 42.128 1.00 39.41 191 ARG A CA 1
ATOM 1458 C C . ARG A 1 191 ? -46.076 -8.332 41.611 1.00 39.41 191 ARG A C 1
ATOM 1460 O O . ARG A 1 191 ? -45.897 -9.369 42.241 1.00 39.41 191 ARG A O 1
ATOM 1467 N N . SER A 1 192 ? -46.748 -8.275 40.468 1.00 39.97 192 SER A N 1
ATOM 1468 C CA . SER A 1 192 ? -47.189 -9.428 39.687 1.00 39.97 192 SER A CA 1
ATOM 1469 C C . SER A 1 192 ? -46.010 -10.068 38.945 1.00 39.97 192 SER A C 1
ATOM 1471 O O . SER A 1 192 ? -45.138 -9.396 38.392 1.00 39.97 192 SER A O 1
ATOM 1473 N N . THR A 1 193 ? -45.974 -11.396 38.984 1.00 42.72 193 THR A N 1
ATOM 1474 C CA . THR A 1 193 ? -44.963 -12.270 38.391 1.00 42.72 193 THR A CA 1
ATOM 1475 C C . THR A 1 193 ? -45.394 -12.714 36.998 1.00 42.72 193 THR A C 1
ATOM 1477 O O . THR A 1 193 ? -46.380 -13.434 36.867 1.00 42.72 193 THR A O 1
ATOM 1480 N N . THR A 1 194 ? -44.628 -12.361 35.967 1.00 38.31 194 THR A N 1
ATOM 1481 C CA . THR A 1 194 ? -44.685 -13.038 34.663 1.00 38.31 194 THR A CA 1
ATOM 1482 C C . THR A 1 194 ? -43.282 -13.453 34.251 1.00 38.31 194 THR A C 1
ATOM 1484 O O . THR A 1 194 ? -42.430 -12.629 33.925 1.00 38.31 194 THR A O 1
ATOM 1487 N N . SER A 1 195 ? -43.060 -14.759 34.328 1.00 43.28 195 SER A N 1
ATOM 1488 C CA . SER A 1 195 ? -41.901 -15.501 33.857 1.00 43.28 195 SER A CA 1
ATOM 1489 C C . SER A 1 195 ? -41.987 -15.712 32.344 1.00 43.28 195 SER A C 1
ATOM 1491 O O . SER A 1 195 ? -42.916 -16.364 31.870 1.00 43.28 195 SER A O 1
ATOM 1493 N N . SER A 1 196 ? -41.003 -15.226 31.593 1.00 37.25 196 SER A N 1
ATOM 1494 C CA . SER A 1 196 ? -40.778 -15.630 30.203 1.00 37.25 196 SER A CA 1
ATOM 1495 C C . SER A 1 196 ? -39.432 -16.340 30.103 1.00 37.25 196 SER A C 1
ATOM 1497 O O . SER A 1 196 ? -38.371 -15.720 30.085 1.00 37.25 196 SER A O 1
ATOM 1499 N N . SER A 1 197 ? -39.515 -17.666 30.079 1.00 44.12 197 SER A N 1
ATOM 1500 C CA . SER A 1 197 ? -38.467 -18.609 29.705 1.00 44.12 197 SER A CA 1
ATOM 1501 C C . SER A 1 197 ? -38.058 -18.408 28.246 1.00 44.12 197 SER A C 1
ATOM 1503 O O . SER A 1 197 ? -38.909 -18.380 27.358 1.00 44.12 197 SER A O 1
ATOM 1505 N N . SER A 1 198 ? -36.759 -18.315 27.973 1.00 35.25 198 SER A N 1
ATOM 1506 C CA . SER A 1 198 ? -36.217 -18.432 26.617 1.00 35.25 198 SER A CA 1
ATOM 1507 C C . SER A 1 198 ? -34.973 -19.305 26.644 1.00 35.25 198 SER A C 1
ATOM 1509 O O . SER A 1 198 ? -33.879 -18.875 26.998 1.00 35.25 198 SER A O 1
ATOM 1511 N N . SER A 1 199 ? -35.203 -20.564 26.292 1.00 41.25 199 SER A N 1
ATOM 1512 C CA . SER A 1 199 ? -34.212 -21.582 25.978 1.00 41.25 199 SER A CA 1
ATOM 1513 C C . SER A 1 199 ? -33.408 -21.154 24.750 1.00 41.25 199 SER A C 1
ATOM 1515 O O . SER A 1 199 ? -33.998 -20.800 23.728 1.00 41.25 199 SER A O 1
ATOM 1517 N N . ARG A 1 200 ? -32.074 -21.227 24.802 1.00 39.16 200 ARG A N 1
ATOM 1518 C CA . ARG A 1 200 ? -31.240 -21.103 23.600 1.00 39.16 200 ARG A CA 1
ATOM 1519 C C . ARG A 1 200 ? -30.234 -22.247 23.533 1.00 39.16 200 ARG A C 1
ATOM 1521 O O . ARG A 1 200 ? -29.345 -22.374 24.365 1.00 39.16 200 ARG A O 1
ATOM 1528 N N . SER A 1 201 ? -30.483 -23.091 22.539 1.00 41.03 201 SER A N 1
ATOM 1529 C CA . SER A 1 201 ? -29.802 -24.330 22.178 1.00 41.03 201 SER A CA 1
ATOM 1530 C C . SER A 1 201 ? -28.378 -24.093 21.677 1.00 41.03 201 SER A C 1
ATOM 1532 O O . SER A 1 201 ? -28.156 -23.240 20.817 1.00 41.03 201 SER A O 1
ATOM 1534 N N . HIS A 1 202 ? -27.446 -24.914 22.161 1.00 35.84 202 HIS A N 1
ATOM 1535 C CA . HIS A 1 202 ? -26.125 -25.138 21.579 1.00 35.84 202 HIS A CA 1
ATOM 1536 C C . HIS A 1 202 ? -26.244 -25.957 20.284 1.00 35.84 202 HIS A C 1
ATOM 1538 O O . HIS A 1 202 ? -26.914 -26.985 20.271 1.00 35.84 202 HIS A O 1
ATOM 1544 N N . HIS A 1 203 ? -25.541 -25.553 19.224 1.00 32.88 203 HIS A N 1
ATOM 1545 C CA . HIS A 1 203 ? -25.115 -26.471 18.169 1.00 32.88 203 HIS A CA 1
ATOM 1546 C C . HIS A 1 203 ? -23.698 -26.113 17.714 1.00 32.88 203 HIS A C 1
ATOM 1548 O O . HIS A 1 203 ? -23.452 -25.049 17.151 1.00 32.88 203 HIS A O 1
ATOM 1554 N N . HIS A 1 204 ? -22.775 -27.029 18.002 1.00 35.19 204 HIS A N 1
ATOM 1555 C CA . HIS A 1 204 ? -21.436 -27.094 17.437 1.00 35.19 204 HIS A CA 1
ATOM 1556 C C . HIS A 1 204 ? -21.509 -27.716 16.037 1.00 35.19 204 HIS A C 1
ATOM 1558 O O . HIS A 1 204 ? -22.025 -28.822 15.897 1.00 35.19 204 HIS A O 1
ATOM 1564 N N . HIS A 1 205 ? -20.908 -27.072 15.037 1.00 32.94 205 HIS A N 1
ATOM 1565 C CA . HIS A 1 205 ? -20.375 -27.763 13.864 1.00 32.94 205 HIS A CA 1
ATOM 1566 C C . HIS A 1 205 ? -18.985 -27.209 13.552 1.00 32.94 205 HIS A C 1
ATOM 1568 O O . HIS A 1 205 ? -18.825 -26.078 13.103 1.00 32.94 205 HIS A O 1
ATOM 1574 N N . SER A 1 206 ? -17.986 -28.034 13.857 1.00 32.62 206 SER A N 1
ATOM 1575 C CA . SER A 1 206 ? -16.599 -27.884 13.441 1.00 32.62 206 SER A CA 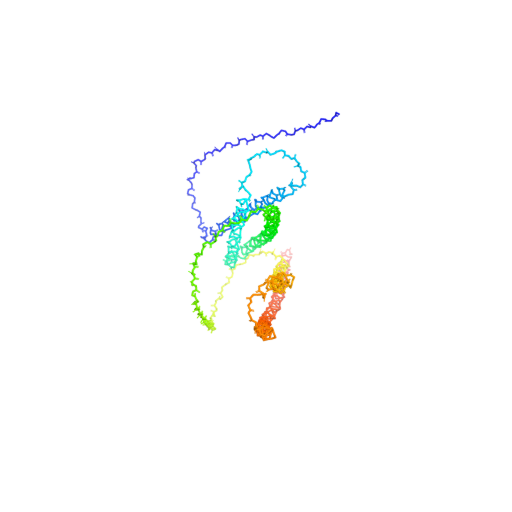1
ATOM 1576 C C . SER A 1 206 ? -16.426 -28.645 12.128 1.00 32.62 206 SER A C 1
ATOM 1578 O O . SER A 1 206 ? -16.717 -29.839 12.071 1.00 32.62 206 SER A O 1
ATOM 1580 N N . THR A 1 207 ? -15.983 -27.965 11.074 1.00 34.31 207 THR A N 1
ATOM 1581 C CA . THR A 1 207 ? -15.543 -28.589 9.820 1.00 34.31 207 THR A CA 1
ATOM 1582 C C . THR A 1 207 ? -14.156 -28.067 9.487 1.00 34.31 207 THR A C 1
ATOM 1584 O O . THR A 1 207 ? -13.995 -26.973 8.950 1.00 34.31 207 THR A O 1
ATOM 1587 N N . THR A 1 208 ? -13.145 -28.856 9.835 1.00 34.25 208 THR A N 1
ATOM 1588 C CA . THR A 1 208 ? -11.758 -28.699 9.405 1.00 34.25 208 THR A CA 1
ATOM 1589 C C . THR A 1 208 ? -11.596 -29.315 8.015 1.00 34.25 208 THR A C 1
ATOM 1591 O O . THR A 1 208 ? -11.626 -30.532 7.850 1.00 34.25 208 THR A O 1
ATOM 1594 N N . ALA A 1 209 ? -11.436 -28.471 6.995 1.00 35.88 209 ALA A N 1
ATOM 1595 C CA . ALA A 1 209 ? -11.065 -28.898 5.650 1.00 35.88 209 ALA A CA 1
ATOM 1596 C C . ALA A 1 209 ? -9.545 -28.779 5.470 1.00 35.88 209 ALA A C 1
ATOM 1598 O O . ALA A 1 209 ? -8.993 -27.690 5.318 1.00 35.88 209 ALA A O 1
ATOM 1599 N N . THR A 1 210 ? -8.871 -29.925 5.496 1.00 34.19 210 THR A N 1
ATOM 1600 C CA . THR A 1 210 ? -7.459 -30.093 5.144 1.00 34.19 210 THR A CA 1
ATOM 1601 C C . THR A 1 210 ? -7.303 -29.960 3.630 1.00 34.19 210 THR A C 1
ATOM 1603 O O . THR A 1 210 ? -7.750 -30.832 2.890 1.00 34.19 210 THR A O 1
ATOM 1606 N N . THR A 1 211 ? -6.671 -28.883 3.156 1.00 32.78 211 THR A N 1
ATOM 1607 C CA . THR A 1 211 ? -6.312 -28.734 1.736 1.00 32.78 211 THR A CA 1
ATOM 1608 C C . THR A 1 211 ? -4.820 -28.996 1.565 1.00 32.78 211 THR A C 1
ATOM 1610 O O . THR A 1 211 ? -3.982 -28.140 1.833 1.00 32.78 211 THR A O 1
ATOM 1613 N N . THR A 1 212 ? -4.488 -30.210 1.140 1.00 36.41 212 THR A N 1
ATOM 1614 C CA . THR A 1 212 ? -3.165 -30.623 0.667 1.00 36.41 212 THR A CA 1
ATOM 1615 C C . THR A 1 212 ? -3.021 -30.236 -0.804 1.00 36.41 212 THR A C 1
ATOM 1617 O O . THR A 1 212 ? -3.608 -30.870 -1.676 1.00 36.41 212 THR A O 1
ATOM 1620 N N . SER A 1 213 ? -2.224 -29.210 -1.108 1.00 35.56 213 SER A N 1
ATOM 1621 C CA . SER A 1 213 ? -1.822 -28.892 -2.484 1.00 35.56 213 SER A CA 1
ATOM 1622 C C . SER A 1 213 ? -0.366 -29.292 -2.716 1.00 35.56 213 SER A C 1
ATOM 1624 O O . SER A 1 213 ? 0.567 -28.590 -2.330 1.00 35.56 213 SER A O 1
ATOM 1626 N N . SER A 1 214 ? -0.185 -30.444 -3.358 1.00 34.28 214 SER A N 1
ATOM 1627 C CA . SER A 1 214 ? 1.083 -30.910 -3.915 1.00 34.28 214 SER A CA 1
ATOM 1628 C C . SER A 1 214 ? 1.439 -30.088 -5.158 1.00 34.28 214 SER A C 1
ATOM 1630 O O . SER A 1 214 ? 0.728 -30.156 -6.159 1.00 34.28 214 SER A O 1
ATOM 1632 N N . ILE A 1 215 ? 2.550 -29.346 -5.132 1.00 36.47 215 ILE A N 1
ATOM 1633 C CA . ILE A 1 215 ? 3.115 -28.732 -6.341 1.00 36.47 215 ILE A CA 1
ATOM 1634 C C . ILE A 1 215 ? 4.238 -29.630 -6.852 1.00 36.47 215 ILE A C 1
ATOM 1636 O O . ILE A 1 215 ? 5.281 -29.813 -6.229 1.00 36.47 215 ILE A O 1
ATOM 1640 N N . ARG A 1 216 ? 3.942 -30.242 -7.995 1.00 33.41 216 ARG A N 1
ATOM 1641 C CA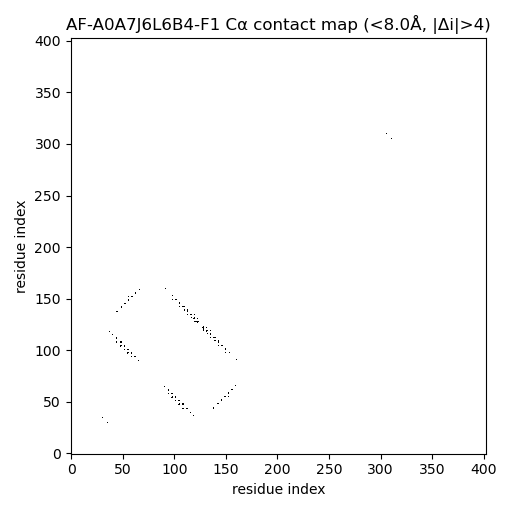 . ARG A 1 216 ? 4.751 -31.194 -8.743 1.00 33.41 216 ARG A CA 1
ATOM 1642 C C . ARG A 1 216 ? 5.711 -30.415 -9.642 1.00 33.41 216 ARG A C 1
ATOM 1644 O O . ARG A 1 216 ? 5.277 -29.726 -10.558 1.00 33.41 216 ARG A O 1
ATOM 1651 N N . SER A 1 217 ? 7.007 -30.539 -9.383 1.00 34.62 217 SER A N 1
ATOM 1652 C CA . SER A 1 217 ? 8.076 -30.008 -10.230 1.00 34.62 217 SER A CA 1
ATOM 1653 C C . SER A 1 217 ? 8.091 -30.730 -11.579 1.00 34.62 217 SER A C 1
ATOM 1655 O O . SER A 1 217 ? 8.403 -31.918 -11.645 1.00 34.62 217 SER A O 1
ATOM 1657 N N . SER A 1 218 ? 7.770 -30.022 -12.661 1.00 33.28 218 SER A N 1
ATOM 1658 C CA . SER A 1 218 ? 7.940 -30.505 -14.034 1.00 33.28 218 SER A CA 1
ATOM 1659 C C . SER A 1 218 ? 9.096 -29.778 -14.713 1.00 33.28 218 SER A C 1
ATOM 1661 O O . SER A 1 218 ? 9.000 -28.622 -15.120 1.00 33.28 218 SER A O 1
ATOM 1663 N N . SER A 1 219 ? 10.199 -30.505 -14.825 1.00 35.94 219 SER A N 1
ATOM 1664 C CA . SER A 1 219 ? 11.372 -30.237 -15.643 1.00 35.94 219 SER A CA 1
ATOM 1665 C C . SER A 1 219 ? 11.071 -30.513 -17.123 1.00 35.94 219 SER A C 1
ATOM 1667 O O . SER A 1 219 ? 10.701 -31.623 -17.492 1.00 35.94 219 SER A O 1
ATOM 1669 N N . THR A 1 220 ? 11.282 -29.517 -17.987 1.00 38.00 220 THR A N 1
ATOM 1670 C CA . THR A 1 220 ? 11.275 -29.672 -19.457 1.00 38.00 220 THR A CA 1
ATOM 1671 C C . THR A 1 220 ? 12.382 -28.762 -19.997 1.00 38.00 220 THR A C 1
ATOM 1673 O O . THR A 1 220 ? 12.334 -27.557 -19.803 1.00 38.00 220 THR A O 1
ATOM 1676 N N . SER A 1 221 ? 13.562 -29.298 -20.306 1.00 33.88 221 SER A N 1
ATOM 1677 C CA . SER A 1 221 ? 13.994 -29.917 -21.571 1.00 33.88 221 SER A CA 1
ATOM 1678 C C . SER A 1 221 ? 14.411 -28.910 -22.652 1.00 33.88 221 SER A C 1
ATOM 1680 O O . SER A 1 221 ? 13.724 -27.948 -22.970 1.00 33.88 221 SER A O 1
ATOM 1682 N N . ARG A 1 222 ? 15.605 -29.182 -23.179 1.00 38.69 222 ARG A N 1
ATOM 1683 C CA . ARG A 1 222 ? 16.448 -28.406 -24.094 1.00 38.69 222 ARG A CA 1
ATOM 1684 C C . ARG A 1 222 ? 15.883 -28.349 -25.521 1.00 38.69 222 ARG A C 1
ATOM 1686 O O . ARG A 1 222 ? 15.436 -29.374 -26.022 1.00 38.69 222 ARG A O 1
ATOM 1693 N N . ARG A 1 223 ? 16.111 -27.237 -26.235 1.00 33.47 223 ARG A N 1
ATOM 1694 C CA . ARG A 1 223 ? 16.385 -27.172 -27.696 1.00 33.47 223 ARG A CA 1
ATOM 1695 C C . ARG A 1 223 ? 16.969 -25.787 -28.030 1.00 33.47 223 ARG A C 1
ATOM 1697 O O . ARG A 1 223 ? 16.355 -24.785 -27.711 1.00 33.47 223 ARG A O 1
ATOM 1704 N N . ARG A 1 224 ? 18.275 -25.700 -28.314 1.00 38.34 224 ARG A N 1
ATOM 1705 C CA . ARG A 1 224 ? 18.921 -25.641 -29.649 1.00 38.34 224 ARG A CA 1
ATOM 1706 C C . ARG A 1 224 ? 18.477 -24.453 -30.517 1.00 38.34 224 ARG A C 1
ATOM 1708 O O . ARG A 1 224 ? 17.411 -24.517 -31.105 1.00 38.34 224 ARG A O 1
ATOM 1715 N N . GLY A 1 225 ? 19.388 -23.477 -30.616 1.00 38.69 225 GLY A N 1
ATOM 1716 C CA . GLY A 1 225 ? 19.912 -22.886 -31.855 1.00 38.69 225 GLY A CA 1
ATOM 1717 C C . GLY A 1 225 ? 18.940 -22.176 -32.793 1.00 38.69 225 GLY A C 1
ATOM 1718 O O . GLY A 1 225 ? 18.110 -22.820 -33.419 1.00 38.69 225 GLY A O 1
ATOM 1719 N N . ASN A 1 226 ? 19.162 -20.880 -32.995 1.00 36.56 226 ASN A N 1
ATOM 1720 C CA . ASN A 1 226 ? 19.592 -20.410 -34.308 1.00 36.56 226 ASN A CA 1
ATOM 1721 C C . ASN A 1 226 ? 20.232 -19.029 -34.194 1.00 36.56 226 ASN A C 1
ATOM 1723 O O . ASN A 1 226 ? 19.692 -18.118 -33.567 1.00 36.56 226 ASN A O 1
ATOM 1727 N N . ASP A 1 227 ? 21.408 -18.946 -34.799 1.00 45.16 227 ASP A N 1
ATOM 1728 C CA . ASP A 1 227 ? 22.097 -17.727 -35.164 1.00 45.16 227 ASP A CA 1
ATOM 1729 C C . ASP A 1 227 ? 21.207 -16.914 -36.105 1.00 45.16 227 ASP A C 1
ATOM 1731 O O . ASP A 1 227 ? 20.712 -17.454 -37.093 1.00 45.16 227 ASP A O 1
ATOM 1735 N N . ASP A 1 228 ? 21.054 -15.616 -35.848 1.00 36.19 228 ASP A N 1
ATOM 1736 C CA . ASP A 1 228 ? 20.988 -14.698 -36.973 1.00 36.19 228 ASP A CA 1
ATOM 1737 C C . ASP A 1 228 ? 21.576 -13.334 -36.639 1.00 36.19 228 ASP A C 1
ATOM 1739 O O . ASP A 1 228 ? 21.398 -12.755 -35.565 1.00 36.19 228 ASP A O 1
ATOM 1743 N N . SER A 1 229 ? 22.378 -12.884 -37.588 1.00 45.41 229 SER A N 1
ATOM 1744 C CA . SER A 1 229 ? 23.294 -11.767 -37.473 1.00 45.41 229 SER A CA 1
ATOM 1745 C C . SER A 1 229 ? 22.656 -10.476 -37.973 1.00 45.41 229 SER A C 1
ATOM 1747 O O . SER A 1 229 ? 21.832 -10.463 -38.881 1.00 45.41 229 SER A O 1
ATOM 1749 N N . SER A 1 230 ? 23.209 -9.370 -37.479 1.00 46.25 230 SER A N 1
ATOM 1750 C CA . SER A 1 230 ? 23.150 -8.022 -38.052 1.00 46.25 230 SER A CA 1
ATOM 1751 C C . SER A 1 230 ? 21.919 -7.163 -37.720 1.00 46.25 230 SER A C 1
ATOM 1753 O O . SER A 1 230 ? 20.851 -7.253 -38.314 1.00 46.25 230 SER A O 1
ATOM 1755 N N . ARG A 1 231 ? 22.144 -6.173 -36.850 1.00 38.94 231 ARG A N 1
ATOM 1756 C CA . ARG A 1 231 ? 22.132 -4.763 -37.267 1.00 38.94 231 ARG A CA 1
ATOM 1757 C C . ARG A 1 231 ? 22.738 -3.883 -36.179 1.00 38.94 231 ARG A C 1
ATOM 1759 O O . ARG A 1 231 ? 22.230 -3.777 -35.070 1.00 38.94 231 ARG A O 1
ATOM 1766 N N . ASN A 1 232 ? 23.863 -3.273 -36.545 1.00 45.12 232 ASN A N 1
ATOM 1767 C CA . ASN A 1 232 ? 24.519 -2.200 -35.815 1.00 45.12 232 ASN A CA 1
ATOM 1768 C C . ASN A 1 232 ? 23.564 -1.013 -35.663 1.00 45.12 232 ASN A C 1
ATOM 1770 O O . ASN A 1 232 ? 23.023 -0.510 -36.648 1.00 45.12 232 ASN A O 1
ATOM 1774 N N . SER A 1 233 ? 23.435 -0.511 -34.444 1.00 39.78 233 SER A N 1
ATOM 1775 C CA . SER A 1 233 ? 23.058 0.873 -34.179 1.00 39.78 233 SER A CA 1
ATOM 1776 C C . SER A 1 233 ? 23.895 1.329 -32.992 1.00 39.78 233 SER A C 1
ATOM 1778 O O . SER A 1 233 ? 23.665 0.923 -31.856 1.00 39.78 233 SER A O 1
ATOM 1780 N N . ASP A 1 234 ? 24.935 2.100 -33.304 1.00 43.81 234 ASP A N 1
ATOM 1781 C CA . ASP A 1 234 ? 25.821 2.765 -32.354 1.00 43.81 234 ASP A CA 1
ATOM 1782 C C . ASP A 1 234 ? 25.006 3.730 -31.481 1.00 43.81 234 ASP A C 1
ATOM 1784 O O . ASP A 1 234 ? 24.782 4.885 -31.839 1.00 43.81 234 ASP A O 1
ATOM 1788 N N . SER A 1 235 ? 24.573 3.274 -30.306 1.00 42.41 235 SER A N 1
ATOM 1789 C CA . SER A 1 235 ? 24.210 4.169 -29.211 1.00 42.41 235 SER A C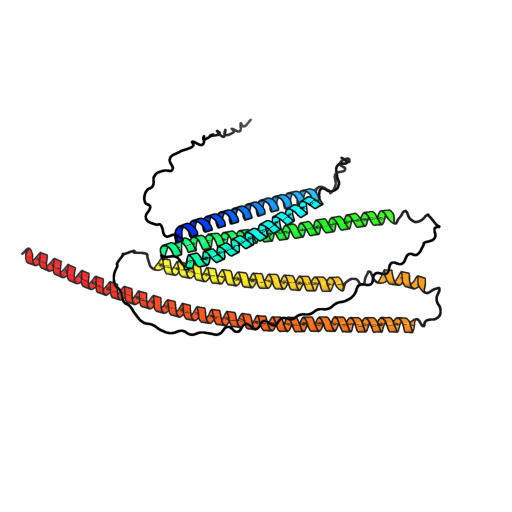A 1
ATOM 1790 C C . SER A 1 235 ? 25.321 4.115 -28.168 1.00 42.41 235 SER A C 1
ATOM 1792 O O . SER A 1 235 ? 25.406 3.177 -27.373 1.00 42.41 235 SER A O 1
ATOM 1794 N N . LYS A 1 236 ? 26.188 5.134 -28.168 1.00 48.75 236 LYS A N 1
ATOM 1795 C CA . LYS A 1 236 ? 27.075 5.457 -27.042 1.00 48.75 236 LYS A CA 1
ATOM 1796 C C . LYS A 1 236 ? 26.214 5.850 -25.836 1.00 48.75 236 LYS A C 1
ATOM 1798 O O . LYS A 1 236 ? 26.029 7.026 -25.551 1.00 48.75 236 LYS A O 1
ATOM 1803 N N . ILE A 1 237 ? 25.674 4.861 -25.138 1.00 47.12 237 ILE A N 1
ATOM 1804 C CA . ILE A 1 237 ? 25.128 5.025 -23.793 1.00 47.12 237 ILE A CA 1
ATOM 1805 C C . ILE A 1 237 ? 26.225 4.521 -22.857 1.00 47.12 237 ILE A C 1
ATOM 1807 O O . ILE A 1 237 ? 26.617 3.356 -22.918 1.00 47.12 237 ILE A O 1
ATOM 1811 N N . GLY A 1 238 ? 26.801 5.433 -22.073 1.00 47.84 238 GLY A N 1
ATOM 1812 C CA . GLY A 1 238 ? 27.873 5.127 -21.127 1.00 47.84 238 GLY A CA 1
ATOM 1813 C C . GLY A 1 238 ? 27.453 4.010 -20.171 1.00 47.84 238 GLY A C 1
ATOM 1814 O O . GLY A 1 238 ? 26.414 4.107 -19.518 1.00 47.84 238 GLY A O 1
ATOM 1815 N N . GLY A 1 239 ? 28.258 2.944 -20.111 1.00 49.56 239 GLY A N 1
ATOM 1816 C CA . GLY A 1 239 ? 27.975 1.727 -19.338 1.00 49.56 239 GLY A CA 1
ATOM 1817 C C . GLY A 1 239 ? 27.822 1.952 -17.829 1.00 49.56 239 GLY A C 1
ATOM 1818 O O . GLY A 1 239 ? 27.186 1.146 -17.155 1.00 49.56 239 GLY A O 1
ATOM 1819 N N . ASP A 1 240 ? 28.307 3.082 -17.315 1.00 54.12 240 ASP A N 1
ATOM 1820 C CA . ASP A 1 240 ? 28.262 3.414 -15.887 1.00 54.12 240 ASP A CA 1
ATOM 1821 C C . ASP A 1 240 ? 26.834 3.704 -15.386 1.00 54.12 240 ASP A C 1
ATOM 1823 O O . ASP A 1 240 ? 26.516 3.482 -14.215 1.00 54.12 240 ASP A O 1
ATOM 1827 N N . GLY A 1 241 ? 25.936 4.152 -16.273 1.00 53.41 241 GLY A N 1
ATOM 1828 C CA . GLY A 1 241 ? 24.551 4.467 -15.913 1.00 53.41 241 GLY A CA 1
ATOM 1829 C C . GLY A 1 241 ? 23.716 3.228 -15.584 1.00 53.41 241 GLY A C 1
ATOM 1830 O O . GLY A 1 241 ? 22.900 3.259 -14.663 1.00 53.41 241 GLY A O 1
ATOM 1831 N N . LEU A 1 242 ? 23.952 2.116 -16.289 1.00 56.00 242 LEU A N 1
ATOM 1832 C CA . LEU A 1 242 ? 23.194 0.877 -16.101 1.00 56.00 242 LEU A CA 1
ATOM 1833 C C . LEU A 1 242 ? 23.527 0.219 -14.754 1.00 56.00 242 LEU A C 1
ATOM 1835 O O . LEU A 1 242 ? 22.627 -0.232 -14.047 1.00 56.00 242 LEU A O 1
ATOM 1839 N N . TRP A 1 243 ? 24.802 0.247 -14.361 1.00 55.41 243 TRP A N 1
ATOM 1840 C CA . TRP A 1 243 ? 25.269 -0.293 -13.083 1.00 55.41 243 TRP A CA 1
ATOM 1841 C C . TRP A 1 243 ? 24.714 0.478 -11.883 1.00 55.41 243 TRP A C 1
ATOM 1843 O O . TRP A 1 243 ? 24.212 -0.124 -10.932 1.00 55.41 243 TRP A O 1
ATOM 1853 N N . GLN A 1 244 ? 24.714 1.814 -11.944 1.00 61.47 244 GLN A N 1
ATOM 1854 C CA . GLN A 1 244 ? 24.094 2.627 -10.894 1.00 61.47 244 GLN A CA 1
ATOM 1855 C C . GLN A 1 244 ? 22.576 2.424 -10.822 1.00 61.47 244 GLN A C 1
ATOM 1857 O O . GLN A 1 244 ? 22.007 2.420 -9.728 1.00 61.47 244 GLN A O 1
ATOM 1862 N N . GLN A 1 245 ? 21.909 2.236 -11.964 1.00 62.91 245 GLN A N 1
ATOM 1863 C CA . GLN A 1 245 ? 20.473 1.954 -12.015 1.00 62.91 245 GLN A CA 1
ATOM 1864 C C . GLN A 1 245 ? 20.149 0.595 -11.373 1.00 62.91 245 GLN A C 1
ATOM 1866 O O . GLN A 1 245 ? 19.196 0.486 -10.599 1.00 62.91 245 GLN A O 1
ATOM 1871 N N . GLN A 1 246 ? 20.958 -0.431 -11.649 1.00 62.31 246 GLN A N 1
ATOM 1872 C CA . GLN A 1 246 ? 20.761 -1.775 -11.114 1.00 62.31 246 GLN A CA 1
ATOM 1873 C C . GLN A 1 246 ? 21.014 -1.821 -9.600 1.00 62.31 246 GLN A C 1
ATOM 1875 O O . GLN A 1 246 ? 20.199 -2.379 -8.865 1.00 62.31 246 GLN A O 1
ATOM 1880 N N . HIS A 1 247 ? 22.052 -1.133 -9.110 1.00 62.84 247 HIS A N 1
ATOM 1881 C CA . HIS A 1 247 ? 22.294 -0.975 -7.672 1.00 62.84 247 HIS A CA 1
ATOM 1882 C C . HIS A 1 247 ? 21.146 -0.253 -6.958 1.00 62.84 247 HIS A C 1
ATOM 1884 O O . HIS A 1 247 ? 20.709 -0.695 -5.897 1.00 62.84 247 HIS A O 1
ATOM 1890 N N . LYS A 1 248 ? 20.604 0.820 -7.552 1.00 70.38 248 LYS A N 1
ATOM 1891 C CA . LYS A 1 248 ? 19.443 1.535 -6.994 1.00 70.38 248 LYS A CA 1
ATOM 1892 C C . LYS A 1 248 ? 18.207 0.640 -6.908 1.00 70.38 248 LYS A C 1
ATOM 1894 O O . LYS A 1 248 ? 17.514 0.674 -5.894 1.00 70.38 248 LYS A O 1
ATOM 1899 N N . ASN A 1 249 ? 17.957 -0.188 -7.922 1.00 63.06 249 ASN A N 1
ATOM 1900 C CA . ASN A 1 249 ? 16.842 -1.136 -7.902 1.00 63.06 249 ASN A CA 1
ATOM 1901 C C . ASN A 1 249 ? 17.025 -2.218 -6.827 1.00 63.06 249 ASN A C 1
ATOM 1903 O O . ASN A 1 249 ? 16.090 -2.479 -6.076 1.00 63.06 249 ASN A O 1
ATOM 1907 N N . ILE A 1 250 ? 18.220 -2.801 -6.695 1.00 62.59 250 ILE A N 1
ATOM 1908 C CA . ILE A 1 250 ? 18.495 -3.828 -5.677 1.00 62.59 250 ILE A CA 1
ATOM 1909 C C . ILE A 1 250 ? 18.380 -3.238 -4.264 1.00 62.59 250 ILE A C 1
ATOM 1911 O O . ILE A 1 250 ? 17.673 -3.795 -3.426 1.00 62.59 250 ILE A O 1
ATOM 1915 N N . SER A 1 251 ? 18.987 -2.076 -4.002 1.00 65.75 251 SER A N 1
ATOM 1916 C CA . SER A 1 251 ? 18.859 -1.396 -2.706 1.00 65.75 251 SER A CA 1
ATOM 1917 C C . SER A 1 251 ? 17.412 -1.008 -2.387 1.00 65.75 251 SER A C 1
ATOM 1919 O O . SER A 1 251 ? 16.996 -1.128 -1.236 1.00 65.75 251 SER A O 1
ATOM 1921 N N . SER A 1 252 ? 16.624 -0.599 -3.387 1.00 72.62 252 SER A N 1
ATOM 1922 C CA . SER A 1 252 ? 15.198 -0.299 -3.214 1.00 72.62 252 SER A CA 1
ATOM 1923 C C . SER A 1 252 ? 14.393 -1.537 -2.818 1.00 72.62 252 SER A C 1
ATOM 1925 O O . SER A 1 252 ? 13.571 -1.459 -1.908 1.00 72.62 252 SER A O 1
ATOM 1927 N N . VAL A 1 253 ? 14.631 -2.682 -3.467 1.00 64.00 253 VAL A N 1
ATOM 1928 C CA . VAL A 1 253 ? 13.925 -3.940 -3.164 1.00 64.00 253 VAL A CA 1
ATOM 1929 C C . VAL A 1 253 ? 14.294 -4.454 -1.773 1.00 64.00 253 VAL A C 1
ATOM 1931 O O . VAL A 1 253 ? 13.411 -4.842 -1.010 1.00 64.00 253 VAL A O 1
ATOM 1934 N N . ILE A 1 254 ? 15.578 -4.394 -1.404 1.00 64.25 254 ILE A N 1
ATOM 1935 C CA . ILE A 1 254 ? 16.035 -4.760 -0.056 1.00 64.25 254 ILE A CA 1
ATOM 1936 C C . ILE A 1 254 ? 15.379 -3.848 0.989 1.00 64.25 254 ILE A C 1
ATOM 1938 O O . ILE A 1 254 ? 14.843 -4.337 1.977 1.00 64.25 254 ILE A O 1
ATOM 1942 N N . SER A 1 255 ? 15.349 -2.532 0.756 1.00 66.19 255 SER A N 1
ATOM 1943 C CA . SER A 1 255 ? 14.736 -1.579 1.688 1.00 66.19 255 SER A CA 1
ATOM 1944 C C . SER A 1 255 ? 13.221 -1.778 1.837 1.00 66.19 255 SER A C 1
ATOM 1946 O O . SER A 1 255 ? 12.709 -1.730 2.956 1.00 66.19 255 SER A O 1
ATOM 1948 N N . GLN A 1 256 ? 12.504 -2.063 0.744 1.00 62.78 256 GLN A N 1
ATOM 1949 C CA . GLN A 1 256 ? 11.066 -2.353 0.786 1.00 62.78 256 GLN A CA 1
ATOM 1950 C C . GLN A 1 256 ? 10.754 -3.642 1.553 1.00 62.78 256 GLN A C 1
ATOM 1952 O O . GLN A 1 256 ? 9.852 -3.639 2.391 1.00 62.78 256 GLN A O 1
ATOM 1957 N N . ASN A 1 257 ? 11.517 -4.715 1.327 1.00 59.88 257 ASN A N 1
ATOM 1958 C CA . ASN A 1 257 ? 11.313 -5.978 2.038 1.00 59.88 257 ASN A CA 1
ATOM 1959 C C . ASN A 1 257 ? 11.641 -5.854 3.532 1.00 59.88 257 ASN A C 1
ATOM 1961 O O . ASN A 1 257 ? 10.868 -6.332 4.361 1.00 59.88 257 ASN A O 1
ATOM 1965 N N . SER A 1 258 ? 12.718 -5.151 3.894 1.00 64.25 258 SER A N 1
ATOM 1966 C CA . SER A 1 258 ? 13.069 -4.913 5.301 1.00 64.25 258 SER A CA 1
ATOM 1967 C C . SER A 1 258 ? 11.992 -4.117 6.045 1.00 64.25 258 SER A C 1
ATOM 1969 O O . SER A 1 258 ? 11.647 -4.465 7.173 1.00 64.25 258 SER A O 1
ATOM 1971 N N . ASN A 1 259 ? 11.402 -3.097 5.410 1.00 67.81 259 ASN A N 1
ATOM 1972 C CA . ASN A 1 259 ? 10.297 -2.341 6.008 1.00 67.81 259 ASN A CA 1
ATOM 1973 C C . ASN A 1 259 ? 9.025 -3.184 6.160 1.00 67.81 259 ASN A C 1
ATOM 1975 O O . ASN A 1 259 ? 8.369 -3.096 7.194 1.00 67.81 259 ASN A O 1
ATOM 1979 N N . ALA A 1 260 ? 8.689 -4.023 5.176 1.00 64.81 260 ALA A N 1
ATOM 1980 C CA . ALA A 1 260 ? 7.514 -4.890 5.258 1.00 64.81 260 ALA A CA 1
ATOM 1981 C C . ALA A 1 260 ? 7.626 -5.911 6.406 1.00 64.81 260 ALA A C 1
ATOM 1983 O O . ALA A 1 260 ? 6.657 -6.134 7.132 1.00 64.81 260 ALA A O 1
ATOM 1984 N N . VAL A 1 261 ? 8.818 -6.485 6.612 1.00 65.75 261 VAL A N 1
ATOM 1985 C CA . VAL A 1 261 ? 9.096 -7.395 7.735 1.00 65.75 261 VAL A CA 1
ATOM 1986 C C . VAL A 1 261 ? 8.994 -6.660 9.075 1.00 65.75 261 VAL A C 1
ATOM 1988 O O . VAL A 1 261 ? 8.360 -7.166 10.002 1.00 65.75 261 VAL A O 1
ATOM 1991 N N . TYR A 1 262 ? 9.548 -5.448 9.171 1.00 75.62 262 TYR A N 1
ATOM 1992 C CA . TYR A 1 262 ? 9.487 -4.645 10.395 1.00 75.62 262 TYR A CA 1
ATOM 1993 C C . TYR A 1 262 ? 8.050 -4.228 10.747 1.00 75.62 262 TYR A C 1
ATOM 1995 O O . TYR A 1 262 ? 7.609 -4.412 11.881 1.00 75.62 262 TYR A O 1
ATOM 2003 N N . GLU A 1 263 ? 7.278 -3.740 9.770 1.00 73.56 263 GLU A N 1
ATOM 2004 C CA . GLU A 1 263 ? 5.872 -3.361 9.965 1.00 73.56 263 GLU A CA 1
ATOM 2005 C C . GLU A 1 263 ? 4.982 -4.554 10.334 1.00 73.56 263 GLU A C 1
ATOM 2007 O O . GLU A 1 263 ? 4.038 -4.403 11.115 1.00 73.56 263 GLU A O 1
ATOM 2012 N N . TYR A 1 264 ? 5.251 -5.739 9.778 1.00 74.19 264 TYR A N 1
ATOM 2013 C CA . TYR A 1 264 ? 4.539 -6.960 10.152 1.00 74.19 264 TYR A CA 1
ATOM 2014 C C . TYR A 1 264 ? 4.850 -7.363 11.601 1.00 74.19 264 TYR A C 1
ATOM 2016 O O . TYR A 1 264 ? 3.927 -7.660 12.363 1.00 74.19 264 TYR A O 1
ATOM 2024 N N . GLY A 1 265 ? 6.124 -7.300 12.005 1.00 78.75 265 GLY A N 1
ATOM 2025 C CA . GLY A 1 265 ? 6.553 -7.548 13.383 1.00 78.75 265 GLY A CA 1
ATOM 2026 C C . GLY A 1 265 ? 5.895 -6.595 14.385 1.00 78.75 265 GLY A C 1
ATOM 2027 O O . GLY A 1 265 ? 5.308 -7.041 15.372 1.00 78.75 265 GLY A O 1
ATOM 2028 N N . GLU A 1 266 ? 5.896 -5.291 14.098 1.00 79.50 266 GLU A N 1
ATOM 2029 C CA . GLU A 1 266 ? 5.232 -4.280 14.931 1.00 79.50 266 GLU A CA 1
ATOM 2030 C C . GLU A 1 266 ? 3.717 -4.510 15.040 1.00 79.50 266 GLU A C 1
ATOM 2032 O O . GLU A 1 266 ? 3.157 -4.448 16.137 1.00 79.50 266 GLU A O 1
ATOM 2037 N N . ARG A 1 267 ? 3.032 -4.812 13.927 1.00 79.06 267 ARG A N 1
ATOM 2038 C CA . ARG A 1 267 ? 1.586 -5.093 13.945 1.00 79.06 267 ARG A CA 1
ATOM 2039 C C . ARG A 1 267 ? 1.255 -6.322 14.786 1.00 79.06 267 ARG A C 1
ATOM 2041 O O . ARG A 1 267 ? 0.293 -6.287 15.557 1.00 79.06 267 ARG A O 1
ATOM 2048 N N . LYS A 1 268 ? 2.058 -7.384 14.680 1.00 77.31 268 LYS A N 1
ATOM 2049 C CA . LYS A 1 268 ? 1.873 -8.613 15.463 1.00 77.31 268 LYS A CA 1
ATOM 2050 C C . LYS A 1 268 ? 2.093 -8.355 16.957 1.00 77.31 268 LYS A C 1
ATOM 2052 O O . LYS A 1 268 ? 1.245 -8.754 17.749 1.00 77.31 268 LYS A O 1
ATOM 2057 N N . LEU A 1 269 ? 3.149 -7.623 17.329 1.00 81.94 269 LEU A N 1
ATOM 2058 C CA . LEU A 1 269 ? 3.438 -7.246 18.721 1.00 81.94 269 LEU A CA 1
ATOM 2059 C C . LEU A 1 269 ? 2.342 -6.367 19.335 1.00 81.94 269 LEU A C 1
ATOM 2061 O O . LEU A 1 269 ? 1.960 -6.562 20.487 1.00 81.94 269 LEU A O 1
ATOM 2065 N N . ARG A 1 270 ? 1.786 -5.419 18.573 1.00 79.94 270 ARG A N 1
ATOM 2066 C CA . ARG A 1 270 ? 0.661 -4.595 19.048 1.00 79.94 270 ARG A CA 1
ATOM 2067 C C . ARG A 1 270 ? -0.614 -5.412 19.229 1.00 79.94 270 ARG A C 1
ATOM 2069 O O . ARG A 1 270 ? -1.340 -5.186 20.192 1.00 79.94 270 ARG A O 1
ATOM 2076 N N . SER A 1 271 ? -0.875 -6.368 18.338 1.00 82.12 271 SER A N 1
ATOM 2077 C CA . SER A 1 271 ? -2.019 -7.278 18.453 1.00 82.12 271 SER A CA 1
ATOM 2078 C C . SER A 1 271 ? -1.920 -8.172 19.691 1.00 82.12 271 SER A C 1
ATOM 2080 O O . SER A 1 271 ? -2.903 -8.290 20.422 1.00 82.12 271 SER A O 1
ATOM 2082 N N . THR A 1 272 ? -0.751 -8.752 19.971 1.00 75.81 272 THR A N 1
ATOM 2083 C CA . THR A 1 272 ? -0.548 -9.580 21.169 1.00 75.81 272 THR A CA 1
ATOM 2084 C C . THR A 1 272 ? -0.567 -8.753 22.449 1.00 75.81 272 THR A C 1
ATOM 2086 O O . THR A 1 272 ? -1.194 -9.165 23.422 1.00 75.81 272 THR A O 1
ATOM 2089 N N . ALA A 1 273 ? 0.026 -7.556 22.451 1.00 77.44 273 ALA A N 1
ATOM 2090 C CA . ALA A 1 273 ? -0.050 -6.643 23.591 1.00 77.44 273 ALA A CA 1
ATOM 2091 C C . ALA A 1 273 ? -1.496 -6.203 23.890 1.00 77.44 273 ALA A C 1
ATOM 2093 O O . ALA A 1 273 ? -1.888 -6.129 25.053 1.00 77.44 273 ALA A O 1
ATOM 2094 N N . ALA A 1 274 ? -2.310 -5.956 22.858 1.00 76.94 274 ALA A N 1
ATOM 2095 C CA . ALA A 1 274 ? -3.724 -5.627 23.023 1.00 76.94 274 ALA A CA 1
ATOM 2096 C C . ALA A 1 274 ? -4.531 -6.805 23.597 1.00 76.94 274 ALA A C 1
ATOM 2098 O O . ALA A 1 274 ? -5.323 -6.601 24.515 1.00 76.94 274 ALA A O 1
ATOM 2099 N N . ALA A 1 275 ? -4.289 -8.030 23.118 1.00 74.00 275 ALA A N 1
ATOM 2100 C CA . ALA A 1 275 ? -4.924 -9.235 23.654 1.00 74.00 275 ALA A CA 1
ATOM 2101 C C . ALA A 1 275 ? -4.529 -9.497 25.122 1.00 74.00 275 ALA A C 1
ATOM 2103 O O . ALA A 1 275 ? -5.381 -9.801 25.954 1.00 74.00 275 ALA A O 1
ATOM 2104 N N . ALA A 1 276 ? -3.255 -9.299 25.472 1.00 72.38 276 ALA A N 1
ATOM 2105 C CA . ALA A 1 276 ? -2.788 -9.401 26.854 1.00 72.38 276 ALA A CA 1
ATOM 2106 C C . ALA A 1 276 ? -3.411 -8.322 27.762 1.00 72.38 276 ALA A C 1
ATOM 2108 O O . ALA A 1 276 ? -3.765 -8.597 28.909 1.00 72.38 276 ALA A O 1
ATOM 2109 N N . ALA A 1 277 ? -3.592 -7.099 27.253 1.00 72.38 277 ALA A N 1
ATOM 2110 C CA . ALA A 1 277 ? -4.243 -6.018 27.989 1.00 72.38 277 ALA A CA 1
ATOM 2111 C C . ALA A 1 277 ? -5.745 -6.274 28.226 1.00 72.38 277 ALA A C 1
ATOM 2113 O O . ALA A 1 277 ? -6.264 -5.896 29.278 1.00 72.38 277 ALA A O 1
ATOM 2114 N N . GLU A 1 278 ? -6.441 -6.918 27.283 1.00 71.25 278 GLU A N 1
ATOM 2115 C CA . GLU A 1 278 ? -7.827 -7.384 27.455 1.00 71.25 278 GLU A CA 1
ATOM 2116 C C . GLU A 1 278 ? -7.929 -8.446 28.559 1.00 71.25 278 GLU A C 1
ATOM 2118 O O . GLU A 1 278 ? -8.752 -8.301 29.463 1.00 71.25 278 GLU A O 1
ATOM 2123 N N . LEU A 1 279 ? -7.035 -9.443 28.564 1.00 68.25 279 LEU A N 1
ATOM 2124 C CA . LEU A 1 279 ? -6.993 -10.476 29.609 1.00 68.25 279 LEU A CA 1
ATOM 2125 C C . LEU A 1 279 ? -6.710 -9.890 31.001 1.00 68.25 279 LEU A C 1
ATOM 2127 O O . LEU A 1 279 ? -7.347 -10.260 31.994 1.00 68.25 279 LEU A O 1
ATOM 2131 N N . LEU A 1 280 ? -5.801 -8.914 31.088 1.00 69.81 280 LEU A N 1
ATOM 2132 C CA . LEU A 1 280 ? -5.528 -8.214 32.342 1.00 69.81 280 LEU A CA 1
ATOM 2133 C C . LEU A 1 280 ? -6.749 -7.432 32.831 1.00 69.81 280 LEU A C 1
ATOM 2135 O O . LEU A 1 280 ? -7.070 -7.519 34.018 1.00 69.81 280 LEU A O 1
ATOM 2139 N N . LYS A 1 281 ? -7.471 -6.744 31.935 1.00 69.94 281 LYS A N 1
ATOM 2140 C CA . LYS A 1 281 ? -8.723 -6.041 32.263 1.00 69.94 281 LYS A CA 1
ATOM 2141 C C . LYS A 1 281 ? -9.829 -6.984 32.729 1.00 69.94 281 LYS A C 1
ATOM 2143 O O . LYS A 1 281 ? -10.546 -6.623 33.658 1.00 69.94 281 LYS A O 1
ATOM 2148 N N . SER A 1 282 ? -9.950 -8.184 32.156 1.00 59.38 282 SER A N 1
ATOM 2149 C CA . SER A 1 282 ? -10.924 -9.175 32.637 1.00 59.38 282 SER A CA 1
ATOM 2150 C C . SER A 1 282 ? -10.585 -9.737 34.021 1.00 59.38 282 SER A C 1
ATOM 2152 O O . SER A 1 282 ? -11.493 -10.140 34.742 1.00 59.38 282 SER A O 1
ATOM 2154 N N . SER A 1 283 ? -9.311 -9.715 34.438 1.00 52.44 283 SER A N 1
ATOM 2155 C CA . SER A 1 283 ? -8.899 -10.203 35.768 1.00 52.44 283 SER A CA 1
ATOM 2156 C C . SER A 1 283 ? -8.930 -9.139 36.883 1.00 52.44 283 SER A C 1
ATOM 2158 O O . SER A 1 283 ? -8.944 -9.484 38.063 1.00 52.44 283 SER A O 1
ATOM 2160 N N . THR A 1 284 ? -8.986 -7.840 36.556 1.00 48.94 284 THR A N 1
ATOM 2161 C CA . THR A 1 284 ? -8.783 -6.733 37.521 1.00 48.94 284 THR A CA 1
ATOM 2162 C C . THR A 1 284 ? -10.062 -6.043 38.015 1.00 48.94 284 THR A C 1
ATOM 2164 O O . THR A 1 284 ? -10.107 -4.826 38.172 1.00 48.94 284 THR A O 1
ATOM 2167 N N . SER A 1 285 ? -11.108 -6.795 38.371 1.00 46.41 285 SER A N 1
ATOM 2168 C CA . SER A 1 285 ? -12.201 -6.244 39.203 1.00 46.41 285 SER A CA 1
ATOM 2169 C C . SER A 1 285 ? -12.465 -7.031 40.495 1.00 46.41 285 SER A C 1
ATOM 2171 O O . SER A 1 285 ? -13.556 -7.564 40.685 1.00 46.41 285 SER A O 1
ATOM 2173 N N . PRO A 1 286 ? -11.506 -7.061 41.443 1.00 51.25 286 PRO A N 1
ATOM 2174 C CA . PRO A 1 286 ? -11.782 -7.476 42.820 1.00 51.25 286 PRO A CA 1
ATOM 2175 C C . PRO A 1 286 ? -12.638 -6.448 43.592 1.00 51.25 286 PRO A C 1
ATOM 2177 O O . PRO A 1 286 ? -13.329 -6.818 44.533 1.00 51.25 286 PRO A O 1
ATOM 2180 N N . ILE A 1 287 ? -12.681 -5.180 43.158 1.00 49.16 287 ILE A N 1
ATOM 2181 C CA . ILE A 1 287 ? -13.338 -4.080 43.897 1.00 49.16 287 ILE A CA 1
ATOM 2182 C C . ILE A 1 287 ? -14.873 -4.064 43.733 1.00 49.16 287 ILE A C 1
ATOM 2184 O O . ILE A 1 287 ? -15.577 -3.539 44.587 1.00 49.16 287 ILE A O 1
ATOM 2188 N N . GLN A 1 288 ? -15.432 -4.699 42.695 1.00 48.31 288 GLN A N 1
ATOM 2189 C CA . GLN A 1 288 ? -16.894 -4.847 42.560 1.00 48.31 288 GLN A CA 1
ATOM 2190 C C . GLN A 1 288 ? -17.456 -6.102 43.255 1.00 48.31 288 GLN A C 1
ATOM 2192 O O . GLN A 1 288 ? -18.674 -6.267 43.319 1.00 48.31 288 GLN A O 1
ATOM 2197 N N . ARG A 1 289 ? -16.606 -6.990 43.798 1.00 50.41 289 ARG A N 1
ATOM 2198 C CA . ARG A 1 289 ? -17.060 -8.205 44.503 1.00 50.41 289 ARG A CA 1
ATOM 2199 C C . ARG A 1 289 ? -17.431 -7.967 45.971 1.00 50.41 289 ARG A C 1
ATOM 2201 O O . ARG A 1 289 ? -18.201 -8.757 46.511 1.00 50.41 289 ARG A O 1
ATOM 2208 N N . GLU A 1 290 ? -16.966 -6.886 46.600 1.00 49.75 290 GLU A N 1
ATOM 2209 C CA . GLU A 1 290 ? -17.319 -6.581 47.997 1.00 49.75 290 GLU A CA 1
ATOM 2210 C C . GLU A 1 290 ? -18.777 -6.119 48.160 1.00 49.75 290 GLU A C 1
ATOM 2212 O O . GLU A 1 290 ? -19.441 -6.538 49.109 1.00 49.75 290 GLU A O 1
ATOM 2217 N N . GLU A 1 291 ? -19.340 -5.360 47.209 1.00 50.62 291 GLU A N 1
ATOM 2218 C CA . GLU A 1 291 ? -20.744 -4.919 47.312 1.00 50.62 291 GLU A CA 1
ATOM 2219 C C . GLU A 1 291 ? -21.741 -6.082 47.149 1.00 50.62 291 GLU A C 1
ATOM 2221 O O . GLU A 1 291 ? -22.780 -6.109 47.809 1.00 50.62 291 GLU A O 1
ATOM 2226 N N . HIS A 1 292 ? -21.412 -7.107 46.353 1.00 50.53 292 HIS A N 1
ATOM 2227 C CA . HIS A 1 292 ? -22.311 -8.249 46.144 1.00 50.53 292 HIS A CA 1
ATOM 2228 C C . HIS A 1 292 ? -22.322 -9.250 47.319 1.00 50.53 292 HIS A C 1
ATOM 2230 O O . HIS A 1 292 ? -23.258 -10.048 47.444 1.00 50.53 292 HIS A O 1
ATOM 2236 N N . HIS A 1 293 ? -21.315 -9.198 48.201 1.00 50.50 293 HIS A N 1
ATOM 2237 C CA . HIS A 1 293 ? -21.286 -9.970 49.447 1.00 50.50 293 HIS A CA 1
ATOM 2238 C C . HIS A 1 293 ? -22.151 -9.349 50.554 1.00 50.50 293 HIS A C 1
ATOM 2240 O O . HIS A 1 293 ? -22.684 -10.088 51.386 1.00 50.50 293 HIS A O 1
ATOM 2246 N N . GLN A 1 294 ? -22.358 -8.030 50.542 1.00 52.97 294 GLN A N 1
ATOM 2247 C CA . GLN A 1 294 ? -23.147 -7.337 51.565 1.00 52.97 294 GLN A CA 1
ATOM 2248 C C . GLN A 1 294 ? -24.657 -7.611 51.433 1.00 52.97 294 GLN A C 1
ATOM 2250 O O . GLN A 1 294 ? -25.339 -7.801 52.442 1.00 52.97 294 GLN A O 1
ATOM 2255 N N . ASP A 1 295 ? -25.163 -7.764 50.205 1.00 53.91 295 ASP A N 1
ATOM 2256 C CA . ASP A 1 295 ? -26.568 -8.124 49.954 1.00 53.91 295 ASP A CA 1
ATOM 2257 C C . ASP A 1 295 ? -26.884 -9.598 50.282 1.00 53.91 295 ASP A C 1
ATOM 2259 O O . ASP A 1 295 ? -28.003 -9.925 50.684 1.00 53.91 295 ASP A O 1
ATOM 2263 N N . ARG A 1 296 ? -25.899 -10.508 50.193 1.00 54.03 296 ARG A N 1
ATOM 2264 C CA . ARG A 1 296 ? -26.081 -11.918 50.597 1.00 54.03 296 ARG A CA 1
ATOM 2265 C C . ARG A 1 296 ? -26.120 -12.102 52.115 1.00 54.03 296 ARG A C 1
ATOM 2267 O O . ARG A 1 296 ? -26.837 -12.984 52.583 1.00 54.03 296 ARG A O 1
ATOM 2274 N N . GLN A 1 297 ? -25.425 -11.263 52.888 1.00 54.59 297 GLN A N 1
ATOM 2275 C CA . GLN A 1 297 ? -25.490 -11.318 54.354 1.00 54.59 297 GLN A CA 1
ATOM 2276 C C . GLN A 1 297 ? -26.866 -10.909 54.904 1.00 54.59 297 GLN A C 1
ATOM 2278 O O . GLN A 1 297 ? -27.290 -11.446 55.925 1.00 54.59 297 GLN A O 1
ATOM 2283 N N . GLN A 1 298 ? -27.615 -10.038 54.217 1.00 55.69 298 GLN A N 1
ATOM 2284 C CA . GLN A 1 298 ? -28.973 -9.681 54.653 1.00 55.69 298 GLN A CA 1
ATOM 2285 C C . GLN A 1 298 ? -30.024 -10.763 54.352 1.00 55.69 298 GLN A C 1
ATOM 2287 O O . GLN A 1 298 ? -31.035 -10.828 55.047 1.00 55.69 298 GLN A O 1
ATOM 2292 N N . GLN A 1 299 ? -29.792 -11.660 53.385 1.00 54.06 299 GLN A N 1
ATOM 2293 C CA . GLN A 1 299 ? -30.715 -12.773 53.102 1.00 54.06 299 GLN A CA 1
ATOM 2294 C C . GLN A 1 299 ? -30.530 -14.004 54.006 1.00 54.06 299 GLN A C 1
ATOM 2296 O O . GLN A 1 299 ? -31.416 -14.855 54.043 1.00 54.06 299 GLN A O 1
ATOM 2301 N N . GLN A 1 300 ? -29.441 -14.101 54.776 1.00 53.03 300 GLN A N 1
ATOM 2302 C CA . GLN A 1 300 ? -29.184 -15.258 55.650 1.00 53.03 300 GLN A CA 1
ATOM 2303 C C . GLN A 1 300 ? -29.870 -15.193 57.028 1.00 53.03 300 GLN A C 1
ATOM 2305 O O . GLN A 1 300 ? -29.819 -16.167 57.769 1.00 53.03 300 GLN A O 1
ATOM 2310 N N . GLN A 1 301 ? -30.581 -14.112 57.374 1.00 53.19 301 GLN A N 1
ATOM 2311 C CA . GLN A 1 301 ? -31.309 -14.042 58.653 1.00 53.19 301 GLN A CA 1
ATOM 2312 C C . GLN A 1 301 ? -32.633 -14.834 58.688 1.00 53.19 301 GLN A C 1
ATOM 2314 O O . GLN A 1 301 ? -33.284 -14.856 59.727 1.00 53.19 301 GLN A O 1
ATOM 2319 N N . MET A 1 302 ? -33.055 -15.490 57.597 1.00 48.28 302 MET A N 1
ATOM 2320 C CA . MET A 1 302 ? -34.414 -16.063 57.499 1.00 48.28 302 MET A CA 1
ATOM 2321 C C . MET A 1 302 ? -34.497 -17.533 57.041 1.00 48.28 302 MET A C 1
ATOM 2323 O O . MET A 1 302 ? -35.598 -18.021 56.801 1.00 48.28 302 MET A O 1
ATOM 2327 N N . GLY A 1 303 ? -33.390 -18.274 56.925 1.00 49.34 303 GLY A N 1
ATOM 2328 C CA . GLY A 1 303 ? -33.417 -19.655 56.416 1.00 49.34 303 GLY A CA 1
ATOM 2329 C C . GLY A 1 303 ? -32.457 -20.565 57.168 1.00 49.34 303 GLY A C 1
ATOM 2330 O O . GLY A 1 303 ? -31.276 -20.262 57.255 1.00 49.34 303 GLY A O 1
ATOM 2331 N N . GLY A 1 304 ? -32.980 -21.652 57.738 1.00 56.59 304 GLY A N 1
ATOM 2332 C CA . GLY A 1 304 ? -32.318 -22.461 58.757 1.00 56.59 304 GLY A CA 1
ATOM 2333 C C . GLY A 1 304 ? -30.977 -23.079 58.361 1.00 56.59 304 GLY A C 1
ATOM 2334 O O . GLY A 1 304 ? -30.827 -23.592 57.261 1.00 56.59 304 GLY A O 1
ATOM 2335 N N . GLY A 1 305 ? -30.050 -23.058 59.324 1.00 55.09 305 GLY A N 1
ATOM 2336 C CA . GLY A 1 305 ? -29.158 -24.158 59.712 1.00 55.09 305 GLY A CA 1
ATOM 2337 C C . GLY A 1 305 ? -28.406 -24.941 58.637 1.00 55.09 305 GLY A C 1
ATOM 2338 O O . GLY A 1 305 ? -28.054 -26.086 58.897 1.00 55.09 305 GLY A O 1
ATOM 2339 N N . ILE A 1 306 ? -28.167 -24.381 57.453 1.00 59.56 306 ILE A N 1
ATOM 2340 C CA . ILE A 1 306 ? -27.170 -24.935 56.540 1.00 59.56 306 ILE A CA 1
ATOM 2341 C C . ILE A 1 306 ? -25.819 -24.496 57.088 1.00 59.56 306 ILE A C 1
ATOM 2343 O O . ILE A 1 306 ? -25.567 -23.299 57.242 1.00 59.56 306 ILE A O 1
ATOM 2347 N N . ASP A 1 307 ? -25.003 -25.485 57.429 1.00 71.38 307 ASP A N 1
ATOM 2348 C CA . ASP A 1 307 ? -23.686 -25.320 58.019 1.00 71.38 307 ASP A CA 1
ATOM 2349 C C . ASP A 1 307 ? -22.850 -24.363 57.155 1.00 71.38 307 ASP A C 1
ATOM 2351 O O . ASP A 1 307 ? -22.553 -24.635 55.986 1.00 71.38 307 ASP A O 1
ATOM 2355 N N . LEU A 1 308 ? -22.547 -23.183 57.700 1.00 75.69 308 LEU A N 1
ATOM 2356 C CA . LEU A 1 308 ? -21.899 -22.084 56.973 1.00 75.69 308 LEU A CA 1
ATOM 2357 C C . LEU A 1 308 ? -20.555 -22.540 56.380 1.00 75.69 308 LEU A C 1
ATOM 2359 O O . LEU A 1 308 ? -20.130 -22.081 55.318 1.00 75.69 308 LEU A O 1
ATOM 2363 N N . GLU A 1 309 ? -19.913 -23.475 57.076 1.00 76.62 309 GLU A N 1
ATOM 2364 C CA . GLU A 1 309 ? -18.648 -24.093 56.713 1.00 76.62 309 GLU A CA 1
ATOM 2365 C C . GLU A 1 309 ? -18.764 -24.989 55.470 1.00 76.62 309 GLU A C 1
ATOM 2367 O O . GLU A 1 309 ? -17.870 -24.979 54.617 1.00 76.62 309 GLU A O 1
ATOM 2372 N N . GLU A 1 310 ? -19.889 -25.687 55.286 1.00 82.31 310 GLU A N 1
ATOM 2373 C CA . GLU A 1 310 ? -20.126 -26.534 54.111 1.00 82.31 310 GLU A CA 1
ATOM 2374 C C . GLU A 1 310 ? -20.375 -25.691 52.848 1.00 82.31 310 GLU A C 1
ATOM 2376 O O . GLU A 1 310 ? -19.847 -25.996 51.774 1.00 82.31 310 GLU A O 1
ATOM 2381 N N . GLY A 1 311 ? -21.102 -24.574 52.978 1.00 77.81 311 GLY A N 1
ATOM 2382 C CA . GLY A 1 311 ? -21.301 -23.613 51.886 1.00 77.81 311 GLY A CA 1
ATOM 2383 C C . GLY A 1 311 ? -19.993 -22.959 51.429 1.00 77.81 311 GLY A C 1
ATOM 2384 O O . GLY A 1 311 ? -19.688 -22.937 50.236 1.00 77.81 311 GLY A O 1
ATOM 2385 N N . LEU A 1 312 ? -19.171 -22.506 52.381 1.00 78.75 312 LEU A N 1
ATOM 2386 C CA . LEU A 1 312 ? -17.839 -21.946 52.115 1.00 78.75 312 LEU A CA 1
ATOM 2387 C C . LEU A 1 312 ? -16.887 -22.963 51.473 1.00 78.75 312 LEU A C 1
ATOM 2389 O O . LEU A 1 312 ? -16.065 -22.598 50.631 1.00 78.75 312 LEU A O 1
ATOM 2393 N N . SER A 1 313 ? -16.984 -24.234 51.861 1.00 84.69 313 SER A N 1
ATOM 2394 C CA . SER A 1 313 ? -16.150 -25.303 51.304 1.00 84.69 313 SER A CA 1
ATOM 2395 C C . SER A 1 313 ? -16.518 -25.631 49.855 1.00 84.69 313 SER A C 1
ATOM 2397 O O . SER A 1 313 ? -15.626 -25.881 49.042 1.00 84.69 313 SER A O 1
ATOM 2399 N N . ARG A 1 314 ? -17.809 -25.569 49.499 1.00 86.69 314 ARG A N 1
ATOM 2400 C CA . ARG A 1 314 ? -18.270 -25.726 48.110 1.00 86.69 314 ARG A CA 1
ATOM 2401 C C . ARG A 1 314 ? -17.801 -24.594 47.204 1.00 86.69 314 ARG A C 1
ATOM 2403 O O . ARG A 1 314 ? -17.229 -24.880 46.156 1.00 86.69 314 ARG A O 1
ATOM 2410 N N . ASP A 1 315 ? -17.965 -23.344 47.631 1.00 85.69 315 ASP A N 1
ATOM 2411 C CA . ASP A 1 315 ? -17.555 -22.180 46.834 1.00 85.69 315 ASP A CA 1
ATOM 2412 C C . ASP A 1 315 ? -16.037 -22.191 46.567 1.00 85.69 315 ASP A C 1
ATOM 2414 O O . ASP A 1 315 ? -15.598 -21.984 45.436 1.00 85.69 315 ASP A O 1
ATOM 2418 N N . LYS A 1 316 ? -15.221 -22.543 47.575 1.00 89.38 316 LYS A N 1
ATOM 2419 C CA . LYS A 1 316 ? -13.764 -22.705 47.407 1.00 89.38 316 LYS A CA 1
ATOM 2420 C C . LYS A 1 316 ? -13.405 -23.802 46.405 1.00 89.38 316 LYS A C 1
ATOM 2422 O O . LYS A 1 316 ? -12.474 -23.630 45.621 1.00 89.38 316 LYS A O 1
ATOM 2427 N N . LEU A 1 317 ? -14.108 -24.934 46.439 1.00 92.19 317 LEU A N 1
ATOM 2428 C CA . LEU A 1 317 ? -13.857 -26.040 45.518 1.00 92.19 317 LEU A CA 1
ATOM 2429 C C . LEU A 1 317 ? -14.171 -25.639 44.070 1.00 92.19 317 LEU A C 1
ATOM 2431 O O . LEU A 1 317 ? -13.421 -25.992 43.160 1.00 92.19 317 LEU A O 1
ATOM 2435 N N . ASP A 1 318 ? -15.255 -24.897 43.854 1.00 93.12 318 ASP A N 1
ATOM 2436 C CA . ASP A 1 318 ? -15.641 -24.434 42.523 1.00 93.12 318 ASP A CA 1
ATOM 2437 C C . ASP A 1 318 ? -14.705 -23.337 41.997 1.00 93.12 318 ASP A C 1
ATOM 2439 O O . ASP A 1 318 ? -14.333 -23.376 40.822 1.00 93.12 318 ASP A O 1
ATOM 2443 N N . ASP A 1 319 ? -14.215 -22.438 42.855 1.00 92.75 319 ASP A N 1
ATOM 2444 C CA . ASP A 1 319 ? -13.169 -21.479 42.481 1.00 92.75 319 ASP A CA 1
ATOM 2445 C C . ASP A 1 319 ? -11.857 -22.183 42.094 1.00 92.75 319 ASP A C 1
ATOM 2447 O O . ASP A 1 319 ? -11.253 -21.836 41.079 1.00 92.75 319 ASP A O 1
ATOM 2451 N N . ILE A 1 320 ? -11.437 -23.218 42.832 1.00 91.62 320 ILE A N 1
ATOM 2452 C CA . ILE A 1 320 ? -10.245 -24.014 42.484 1.00 91.62 320 ILE A CA 1
ATOM 2453 C C . ILE A 1 320 ? -10.429 -24.713 41.132 1.00 91.62 320 ILE A C 1
ATOM 2455 O O . ILE A 1 320 ? -9.513 -24.706 40.309 1.00 91.62 320 ILE A O 1
ATOM 2459 N N . LYS A 1 321 ? -11.609 -25.288 40.863 1.00 93.81 321 LYS A N 1
ATOM 2460 C CA . LYS A 1 321 ? -11.909 -25.888 39.552 1.00 93.81 321 LYS A CA 1
ATOM 2461 C C . LYS A 1 321 ? -11.863 -24.852 38.435 1.00 93.81 321 LYS A C 1
ATOM 2463 O O . LYS A 1 321 ? -11.344 -25.154 37.362 1.00 93.81 321 LYS A O 1
ATOM 2468 N N . ARG A 1 322 ? -12.371 -23.640 38.681 1.00 93.19 322 ARG A N 1
ATOM 2469 C CA . ARG A 1 322 ? -12.335 -22.550 37.701 1.00 93.19 322 ARG A CA 1
ATOM 2470 C C . ARG A 1 322 ? -10.903 -22.121 37.397 1.00 93.19 322 ARG A C 1
ATOM 2472 O O . ARG A 1 322 ? -10.544 -22.043 36.230 1.00 93.19 322 ARG A O 1
ATOM 2479 N N . ILE A 1 323 ? -10.072 -21.941 38.425 1.00 93.06 323 ILE A N 1
ATOM 2480 C CA . ILE A 1 323 ? -8.640 -21.642 38.262 1.00 93.06 323 ILE A CA 1
ATOM 2481 C C . ILE A 1 323 ? -7.938 -22.766 37.489 1.00 93.06 323 ILE A C 1
ATOM 2483 O O . ILE A 1 323 ? -7.114 -22.492 36.623 1.00 93.06 323 ILE A O 1
ATOM 2487 N N . GLY A 1 324 ? -8.283 -24.030 37.755 1.00 94.44 324 GLY A N 1
ATOM 2488 C CA . GLY A 1 324 ? -7.762 -25.173 37.003 1.00 94.44 324 GLY A CA 1
ATOM 2489 C C . GLY A 1 324 ? -8.109 -25.123 35.511 1.00 94.44 324 GLY A C 1
ATOM 2490 O O . GLY A 1 324 ? -7.246 -25.395 34.680 1.00 94.44 324 GLY A O 1
ATOM 2491 N N . ALA A 1 325 ? -9.339 -24.731 35.167 1.00 92.69 325 ALA A N 1
ATOM 2492 C CA . ALA A 1 325 ? -9.759 -24.546 33.778 1.00 92.69 325 ALA A CA 1
ATOM 2493 C C . ALA A 1 325 ? -9.032 -23.366 33.105 1.00 92.69 325 ALA A C 1
ATOM 2495 O O . ALA A 1 325 ? -8.486 -23.530 32.017 1.00 92.69 325 ALA A O 1
ATOM 2496 N N . GLU A 1 326 ? -8.949 -22.216 33.782 1.00 91.69 326 GLU A N 1
ATOM 2497 C CA . GLU A 1 326 ? -8.233 -21.026 33.295 1.00 91.69 326 GLU A CA 1
ATOM 2498 C C . GLU A 1 326 ? -6.729 -21.315 33.078 1.00 91.69 326 GLU A C 1
ATOM 2500 O O . GLU A 1 326 ? -6.145 -20.892 32.081 1.00 91.69 326 GLU A O 1
ATOM 2505 N N . MET A 1 327 ? -6.096 -22.097 33.963 1.00 90.88 327 MET A N 1
ATOM 2506 C CA . MET A 1 327 ? -4.704 -22.544 33.795 1.00 90.88 327 MET A CA 1
ATOM 2507 C C . MET A 1 327 ? -4.524 -23.485 32.598 1.00 90.88 327 MET A C 1
ATOM 2509 O O . MET A 1 327 ? -3.493 -23.414 31.927 1.00 90.88 327 MET A O 1
ATOM 2513 N N . GLY A 1 328 ? -5.512 -24.339 32.313 1.00 92.44 328 GLY A N 1
ATOM 2514 C CA . GLY A 1 328 ? -5.518 -25.191 31.122 1.00 92.44 328 GLY A CA 1
ATOM 2515 C C . GLY A 1 328 ? -5.560 -24.372 29.831 1.00 92.44 328 GLY A C 1
ATOM 2516 O O . GLY A 1 328 ? -4.725 -24.567 28.952 1.00 92.44 328 GLY A O 1
ATOM 2517 N N . GLU A 1 329 ? -6.455 -23.384 29.753 1.00 92.06 329 GLU A N 1
ATOM 2518 C CA . GLU A 1 329 ? -6.526 -22.467 28.605 1.00 92.06 329 GLU A CA 1
ATOM 2519 C C . GLU A 1 329 ? -5.217 -21.689 28.413 1.00 92.06 329 GLU A C 1
ATOM 2521 O O . GLU A 1 329 ? -4.731 -21.534 27.290 1.00 92.06 329 GLU A O 1
ATOM 2526 N N . LEU A 1 330 ? -4.595 -21.239 29.507 1.00 88.19 330 LEU A N 1
ATOM 2527 C CA . LEU A 1 330 ? -3.309 -20.550 29.447 1.00 88.19 330 LEU A CA 1
ATOM 2528 C C . LEU A 1 330 ? -2.201 -21.464 28.896 1.00 88.19 330 LEU A C 1
ATOM 2530 O O . LEU A 1 330 ? -1.404 -21.030 28.061 1.00 88.19 330 LEU A O 1
ATOM 2534 N N . GLN A 1 331 ? -2.159 -22.731 29.317 1.00 93.69 331 GLN A N 1
ATOM 2535 C CA . GLN A 1 331 ? -1.214 -23.723 28.799 1.00 93.69 331 GLN A CA 1
ATOM 2536 C C . GLN A 1 331 ? -1.409 -23.975 27.294 1.00 93.69 331 GLN A C 1
ATOM 2538 O O . GLN A 1 331 ? -0.424 -24.052 26.550 1.00 93.69 331 GLN A O 1
ATOM 2543 N N . ASP A 1 332 ? -2.654 -24.047 26.828 1.00 92.44 332 ASP A N 1
ATOM 2544 C CA . ASP A 1 332 ? -2.974 -24.213 25.407 1.00 92.44 332 ASP A CA 1
ATOM 2545 C C . ASP A 1 332 ? -2.527 -23.000 24.577 1.00 92.44 332 ASP A C 1
ATOM 2547 O O . ASP A 1 332 ? -1.949 -23.157 23.492 1.00 92.44 332 ASP A O 1
ATOM 2551 N N . ILE A 1 333 ? -2.702 -21.784 25.108 1.00 92.06 333 ILE A N 1
ATOM 2552 C CA . ILE A 1 333 ? -2.207 -20.548 24.483 1.00 92.06 333 ILE A CA 1
ATOM 2553 C C . ILE A 1 333 ? -0.679 -20.579 24.369 1.00 92.06 333 ILE A C 1
ATOM 2555 O O . ILE A 1 333 ? -0.147 -20.312 23.290 1.00 92.06 333 ILE A O 1
A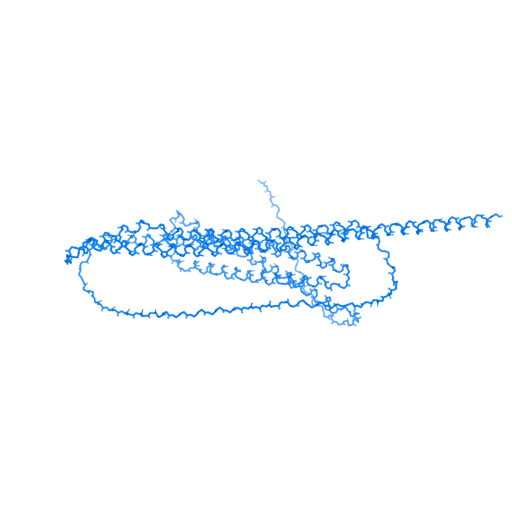TOM 2559 N N . TYR A 1 334 ? 0.040 -20.938 25.438 1.00 90.25 334 TYR A N 1
ATOM 2560 C CA . TYR A 1 334 ? 1.504 -21.041 25.406 1.00 90.25 334 TYR A CA 1
ATOM 2561 C C . TYR A 1 334 ? 1.991 -22.090 24.403 1.00 90.25 334 TYR A C 1
ATOM 2563 O O . TYR A 1 334 ? 2.947 -21.846 23.664 1.00 90.25 334 TYR A O 1
ATOM 2571 N N . THR A 1 335 ? 1.316 -23.236 24.333 1.00 94.38 335 THR A N 1
ATOM 2572 C CA . THR A 1 335 ? 1.655 -24.311 23.391 1.00 94.38 335 THR A CA 1
ATOM 2573 C C . THR A 1 335 ? 1.438 -23.863 21.945 1.00 94.38 335 THR A C 1
ATOM 2575 O O . THR A 1 335 ? 2.297 -24.080 21.087 1.00 94.38 335 THR A O 1
ATOM 2578 N N . THR A 1 336 ? 0.330 -23.166 21.682 1.00 92.00 336 THR A N 1
ATOM 2579 C CA . THR A 1 336 ? 0.019 -22.588 20.367 1.00 92.00 336 THR A CA 1
ATOM 2580 C C . THR A 1 336 ? 1.047 -21.532 19.972 1.00 92.00 336 THR A C 1
ATOM 2582 O O . THR A 1 336 ? 1.577 -21.573 18.862 1.00 92.00 336 THR A O 1
ATOM 2585 N N . LEU A 1 337 ? 1.397 -20.629 20.892 1.00 90.06 337 LEU A N 1
ATOM 2586 C CA . LEU A 1 337 ? 2.398 -19.591 20.657 1.00 90.06 337 LEU A CA 1
ATOM 2587 C C . LEU A 1 337 ? 3.771 -20.194 20.334 1.00 90.06 337 LEU A C 1
ATOM 2589 O O . LEU A 1 337 ? 4.435 -19.741 19.404 1.00 90.06 337 LEU A O 1
ATOM 2593 N N . ASN A 1 338 ? 4.176 -21.242 21.053 1.00 92.06 338 ASN A N 1
ATOM 2594 C CA . ASN A 1 338 ? 5.438 -21.935 20.804 1.00 92.06 338 ASN A CA 1
ATOM 2595 C C . ASN A 1 338 ? 5.451 -22.636 19.432 1.00 92.06 338 ASN A C 1
ATOM 2597 O O . ASN A 1 338 ? 6.433 -22.548 18.697 1.00 92.06 338 ASN A O 1
ATOM 2601 N N . SER A 1 339 ? 4.342 -23.278 19.047 1.00 92.69 339 SER A N 1
ATOM 2602 C CA . SER A 1 339 ? 4.183 -23.864 17.709 1.00 92.69 339 SER A CA 1
ATOM 2603 C C . SER A 1 339 ? 4.261 -22.802 16.605 1.00 92.69 339 SER A C 1
ATOM 2605 O O . SER A 1 339 ? 4.885 -23.025 15.567 1.00 92.69 339 SER A O 1
ATOM 2607 N N . ASP A 1 340 ? 3.640 -21.641 16.806 1.00 88.38 340 ASP A N 1
ATOM 2608 C CA . ASP A 1 340 ? 3.687 -20.538 15.846 1.00 88.38 340 ASP A CA 1
ATOM 2609 C C . ASP A 1 340 ? 5.088 -19.922 15.741 1.00 88.38 340 ASP A C 1
ATOM 2611 O O . ASP A 1 340 ? 5.521 -19.590 14.636 1.00 88.38 340 ASP A O 1
ATOM 2615 N N . MET A 1 341 ? 5.820 -19.810 16.855 1.00 83.25 341 MET A N 1
ATOM 2616 C CA . MET A 1 341 ? 7.220 -19.373 16.853 1.00 83.25 341 MET A CA 1
ATOM 2617 C C . MET A 1 341 ? 8.115 -20.337 16.070 1.00 83.25 341 MET A C 1
ATOM 2619 O O . MET A 1 341 ? 8.918 -19.881 15.260 1.00 83.25 341 MET A O 1
ATOM 2623 N N . ALA A 1 342 ? 7.938 -21.651 16.240 1.00 91.25 342 ALA A N 1
ATOM 2624 C CA . ALA A 1 342 ? 8.684 -22.648 15.472 1.00 91.25 342 ALA A CA 1
ATOM 2625 C C . ALA A 1 342 ? 8.433 -22.509 13.959 1.00 91.25 342 ALA A C 1
ATOM 2627 O O . ALA A 1 342 ? 9.374 -22.425 13.178 1.00 91.25 342 ALA A O 1
ATOM 2628 N N . ARG A 1 343 ? 7.169 -22.353 13.540 1.00 88.56 343 ARG A N 1
ATOM 2629 C CA . ARG A 1 343 ? 6.823 -22.116 12.124 1.00 88.56 343 ARG A CA 1
ATOM 2630 C C . ARG A 1 343 ? 7.399 -20.809 11.579 1.00 88.56 343 ARG A C 1
ATOM 2632 O O . ARG A 1 343 ? 7.737 -20.721 10.402 1.00 88.56 343 ARG A O 1
ATOM 2639 N N . GLN A 1 344 ? 7.457 -19.763 12.402 1.00 83.06 344 GLN A N 1
ATOM 2640 C CA . GLN A 1 344 ? 8.076 -18.500 12.000 1.00 83.06 344 GLN A CA 1
ATOM 2641 C C . GLN A 1 344 ? 9.583 -18.648 11.814 1.00 83.06 344 GLN A C 1
ATOM 2643 O O . GLN A 1 344 ? 10.106 -18.084 10.856 1.00 83.06 344 GLN A O 1
ATOM 2648 N N . GLN A 1 345 ? 10.249 -19.428 12.664 1.00 88.69 345 GLN A N 1
ATOM 2649 C CA . GLN A 1 345 ? 11.665 -19.738 12.505 1.00 88.69 345 GLN A CA 1
ATOM 2650 C C . GLN A 1 345 ? 11.926 -20.460 11.176 1.00 88.69 345 GLN A C 1
ATOM 2652 O O . GLN A 1 345 ? 12.754 -19.994 10.399 1.00 88.69 345 GLN A O 1
ATOM 2657 N N . ASP A 1 346 ? 11.137 -21.488 10.846 1.00 91.56 346 ASP A N 1
ATOM 2658 C CA . ASP A 1 346 ? 11.255 -22.207 9.566 1.00 91.56 346 ASP A CA 1
ATOM 2659 C C . ASP A 1 346 ? 11.088 -21.270 8.354 1.00 91.56 346 ASP A C 1
ATOM 2661 O O . ASP A 1 346 ? 11.809 -21.361 7.356 1.00 91.56 346 ASP A O 1
ATOM 2665 N N . ASN A 1 347 ? 10.144 -20.327 8.436 1.00 85.19 347 ASN A N 1
ATOM 2666 C CA . ASN A 1 347 ? 9.934 -19.331 7.385 1.00 85.19 347 ASN A CA 1
ATOM 2667 C C . ASN A 1 347 ? 11.114 -18.354 7.267 1.00 85.19 347 ASN A C 1
ATOM 2669 O O . ASN A 1 347 ? 11.491 -17.992 6.152 1.00 85.19 347 ASN A O 1
ATOM 2673 N N . ILE A 1 348 ? 11.692 -17.920 8.392 1.00 82.75 348 ILE A N 1
ATOM 2674 C CA . ILE A 1 348 ? 12.875 -17.048 8.413 1.00 82.75 348 ILE A CA 1
ATOM 2675 C C . ILE A 1 348 ? 14.063 -17.763 7.770 1.00 82.75 348 ILE A C 1
ATOM 2677 O O . ILE A 1 348 ? 14.727 -17.178 6.913 1.00 82.75 348 ILE A O 1
ATOM 2681 N N . ASP A 1 349 ? 14.280 -19.031 8.107 1.00 91.88 349 ASP A N 1
ATOM 2682 C CA . ASP A 1 349 ? 15.369 -19.834 7.551 1.00 91.88 349 ASP A CA 1
ATOM 2683 C C . ASP A 1 349 ? 15.181 -20.043 6.037 1.00 91.88 349 ASP A C 1
ATOM 2685 O O . ASP A 1 349 ? 16.117 -19.864 5.255 1.00 91.88 349 ASP A O 1
ATOM 2689 N N . SER A 1 350 ? 13.947 -20.285 5.580 1.00 89.69 350 SER A N 1
ATOM 2690 C CA . SER A 1 350 ? 13.631 -20.373 4.147 1.00 89.69 350 SER A CA 1
ATOM 2691 C C . SER A 1 350 ? 13.901 -19.064 3.389 1.00 89.69 350 SER A C 1
ATOM 2693 O O . SER A 1 350 ? 14.436 -19.086 2.274 1.00 89.69 350 SER A O 1
ATOM 2695 N N . ILE A 1 351 ? 13.564 -17.914 3.983 1.00 82.50 351 ILE A N 1
ATOM 2696 C CA . ILE A 1 351 ? 13.862 -16.594 3.408 1.00 82.50 351 ILE A CA 1
ATOM 2697 C C . ILE A 1 351 ? 15.374 -16.370 3.353 1.00 82.50 351 ILE A C 1
ATOM 2699 O O . ILE A 1 351 ? 15.883 -15.899 2.333 1.00 82.50 351 ILE A O 1
ATOM 2703 N N . HIS A 1 352 ? 16.098 -16.728 4.413 1.00 87.19 352 HIS A N 1
ATOM 2704 C CA . HIS A 1 352 ? 17.551 -16.617 4.469 1.00 87.19 352 HIS A CA 1
ATOM 2705 C C . HIS A 1 352 ? 18.221 -17.451 3.365 1.00 87.19 352 HIS A C 1
ATOM 2707 O O . HIS A 1 352 ? 19.059 -16.935 2.622 1.00 87.19 352 HIS A O 1
ATOM 2713 N N . ASP A 1 353 ? 17.781 -18.692 3.157 1.00 91.50 353 ASP A N 1
ATOM 2714 C CA . ASP A 1 353 ? 18.261 -19.543 2.064 1.00 91.50 353 ASP A CA 1
ATOM 2715 C C . ASP A 1 353 ? 17.977 -18.942 0.680 1.00 91.50 353 ASP A C 1
ATOM 2717 O O . ASP A 1 353 ? 18.833 -18.965 -0.212 1.00 91.50 353 ASP A O 1
ATOM 2721 N N . ALA A 1 354 ? 16.787 -18.370 0.476 1.00 79.50 354 ALA A N 1
ATOM 2722 C CA . ALA A 1 354 ? 16.443 -17.687 -0.769 1.00 79.50 354 ALA A CA 1
ATOM 2723 C C . ALA A 1 354 ? 17.320 -16.443 -1.004 1.00 79.50 354 ALA A C 1
ATOM 2725 O O . ALA A 1 354 ? 17.750 -16.192 -2.136 1.00 79.50 354 ALA A O 1
ATOM 2726 N N . MET A 1 355 ? 17.634 -15.691 0.055 1.00 75.75 355 MET A N 1
ATOM 2727 C CA . MET A 1 355 ? 18.555 -14.554 -0.000 1.00 75.75 355 MET A CA 1
ATOM 2728 C C . MET A 1 355 ? 19.973 -14.992 -0.365 1.00 75.75 355 MET A C 1
ATOM 2730 O O . MET A 1 355 ? 20.571 -14.383 -1.250 1.00 75.75 355 MET A O 1
ATOM 2734 N N . LEU A 1 356 ? 20.488 -16.068 0.237 1.00 90.62 356 LEU A N 1
ATOM 2735 C CA . LEU A 1 356 ? 21.809 -16.612 -0.094 1.00 90.62 356 LEU A CA 1
ATOM 2736 C C . LEU A 1 356 ? 21.896 -17.053 -1.561 1.00 90.62 356 LEU A C 1
ATOM 2738 O O . LEU A 1 356 ? 22.851 -16.702 -2.251 1.00 90.62 356 LEU A O 1
ATOM 2742 N N . ARG A 1 357 ? 20.875 -17.743 -2.085 1.00 89.06 357 ARG A N 1
ATOM 2743 C CA . ARG A 1 357 ? 20.823 -18.127 -3.511 1.00 89.06 357 ARG A CA 1
ATOM 2744 C C . ARG A 1 357 ? 20.765 -16.918 -4.441 1.00 89.06 357 ARG A C 1
ATOM 2746 O O . ARG A 1 357 ? 21.394 -16.912 -5.500 1.00 89.06 357 ARG A O 1
ATOM 2753 N N . THR A 1 358 ? 20.008 -15.893 -4.056 1.00 85.31 358 THR A N 1
ATOM 2754 C CA . THR A 1 358 ? 19.907 -14.644 -4.824 1.00 85.31 358 THR A CA 1
ATOM 2755 C C . THR A 1 358 ? 21.243 -13.904 -4.832 1.00 85.31 358 THR A C 1
ATOM 2757 O O . THR A 1 358 ? 21.658 -13.401 -5.878 1.00 85.31 358 THR A O 1
ATOM 2760 N N . LEU A 1 359 ? 21.944 -13.875 -3.696 1.00 87.81 359 LEU A N 1
ATOM 2761 C CA . LEU A 1 359 ? 23.277 -13.290 -3.572 1.00 87.81 359 LEU A CA 1
ATOM 2762 C C . LEU A 1 359 ? 24.286 -14.011 -4.474 1.00 87.81 359 LEU A C 1
ATOM 2764 O O . LEU A 1 359 ? 24.976 -13.345 -5.242 1.00 87.81 359 LEU A O 1
ATOM 2768 N N . ASP A 1 360 ? 24.320 -15.343 -4.438 1.00 92.12 360 ASP A N 1
ATOM 2769 C CA . ASP A 1 360 ? 25.211 -16.159 -5.275 1.00 92.12 360 ASP A CA 1
ATOM 2770 C C . ASP A 1 360 ? 24.934 -15.946 -6.774 1.00 92.12 360 ASP A C 1
ATOM 2772 O O . ASP A 1 360 ? 25.835 -15.662 -7.567 1.00 92.12 360 ASP A O 1
ATOM 2776 N N . THR A 1 361 ? 23.654 -15.938 -7.160 1.00 90.94 361 THR A N 1
ATOM 2777 C CA . THR A 1 361 ? 23.240 -15.630 -8.538 1.00 90.94 361 THR A CA 1
ATOM 2778 C C . THR A 1 361 ? 23.693 -14.229 -8.953 1.00 90.94 361 THR A C 1
ATOM 2780 O O . THR A 1 361 ? 24.226 -14.049 -10.046 1.00 90.94 361 THR A O 1
ATOM 2783 N N . THR A 1 362 ? 23.545 -13.237 -8.071 1.00 82.50 362 THR A N 1
ATOM 2784 C CA . THR A 1 362 ? 23.956 -11.850 -8.338 1.00 82.50 362 THR A CA 1
ATOM 2785 C C . THR A 1 362 ? 25.472 -11.744 -8.504 1.00 82.50 362 THR A C 1
ATOM 2787 O O . THR A 1 362 ? 25.951 -11.146 -9.470 1.00 82.50 362 THR A O 1
ATOM 2790 N N . GLN A 1 363 ? 26.246 -12.365 -7.610 1.00 90.06 363 GLN A N 1
ATOM 2791 C CA . GLN A 1 363 ? 27.706 -12.405 -7.708 1.00 90.06 363 GLN A CA 1
ATOM 2792 C C . GLN A 1 363 ? 28.159 -13.044 -9.020 1.00 90.06 363 GLN A C 1
ATOM 2794 O O . GLN A 1 363 ? 29.001 -12.480 -9.721 1.00 90.06 363 GLN A O 1
ATOM 2799 N N . ARG A 1 364 ? 27.541 -14.161 -9.411 1.00 93.69 364 ARG A N 1
ATOM 2800 C CA . ARG A 1 364 ? 27.811 -14.812 -10.692 1.00 93.69 364 ARG A CA 1
ATOM 2801 C C . ARG A 1 364 ? 27.517 -13.897 -11.878 1.00 93.69 364 ARG A C 1
ATOM 2803 O O . ARG A 1 364 ? 28.374 -13.749 -12.746 1.00 93.69 364 ARG A O 1
ATOM 2810 N N . THR A 1 365 ? 26.356 -13.242 -11.901 1.00 88.56 365 THR A N 1
ATOM 2811 C CA . THR A 1 365 ? 26.013 -12.309 -12.987 1.00 88.56 365 THR A CA 1
ATOM 2812 C C . THR A 1 365 ? 26.983 -11.132 -13.072 1.00 88.56 365 THR A C 1
ATOM 2814 O O . THR A 1 365 ? 27.344 -10.720 -14.171 1.00 88.56 365 THR A O 1
ATOM 2817 N N . ASN A 1 366 ? 27.481 -10.638 -11.934 1.00 87.19 366 ASN A N 1
ATOM 2818 C CA . ASN A 1 366 ? 28.481 -9.573 -11.906 1.00 87.19 366 ASN A CA 1
ATOM 2819 C C . ASN A 1 366 ? 29.818 -10.024 -12.501 1.00 87.19 366 ASN A C 1
ATOM 2821 O O . ASN A 1 366 ? 30.423 -9.280 -13.271 1.00 87.19 366 ASN A O 1
ATOM 2825 N N . ILE A 1 367 ? 30.260 -11.249 -12.203 1.00 93.12 367 ILE A N 1
ATOM 2826 C CA . ILE A 1 367 ? 31.471 -11.826 -12.803 1.00 93.12 367 ILE A CA 1
ATOM 2827 C C . ILE A 1 367 ? 31.298 -11.973 -14.320 1.00 93.12 367 ILE A C 1
ATOM 2829 O O . ILE A 1 367 ? 32.186 -11.590 -15.081 1.00 93.12 367 ILE A O 1
ATOM 2833 N N . GLU A 1 368 ? 30.157 -12.491 -14.779 1.00 91.44 368 GLU A N 1
ATOM 2834 C CA . GLU A 1 368 ? 29.865 -12.656 -16.210 1.00 91.44 368 GLU A CA 1
ATOM 2835 C C . GLU A 1 368 ? 29.837 -11.304 -16.945 1.00 91.44 368 GLU A C 1
ATOM 2837 O O . GLU A 1 368 ? 30.388 -11.178 -18.042 1.00 91.44 368 GLU A O 1
ATOM 2842 N N . LEU A 1 369 ? 29.270 -10.269 -16.321 1.00 88.06 369 LEU A N 1
ATOM 2843 C CA . LEU A 1 369 ? 29.216 -8.912 -16.865 1.00 88.06 369 LEU A CA 1
ATOM 2844 C C . LEU A 1 369 ? 30.605 -8.259 -16.911 1.00 88.06 369 LEU A C 1
ATOM 2846 O O . LEU A 1 369 ? 30.957 -7.638 -17.919 1.00 88.06 369 LEU A O 1
ATOM 2850 N N . GLN A 1 370 ? 31.430 -8.457 -15.880 1.00 90.88 370 GLN A N 1
ATOM 2851 C CA . GLN A 1 370 ? 32.823 -8.004 -15.883 1.00 90.88 370 GLN A CA 1
ATOM 2852 C C . GLN A 1 370 ? 33.607 -8.665 -17.024 1.00 90.88 370 GLN A C 1
ATOM 2854 O O . GLN A 1 370 ? 34.235 -7.978 -17.827 1.00 90.88 370 GLN A O 1
ATOM 2859 N N . GLN A 1 371 ? 33.484 -9.985 -17.181 1.00 94.25 371 GLN A N 1
ATOM 2860 C CA . GLN A 1 371 ? 34.132 -10.711 -18.275 1.00 94.25 371 GLN A CA 1
ATOM 2861 C C . GLN A 1 371 ? 33.650 -10.247 -19.655 1.00 94.25 371 GLN A C 1
ATOM 2863 O O . GLN A 1 371 ? 34.444 -10.167 -20.595 1.00 94.25 371 GLN A O 1
ATOM 2868 N N . ALA A 1 372 ? 32.356 -9.954 -19.812 1.00 89.56 372 ALA A N 1
ATOM 2869 C CA . ALA A 1 372 ? 31.811 -9.412 -21.054 1.00 89.56 372 ALA A CA 1
ATOM 2870 C C . ALA A 1 372 ? 32.389 -8.023 -21.368 1.00 89.56 372 ALA A C 1
ATOM 2872 O O . ALA A 1 372 ? 32.722 -7.741 -22.523 1.00 89.56 372 ALA A O 1
ATOM 2873 N N . THR A 1 373 ? 32.568 -7.189 -20.343 1.00 92.50 373 THR A N 1
ATOM 2874 C CA . THR A 1 373 ? 33.185 -5.861 -20.457 1.00 92.50 373 THR A CA 1
ATOM 2875 C C . THR A 1 373 ? 34.648 -5.972 -20.882 1.00 92.50 373 THR A C 1
ATOM 2877 O O . THR A 1 373 ? 35.038 -5.374 -21.885 1.00 92.50 373 THR A O 1
ATOM 2880 N N . ASP A 1 374 ? 35.429 -6.838 -20.235 1.00 93.69 374 ASP A N 1
ATOM 2881 C CA . ASP A 1 374 ? 36.838 -7.064 -20.578 1.00 93.69 374 ASP A CA 1
ATOM 2882 C C . ASP A 1 374 ? 37.000 -7.604 -22.017 1.00 93.69 374 ASP A C 1
ATOM 2884 O O . ASP A 1 374 ? 37.873 -7.173 -22.783 1.00 93.69 374 ASP A O 1
ATOM 2888 N N . LYS A 1 375 ? 36.117 -8.519 -22.445 1.00 94.94 375 LYS A N 1
ATOM 2889 C CA . LYS A 1 375 ? 36.067 -9.022 -23.833 1.00 94.94 375 LYS A CA 1
ATOM 2890 C C . LYS A 1 375 ? 35.733 -7.916 -24.833 1.00 94.94 375 LYS A C 1
ATOM 2892 O O . LYS A 1 375 ? 36.324 -7.858 -25.915 1.00 94.94 375 LYS A O 1
ATOM 2897 N N . ARG A 1 376 ? 34.800 -7.026 -24.491 1.00 94.44 376 ARG A N 1
ATOM 2898 C CA . ARG A 1 376 ? 34.448 -5.879 -25.334 1.00 94.44 376 ARG A CA 1
ATOM 2899 C C . ARG A 1 376 ? 35.635 -4.934 -25.484 1.00 94.44 376 ARG A C 1
ATOM 2901 O O . ARG A 1 376 ? 35.960 -4.546 -26.604 1.00 94.44 376 ARG A O 1
ATOM 2908 N N . ASP A 1 377 ? 36.308 -4.609 -24.389 1.00 93.00 377 ASP A N 1
ATOM 2909 C CA . ASP A 1 377 ? 37.408 -3.648 -24.383 1.00 93.00 377 ASP A CA 1
ATOM 2910 C C . ASP A 1 377 ? 38.643 -4.190 -25.115 1.00 93.00 377 ASP A C 1
ATOM 2912 O O . ASP A 1 377 ? 39.286 -3.470 -25.880 1.00 93.00 377 ASP A O 1
ATOM 2916 N N . THR A 1 378 ? 38.943 -5.484 -24.977 1.00 94.75 378 THR A N 1
ATOM 2917 C CA . THR A 1 378 ? 39.999 -6.139 -25.770 1.00 94.75 378 THR A CA 1
ATOM 2918 C C . THR A 1 378 ? 39.661 -6.186 -27.263 1.00 94.75 378 THR A C 1
ATOM 2920 O O . THR A 1 378 ? 40.535 -5.927 -28.093 1.00 94.75 378 THR A O 1
ATOM 2923 N N . SER A 1 379 ? 38.401 -6.449 -27.626 1.00 93.81 379 SER A N 1
ATOM 2924 C CA . SER A 1 379 ? 37.928 -6.398 -29.017 1.00 93.81 379 SER A CA 1
ATOM 2925 C C . SER A 1 379 ? 38.033 -4.988 -29.605 1.00 93.81 379 SER A C 1
ATOM 2927 O O . SER A 1 379 ? 38.549 -4.815 -30.710 1.00 93.81 379 SER A O 1
ATOM 2929 N N . LEU A 1 380 ? 37.628 -3.962 -28.850 1.00 93.62 380 LEU A N 1
ATOM 2930 C CA . LEU A 1 380 ? 37.754 -2.561 -29.254 1.00 93.62 380 LEU A CA 1
ATOM 2931 C C . LEU A 1 380 ? 39.215 -2.163 -29.457 1.00 93.62 380 LEU A C 1
ATOM 2933 O O . LEU A 1 380 ? 39.535 -1.598 -30.499 1.00 93.62 380 LEU A O 1
ATOM 2937 N N . LYS A 1 381 ? 40.115 -2.523 -28.534 1.00 94.75 381 LYS A N 1
ATOM 2938 C CA . LYS A 1 381 ? 41.558 -2.280 -28.693 1.00 94.75 381 LYS A CA 1
ATOM 2939 C C . LYS A 1 381 ? 42.085 -2.897 -29.989 1.00 94.75 381 LYS A C 1
ATOM 2941 O O . LYS A 1 381 ? 42.732 -2.202 -30.764 1.00 94.75 381 LYS A O 1
ATOM 2946 N N . ARG A 1 382 ? 41.755 -4.164 -30.277 1.00 94.25 382 ARG A N 1
ATOM 2947 C CA . ARG A 1 382 ? 42.158 -4.830 -31.533 1.00 94.25 382 ARG A CA 1
ATOM 2948 C C . ARG A 1 382 ? 41.630 -4.104 -32.771 1.00 94.25 382 ARG A C 1
ATOM 2950 O O . ARG A 1 382 ? 42.388 -3.904 -33.714 1.00 94.25 382 ARG A O 1
ATOM 2957 N N . LYS A 1 383 ? 40.361 -3.682 -32.759 1.00 94.81 383 LYS A N 1
ATOM 2958 C CA . LYS A 1 383 ? 39.765 -2.912 -33.862 1.00 94.81 383 LYS A CA 1
ATOM 2959 C C . LYS A 1 383 ? 40.480 -1.576 -34.058 1.00 94.81 383 LYS A C 1
ATOM 2961 O O . LYS A 1 383 ? 40.842 -1.257 -35.183 1.00 94.81 383 LYS A O 1
ATOM 2966 N N . VAL A 1 384 ? 40.736 -0.834 -32.981 1.00 96.19 384 VAL A N 1
ATOM 2967 C CA . VAL A 1 384 ? 41.457 0.447 -33.034 1.00 96.19 384 VAL A CA 1
ATOM 2968 C C . VAL A 1 384 ? 42.858 0.258 -33.615 1.00 96.19 384 VAL A C 1
ATOM 2970 O O . VAL A 1 384 ? 43.215 0.977 -34.540 1.00 96.19 384 VAL A O 1
ATOM 2973 N N . TYR A 1 385 ? 43.623 -0.744 -33.164 1.00 96.44 385 TYR A N 1
ATOM 2974 C CA . TYR A 1 385 ? 44.946 -1.026 -33.734 1.00 96.44 385 TYR A CA 1
ATOM 2975 C C . TYR A 1 385 ? 44.890 -1.362 -35.229 1.00 96.44 385 TYR A C 1
ATOM 2977 O O . TYR A 1 385 ? 45.716 -0.861 -35.989 1.00 96.44 385 TYR A O 1
ATOM 2985 N N . ALA A 1 386 ? 43.906 -2.154 -35.666 1.00 96.81 386 ALA A N 1
ATOM 2986 C CA . ALA A 1 386 ? 43.727 -2.477 -37.081 1.00 96.81 386 ALA A CA 1
ATOM 2987 C C . ALA A 1 386 ? 43.396 -1.231 -37.922 1.00 96.81 386 ALA A C 1
ATOM 2989 O O . ALA A 1 386 ? 43.992 -1.032 -38.978 1.00 96.81 386 ALA A O 1
ATOM 2990 N N . PHE A 1 387 ? 42.502 -0.361 -37.440 1.00 96.19 387 PHE A N 1
ATOM 2991 C CA . PHE A 1 387 ? 42.173 0.893 -38.124 1.00 96.19 387 PHE A CA 1
ATOM 2992 C C . PHE A 1 387 ? 43.363 1.853 -38.189 1.00 96.19 387 PHE A C 1
ATOM 2994 O O . PHE A 1 387 ? 43.612 2.429 -39.244 1.00 96.19 387 PHE A O 1
ATOM 3001 N N . THR A 1 388 ? 44.128 1.992 -37.105 1.00 97.31 388 THR A N 1
ATOM 3002 C CA . THR A 1 388 ? 45.333 2.832 -37.088 1.00 97.31 388 THR A CA 1
ATOM 3003 C C . THR A 1 388 ? 46.392 2.308 -38.056 1.00 97.31 388 THR A C 1
ATOM 3005 O O . THR A 1 388 ? 46.986 3.096 -38.788 1.00 97.31 388 THR A O 1
ATOM 3008 N N . ALA A 1 389 ? 46.601 0.988 -38.114 1.00 97.06 389 ALA A N 1
ATOM 3009 C CA . ALA A 1 389 ? 47.522 0.378 -39.070 1.00 97.06 389 ALA A CA 1
ATOM 3010 C C . ALA A 1 389 ? 47.078 0.628 -40.521 1.00 97.06 389 ALA A C 1
ATOM 3012 O O . ALA A 1 389 ? 47.886 1.067 -41.338 1.00 97.06 389 ALA A O 1
ATOM 3013 N N . LEU A 1 390 ? 45.789 0.436 -40.828 1.00 97.19 390 LEU A N 1
ATOM 3014 C CA . LEU A 1 390 ? 45.234 0.725 -42.155 1.00 97.19 390 LEU A CA 1
ATOM 3015 C C . LEU A 1 390 ? 45.394 2.203 -42.532 1.00 97.19 390 LEU A C 1
ATOM 3017 O O . LEU A 1 390 ? 45.862 2.509 -43.628 1.00 97.19 390 LEU A O 1
ATOM 3021 N N . ALA A 1 391 ? 45.079 3.120 -41.617 1.00 97.38 391 ALA A N 1
ATOM 3022 C CA . ALA A 1 391 ? 45.241 4.554 -41.837 1.00 97.38 391 ALA A CA 1
ATOM 3023 C C . ALA A 1 391 ? 46.708 4.933 -42.103 1.00 97.38 391 ALA A C 1
ATOM 3025 O O . ALA A 1 391 ? 46.985 5.691 -43.032 1.00 97.38 391 ALA A O 1
ATOM 3026 N N . ALA A 1 392 ? 47.651 4.361 -41.348 1.00 97.75 392 ALA A N 1
ATOM 3027 C CA . ALA A 1 392 ? 49.080 4.575 -41.563 1.00 97.75 392 ALA A CA 1
ATOM 3028 C C . ALA A 1 392 ? 49.536 4.067 -42.942 1.00 97.75 392 ALA A C 1
ATOM 3030 O O . ALA A 1 392 ? 50.248 4.778 -43.649 1.00 97.75 392 ALA A O 1
ATOM 3031 N N . THR A 1 393 ? 49.085 2.879 -43.365 1.00 97.31 393 THR A N 1
ATOM 3032 C CA . THR A 1 393 ? 49.416 2.341 -44.697 1.00 97.31 393 THR A CA 1
ATOM 3033 C C . THR A 1 393 ? 48.830 3.175 -45.835 1.00 97.31 393 THR A C 1
ATOM 3035 O O . THR A 1 393 ? 49.517 3.418 -46.824 1.00 97.31 393 THR A O 1
ATOM 3038 N N . ALA A 1 394 ? 47.601 3.679 -45.686 1.00 97.06 394 ALA A N 1
ATOM 3039 C CA . ALA A 1 394 ? 46.980 4.562 -46.670 1.00 97.06 394 ALA A CA 1
ATOM 3040 C C . ALA A 1 394 ? 47.714 5.910 -46.769 1.00 97.06 394 ALA A C 1
ATOM 3042 O O . ALA A 1 394 ? 47.951 6.404 -47.869 1.00 97.06 394 ALA A O 1
ATOM 3043 N N . GLY A 1 395 ? 48.126 6.480 -45.631 1.00 97.44 395 GLY A N 1
ATOM 3044 C CA . GLY A 1 395 ? 48.935 7.699 -45.591 1.00 97.44 395 GLY A CA 1
ATOM 3045 C C . GLY A 1 395 ? 50.293 7.523 -46.271 1.00 97.44 395 GLY A C 1
ATOM 3046 O O . GLY A 1 395 ? 50.687 8.365 -47.074 1.00 97.44 395 GLY A O 1
ATOM 3047 N N . LEU A 1 396 ? 50.977 6.401 -46.020 1.00 97.25 396 LEU A N 1
ATOM 3048 C CA . LEU A 1 396 ? 52.234 6.064 -46.694 1.00 97.25 396 LEU A CA 1
ATOM 3049 C C . LEU A 1 396 ? 52.041 5.930 -48.212 1.00 97.25 396 LEU A C 1
ATOM 3051 O O . LEU A 1 396 ? 52.837 6.462 -48.978 1.00 97.25 396 LEU A O 1
ATOM 3055 N N . TYR A 1 397 ? 50.972 5.258 -48.647 1.00 96.81 397 TYR A N 1
ATOM 3056 C CA . TYR A 1 397 ? 50.650 5.091 -50.066 1.00 96.81 397 TYR A CA 1
ATOM 3057 C C . TYR A 1 397 ? 50.407 6.434 -50.767 1.00 96.81 397 TYR A C 1
ATOM 3059 O O . TYR A 1 397 ? 50.926 6.659 -51.860 1.00 96.81 397 TYR A O 1
ATOM 3067 N N . MET A 1 398 ? 49.666 7.343 -50.125 1.00 95.56 398 MET A N 1
ATOM 3068 C CA . MET A 1 398 ? 49.458 8.704 -50.630 1.00 95.56 398 MET A CA 1
ATOM 3069 C C . MET A 1 398 ? 50.775 9.479 -50.747 1.00 95.56 398 MET A C 1
ATOM 3071 O O . MET A 1 398 ? 50.974 10.197 -51.721 1.00 95.56 398 MET A O 1
ATOM 3075 N N . LEU A 1 399 ? 51.686 9.311 -49.785 1.00 95.62 399 LEU A N 1
ATOM 3076 C CA . LEU A 1 399 ? 52.984 9.987 -49.778 1.00 95.62 399 LEU A CA 1
ATOM 3077 C C . LEU A 1 399 ? 53.893 9.456 -50.896 1.00 95.62 399 LEU A C 1
ATOM 3079 O O . LEU A 1 399 ? 54.465 10.248 -51.635 1.00 95.62 399 LEU A O 1
ATOM 3083 N N . ILE A 1 400 ? 53.961 8.132 -51.076 1.00 95.25 400 ILE A N 1
ATOM 3084 C CA . ILE A 1 400 ? 54.712 7.500 -52.175 1.00 95.25 400 ILE A CA 1
ATOM 3085 C C . ILE A 1 400 ? 54.135 7.904 -53.535 1.00 95.25 400 ILE A C 1
ATOM 3087 O O . ILE A 1 400 ? 54.899 8.182 -54.445 1.00 95.25 400 ILE A O 1
ATOM 3091 N N . SER A 1 401 ? 52.807 7.972 -53.673 1.00 93.25 401 SER A N 1
ATOM 3092 C CA . SER A 1 401 ? 52.154 8.360 -54.936 1.00 93.25 401 SER A CA 1
ATOM 3093 C C . SER A 1 401 ? 52.341 9.840 -55.296 1.00 93.25 401 SER A C 1
ATOM 3095 O O . SER A 1 401 ? 52.040 10.232 -56.420 1.00 93.25 401 SER A O 1
ATOM 3097 N N . SER A 1 402 ? 52.765 10.671 -54.340 1.00 93.62 402 SER A N 1
ATOM 3098 C CA . SER A 1 402 ? 52.994 12.106 -54.532 1.00 93.62 402 SER A CA 1
ATOM 3099 C C . SER A 1 402 ? 54.431 12.450 -54.941 1.00 93.62 402 SER A C 1
ATOM 3101 O O . SER A 1 402 ? 54.677 13.604 -55.299 1.00 93.62 402 SER A O 1
ATOM 3103 N N . ILE A 1 403 ? 55.366 11.506 -54.817 1.00 88.25 403 ILE A N 1
ATOM 3104 C CA . ILE A 1 4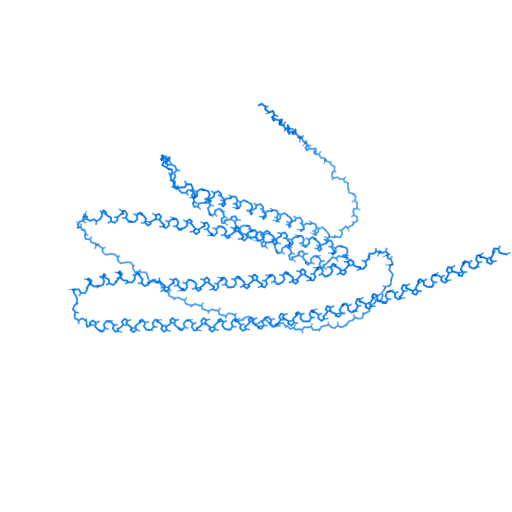03 ? 56.766 11.625 -55.253 1.00 88.25 403 ILE A CA 1
ATOM 3105 C C . ILE A 1 403 ? 56.850 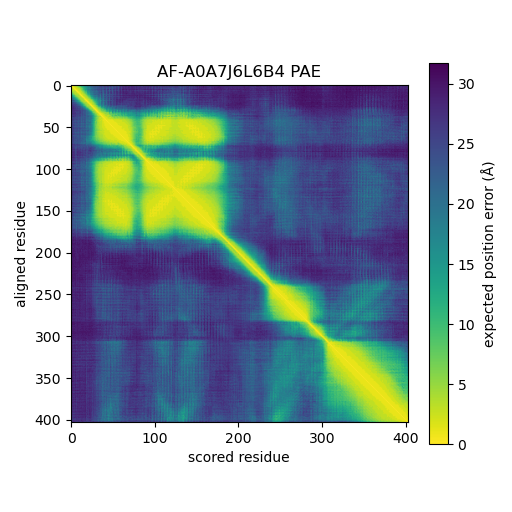11.114 -56.686 1.00 88.25 403 ILE A C 1
ATOM 3107 O O . ILE A 1 403 ? 57.508 11.797 -57.502 1.00 88.25 403 ILE A O 1
#